Protein AF-0000000078832548 (afdb_homodimer)

Foldseek 3Di:
DDLVLLQLLLLCQVVQDQCRSCVVVVHHSVVSVVSPVVVCVVVVHHQWDDDPPTIHGDPNVVVSNVVSVVVNVVVVVVVVQVVCVQQLLAEEAEEEEEPLCVLQLVVLLVVVLCVRRVRYHYHYDHDLPDPPQVCQVVVVHQKYKYWDPDDDPQKDKFWQDKFAKKKKAFCPDPCVPPQEAELLVCQPWEEEEADCVQPVPVVVLQQVLSVQSPHGHHHPHYDNDLVVRNVCRQVVVTMYIGTPSSCSVVDDGMDIHHYDSRPDIITIMMMHGDPDGRNSVNSSSVSSNVSNVVVVVVVVD/DDLVLLQLLLLCQVVQDQCRSCVVVVHDSVVSVVSPVVVCVVVVHDQWDDDPPTIHGDPVVVVSNVVSVVVNVVVVVVVCQVVCVQQLLAEEAEEEEEPLCVLQLVVLLVVVLCVVRVRYHYHYDHDLPDPPQVCQVVVVHQKYKYWDPDDHPQKDKFWLDKFAKKKKAFCPDPCVPPQEAELLVCQPWEEEEADCVQPVPVVVLQQVLSVQSPHGHHHPHYDNDLVVRNVCRQVVVTMYIGTPSSCSVVDDGMDIHHYDSRPDIITIMMMHGHPDGRNSVNSSSVSSNVSNVVVVVVVVD

pLDDT: mean 88.72, std 10.44, range [30.16, 97.94]

Organism: Myxococcus xanthus (strain DK1622) (NCBI:txid246197)

Secondary structure (DSSP, 8-state):
--HHHHHHHHHHHHH--HHHHHHHHT--HHHHHHHHHHHHHHHTS--EEE-SS-EEE-HHHHHHHHHHHHHHHHHHHHHHHHHHHHHTSSEEEEEEE-GGGGTTHHHHHHHHHHHH-TTEEEEEE--TT--HHHHHHHTS-SEEEEESS---TTEEEEEEEEEEEEEEEETTSGGGG-SSEEGGGGTTSEEEE--TTT-HHHHHHHHHHHHHTT---EEEEE-SSHHHHHHHHHTTS-BEEEEGGGGGG--TTEEEEEEES---EEEEEEEEESSS--HHHHHHHHHHHHHHHHHHHHHH-/--HHHHHHHHHHHHH--HHHHHHHHT--HHHHHHHHHHHHHHHTS--EEE-SS-EEE-HHHHHHHHHHHHHHHHHHHHHHHHHHHHHTSSEEEEEEE-GGGGTTHHHHHHHHHHHH-TTEEEEEE--TT--HHHHHHHTS-SEEEEESS---TTEEEEEEEEEEEEEEEETTSGGGG-SSEEGGGGTTSEEEE--TTT-HHHHHHHHHHHHHTT---EEEEE-SSHHHHHHHHHTTS-BEEEEGGGGGG--TTEEEEEEES---EEEEEEEEESSS--HHHHHHHHHHHHHHHHHHHHHH-

Nearest PDB structures (foldseek):
  1ixc-assembly1_B-2  TM=8.772E-01  e=5.449E-27  Cupriavidus necator
  1ixc-assembly1_A-2  TM=6.479E-01  e=4.914E-25  Cupriavidus necator
  7d98-assembly1_P  TM=6.503E-01  e=1.991E-24  Cupriavidus necator
  4x6g-assembly1_D  TM=5.936E-01  e=5.222E-25  Pseudomonas aeruginosa PAO1
  7d98-assembly1_A  TM=6.599E-01  e=6.784E-23  Cupriavidus necator

Solvent-accessible surface area (backbone atoms only — not comparable to full-atom values): 31315 Å² total; per-residue (Å²): 138,50,72,68,51,44,52,53,47,49,37,28,69,71,57,41,32,64,60,61,20,16,54,72,75,72,43,59,44,68,65,46,55,49,50,51,51,49,50,24,59,75,68,70,45,66,38,59,46,77,53,104,86,47,49,45,70,30,75,62,23,51,53,45,45,59,50,38,51,53,51,51,51,49,48,50,48,48,52,45,47,52,46,28,39,64,57,25,47,29,53,77,45,32,36,34,38,36,64,80,40,22,46,57,56,45,22,50,26,49,35,52,44,43,70,75,30,67,60,36,44,72,42,64,42,48,58,83,86,57,56,62,62,60,30,29,71,73,57,73,22,52,29,31,43,37,60,48,79,72,86,49,88,68,47,37,71,42,85,53,43,78,36,49,49,23,34,39,32,23,53,81,40,83,68,55,77,45,74,62,43,53,50,56,77,46,54,84,43,43,22,37,41,51,42,50,92,80,34,45,52,58,34,51,51,53,46,50,41,34,44,75,42,72,29,68,75,41,71,70,40,48,25,80,39,67,59,37,37,51,18,40,16,43,30,63,63,21,30,33,79,37,51,52,55,61,60,48,45,54,47,83,48,48,40,76,29,48,49,40,78,54,86,58,67,44,39,34,26,38,36,29,39,47,93,63,53,57,44,39,42,41,56,49,52,55,43,40,46,53,43,40,59,56,50,58,54,54,72,75,98,138,50,71,68,50,44,53,52,47,48,37,27,69,71,56,41,32,64,62,61,22,16,55,73,75,72,44,60,43,69,66,46,55,49,49,50,49,49,49,25,57,75,69,71,45,65,37,59,45,78,55,104,85,47,49,46,71,30,75,61,21,51,52,45,46,57,50,39,51,53,51,51,51,50,50,51,48,48,50,45,47,50,47,28,39,62,58,25,46,29,53,76,47,31,36,34,39,36,66,81,40,22,47,57,56,45,22,49,26,48,34,53,44,44,71,76,31,68,60,35,43,71,43,61,44,49,59,83,85,56,55,62,63,60,30,29,72,73,57,72,22,50,29,30,43,36,59,48,80,73,87,50,90,70,46,38,73,42,86,53,43,78,38,49,49,24,34,38,32,22,52,81,41,84,66,56,76,45,74,62,44,54,50,56,76,47,54,84,44,44,22,35,40,51,43,50,91,80,35,46,53,59,34,50,51,53,45,49,40,33,44,75,45,72,30,68,73,41,70,69,40,48,27,81,40,67,59,37,36,51,18,40,16,41,30,62,64,20,30,33,81,38,49,53,57,60,61,48,44,54,47,84,48,48,40,77,28,48,49,39,79,54,88,58,68,42,40,35,26,38,37,28,37,47,94,64,52,58,44,39,44,40,54,49,52,54,43,40,45,54,43,40,59,55,50,57,54,54,70,75,98

Radius of gyration: 37.88 Å; Cα contacts (8 Å, |Δi|>4): 1095; chains: 2; bounding box: 54×146×74 Å

Structure (mmCIF, N/CA/C/O backbone):
data_AF-0000000078832548-model_v1
#
loop_
_entity.id
_entity.type
_entity.pdbx_description
1 polymer 'Transcriptional regulator, LysR family'
#
loop_
_atom_site.group_PDB
_atom_site.id
_atom_site.type_symbol
_atom_site.label_atom_id
_atom_site.label_alt_id
_atom_site.label_comp_id
_atom_site.label_asym_id
_atom_site.label_entity_id
_atom_site.label_seq_id
_atom_site.pdbx_PDB_ins_code
_atom_site.Cartn_x
_atom_site.Cartn_y
_atom_site.Cartn_z
_atom_site.occupancy
_atom_site.B_iso_or_equiv
_atom_site.auth_seq_id
_atom_site.auth_comp_id
_atom_site.auth_asym_id
_atom_site.auth_atom_id
_atom_site.pdbx_PDB_model_num
ATOM 1 N N . MET A 1 1 ? -3.73 -59.25 -7.57 1 74.31 1 MET A N 1
ATOM 2 C CA . MET A 1 1 ? -3.951 -58.5 -8.805 1 74.31 1 MET A CA 1
ATOM 3 C C . MET A 1 1 ? -3.057 -57.25 -8.852 1 74.31 1 MET A C 1
ATOM 5 O O . MET A 1 1 ? -3.057 -56.438 -7.922 1 74.31 1 MET A O 1
ATOM 9 N N . GLU A 1 2 ? -2.232 -57.312 -9.766 1 78.62 2 GLU A N 1
ATOM 10 C CA . GLU A 1 2 ? -1.265 -56.25 -9.938 1 78.62 2 GLU A CA 1
ATOM 11 C C . GLU A 1 2 ? -1.539 -55.438 -11.211 1 78.62 2 GLU A C 1
ATOM 13 O O . GLU A 1 2 ? -2.244 -55.938 -12.109 1 78.62 2 GLU A O 1
ATOM 18 N N . PHE A 1 3 ? -1.017 -54.219 -11.273 1 82.88 3 PHE A N 1
ATOM 19 C CA . PHE A 1 3 ? -1.253 -53.375 -12.422 1 82.88 3 PHE A CA 1
ATOM 20 C C . PHE A 1 3 ? -0.745 -54.031 -13.703 1 82.88 3 PHE A C 1
ATOM 22 O O . PHE A 1 3 ? -1.366 -53.906 -14.758 1 82.88 3 PHE A O 1
ATOM 29 N N . ARG A 1 4 ? 0.337 -54.719 -13.594 1 84.88 4 ARG A N 1
ATOM 30 C CA . ARG A 1 4 ? 0.883 -55.438 -14.758 1 84.88 4 ARG A CA 1
ATOM 31 C C . ARG A 1 4 ? -0.108 -56.438 -15.297 1 84.88 4 ARG A C 1
ATOM 33 O O . ARG A 1 4 ? -0.293 -56.562 -16.516 1 84.88 4 ARG A O 1
ATOM 40 N N . GLN A 1 5 ? -0.754 -57.125 -14.406 1 88.44 5 GLN A N 1
ATOM 41 C CA . GLN A 1 5 ? -1.748 -58.125 -14.812 1 88.44 5 GLN A CA 1
ATOM 42 C C . GLN A 1 5 ? -2.939 -57.469 -15.492 1 88.44 5 GLN A C 1
ATOM 44 O O . GLN A 1 5 ? -3.469 -58 -16.484 1 88.44 5 GLN A O 1
ATOM 49 N N . LEU A 1 6 ? -3.311 -56.375 -14.875 1 88.31 6 LEU A N 1
ATOM 50 C CA . LEU A 1 6 ? -4.418 -55.625 -15.477 1 88.31 6 LEU A CA 1
ATOM 51 C C . LEU A 1 6 ? -4.066 -55.156 -16.875 1 88.31 6 LEU A C 1
ATOM 53 O O . LEU A 1 6 ? -4.906 -55.188 -17.781 1 88.31 6 LEU A O 1
ATOM 57 N N . GLN A 1 7 ? -2.812 -54.719 -17.078 1 90.81 7 GLN A N 1
ATOM 58 C CA . GLN A 1 7 ? -2.34 -54.312 -18.391 1 90.81 7 GLN A CA 1
ATOM 59 C C . GLN A 1 7 ? -2.395 -55.469 -19.391 1 90.81 7 GLN A C 1
ATOM 61 O O . GLN A 1 7 ? -2.824 -55.281 -20.531 1 90.81 7 GLN A O 1
ATOM 66 N N . LEU A 1 8 ? -1.97 -56.625 -18.938 1 92.06 8 LEU A N 1
ATOM 67 C CA . LEU A 1 8 ? -1.976 -57.812 -19.781 1 92.06 8 LEU A CA 1
ATOM 68 C C . LEU A 1 8 ? -3.4 -58.188 -20.156 1 92.06 8 LEU A C 1
ATOM 70 O O . LEU A 1 8 ? -3.678 -58.5 -21.328 1 92.06 8 LEU A O 1
ATOM 74 N N . PHE A 1 9 ? -4.285 -58.125 -19.234 1 93.5 9 PHE A N 1
ATOM 75 C CA . PHE A 1 9 ? -5.68 -58.5 -19.438 1 93.5 9 PHE A CA 1
ATOM 76 C C . PHE A 1 9 ? -6.328 -57.562 -20.453 1 93.5 9 PHE A C 1
ATOM 78 O O . PHE A 1 9 ? -7.027 -58 -21.375 1 93.5 9 PHE A O 1
ATOM 85 N N . VAL A 1 10 ? -6.078 -56.25 -20.234 1 93 10 VAL A N 1
ATOM 86 C CA . VAL A 1 10 ? -6.656 -55.281 -21.156 1 93 10 VAL A CA 1
ATOM 87 C C . VAL A 1 10 ? -6.168 -55.562 -22.578 1 93 10 VAL A C 1
ATOM 89 O O . VAL A 1 10 ? -6.949 -55.5 -23.531 1 93 10 VAL A O 1
ATOM 92 N N . ALA A 1 11 ? -4.898 -55.906 -22.766 1 92.5 11 ALA A N 1
ATOM 93 C CA . ALA A 1 11 ? -4.324 -56.188 -24.078 1 92.5 11 ALA A CA 1
ATOM 94 C C . ALA A 1 11 ? -5.035 -57.375 -24.734 1 92.5 11 ALA A C 1
ATOM 96 O O . ALA A 1 11 ? -5.43 -57.312 -25.906 1 92.5 11 ALA A O 1
ATOM 97 N N . VAL A 1 12 ? -5.324 -58.406 -24 1 94.19 12 VAL A N 1
ATOM 98 C CA . VAL A 1 12 ? -5.918 -59.594 -24.594 1 94.19 12 VAL A CA 1
ATOM 99 C C . VAL A 1 12 ? -7.422 -59.406 -24.766 1 94.19 12 VAL A C 1
ATOM 101 O O . VAL A 1 12 ? -8.023 -59.906 -25.703 1 94.19 12 VAL A O 1
ATOM 104 N N . ALA A 1 13 ? -7.984 -58.688 -23.922 1 93.25 13 ALA A N 1
ATOM 105 C CA . ALA A 1 13 ? -9.406 -58.375 -24.047 1 93.25 13 ALA A CA 1
ATOM 106 C C . ALA A 1 13 ? -9.695 -57.562 -25.297 1 93.25 13 ALA A C 1
ATOM 108 O O . ALA A 1 13 ? -10.758 -57.719 -25.906 1 93.25 13 ALA A O 1
ATOM 109 N N . GLU A 1 14 ? -8.758 -56.781 -25.656 1 92.44 14 GLU A N 1
ATOM 110 C CA . GLU A 1 14 ? -8.93 -55.906 -26.812 1 92.44 14 GLU A CA 1
ATOM 111 C C . GLU A 1 14 ? -8.547 -56.625 -28.109 1 92.44 14 GLU A C 1
ATOM 113 O O . GLU A 1 14 ? -9.211 -56.469 -29.125 1 92.44 14 GLU A O 1
ATOM 118 N N . GLU A 1 15 ? -7.516 -57.406 -28.031 1 92.12 15 GLU A N 1
ATOM 119 C CA . GLU A 1 15 ? -7.016 -58.094 -29.203 1 92.12 15 GLU A CA 1
ATOM 120 C C . GLU A 1 15 ? -7.801 -59.375 -29.469 1 92.12 15 GLU A C 1
ATOM 122 O O . GLU A 1 15 ? -7.887 -59.844 -30.594 1 92.12 15 GLU A O 1
ATOM 127 N N . LEU A 1 16 ? -8.281 -60 -28.422 1 93.75 16 LEU A N 1
ATOM 128 C CA . LEU A 1 16 ? -8.969 -61.281 -28.438 1 93.75 16 LEU A CA 1
ATOM 129 C C . LEU A 1 16 ? -8.102 -62.344 -29.078 1 93.75 16 LEU A C 1
ATOM 131 O O . LEU A 1 16 ? -8.617 -63.219 -29.781 1 93.75 16 LEU A O 1
ATOM 135 N N . HIS A 1 17 ? -6.895 -62.094 -29.031 1 93 17 HIS A N 1
ATOM 136 C CA . HIS A 1 17 ? -5.859 -63 -29.516 1 93 17 HIS A CA 1
ATOM 137 C C . HIS A 1 17 ? -4.625 -62.969 -28.625 1 93 17 HIS A C 1
ATOM 139 O O . HIS A 1 17 ? -3.992 -61.906 -28.484 1 93 17 HIS A O 1
ATOM 145 N N . PHE A 1 18 ? -4.262 -64.125 -27.984 1 93.62 18 PHE A N 1
ATOM 146 C CA . PHE A 1 18 ? -3.201 -64.188 -26.984 1 93.62 18 PHE A CA 1
ATOM 147 C C . PHE A 1 18 ? -1.853 -63.812 -27.609 1 93.62 18 PHE A C 1
ATOM 149 O O . PHE A 1 18 ? -1.06 -63.094 -27.031 1 93.62 18 PHE A O 1
ATOM 156 N N . GLY A 1 19 ? -1.609 -64.312 -28.797 1 93.06 19 GLY A N 1
ATOM 157 C CA . GLY A 1 19 ? -0.356 -64.062 -29.484 1 93.06 19 GLY A CA 1
ATOM 158 C C . GLY A 1 19 ? -0.178 -62.594 -29.828 1 93.06 19 GLY A C 1
ATOM 159 O O . GLY A 1 19 ? 0.877 -62 -29.562 1 93.06 19 GLY A O 1
ATOM 160 N N . ARG A 1 20 ? -1.17 -62 -30.375 1 93.31 20 ARG A N 1
ATOM 161 C CA . ARG A 1 20 ? -1.134 -60.594 -30.75 1 93.31 20 ARG A CA 1
ATOM 162 C C . ARG A 1 20 ? -1.033 -59.719 -29.516 1 93.31 20 ARG A C 1
ATOM 164 O O . ARG A 1 20 ? -0.328 -58.688 -29.531 1 93.31 20 ARG A O 1
ATOM 171 N N . ALA A 1 21 ? -1.768 -60.062 -28.5 1 93.81 21 ALA A N 1
ATOM 172 C CA . ALA A 1 21 ? -1.733 -59.312 -27.25 1 93.81 21 ALA A CA 1
ATOM 173 C C . ALA A 1 21 ? -0.343 -59.344 -26.625 1 93.81 21 ALA A C 1
ATOM 175 O O . ALA A 1 21 ? 0.172 -58.312 -26.188 1 93.81 21 ALA A O 1
ATOM 176 N N . ALA A 1 22 ? 0.251 -60.469 -26.609 1 92.94 22 ALA A N 1
ATOM 177 C CA . ALA A 1 22 ? 1.604 -60.625 -26.078 1 92.94 22 ALA A CA 1
ATOM 178 C C . ALA A 1 22 ? 2.604 -59.781 -26.859 1 92.94 22 ALA A C 1
ATOM 180 O O . ALA A 1 22 ? 3.451 -59.094 -26.281 1 92.94 22 ALA A O 1
ATOM 181 N N . ALA A 1 23 ? 2.453 -59.812 -28.141 1 91.19 23 ALA A N 1
ATOM 182 C CA . ALA A 1 23 ? 3.33 -59.031 -29.016 1 91.19 23 ALA A CA 1
ATOM 183 C C . ALA A 1 23 ? 3.186 -57.531 -28.75 1 91.19 23 ALA A C 1
ATOM 185 O O . ALA A 1 23 ? 4.18 -56.812 -28.719 1 91.19 23 ALA A O 1
ATOM 186 N N . ARG A 1 24 ? 2.006 -57.094 -28.453 1 88.19 24 ARG A N 1
ATOM 187 C CA . ARG A 1 24 ? 1.705 -55.688 -28.203 1 88.19 24 ARG A CA 1
ATOM 188 C C . ARG A 1 24 ? 2.416 -55.188 -26.953 1 88.19 24 ARG A C 1
ATOM 190 O O . ARG A 1 24 ? 2.854 -54.031 -26.891 1 88.19 24 ARG A O 1
ATOM 197 N N . ILE A 1 25 ? 2.512 -56.062 -26 1 86.19 25 ILE A N 1
ATOM 198 C CA . ILE A 1 25 ? 3.078 -55.656 -24.719 1 86.19 25 ILE A CA 1
ATOM 199 C C . ILE A 1 25 ? 4.559 -56.031 -24.672 1 86.19 25 ILE A C 1
ATOM 201 O O . ILE A 1 25 ? 5.258 -55.719 -23.703 1 86.19 25 ILE A O 1
ATOM 205 N N . GLY A 1 26 ? 5.109 -56.812 -25.719 1 89.06 26 GLY A N 1
ATOM 206 C CA . GLY A 1 26 ? 6.52 -57.156 -25.797 1 89.06 26 GLY A CA 1
ATOM 207 C C . GLY A 1 26 ? 6.887 -58.375 -24.953 1 89.06 26 GLY A C 1
ATOM 208 O O . GLY A 1 26 ? 7.949 -58.406 -24.328 1 89.06 26 GLY A O 1
ATOM 209 N N . MET A 1 27 ? 5.984 -59.219 -24.891 1 88.94 27 MET A N 1
ATOM 210 C CA . MET A 1 27 ? 6.207 -60.469 -24.125 1 88.94 27 MET A CA 1
ATOM 211 C C . MET A 1 27 ? 6 -61.688 -25.016 1 88.94 27 MET A C 1
ATOM 213 O O . MET A 1 27 ? 5.344 -61.625 -26.047 1 88.94 27 MET A O 1
ATOM 217 N N . ALA A 1 28 ? 6.688 -62.844 -24.609 1 92.88 28 ALA A N 1
ATOM 218 C CA . ALA A 1 28 ? 6.375 -64.125 -25.219 1 92.88 28 ALA A CA 1
ATOM 219 C C . ALA A 1 28 ? 5.004 -64.625 -24.781 1 92.88 28 ALA A C 1
ATOM 221 O O . ALA A 1 28 ? 4.555 -64.312 -23.672 1 92.88 28 ALA A O 1
ATOM 222 N N . GLN A 1 29 ? 4.371 -65.312 -25.656 1 92.25 29 GLN A N 1
ATOM 223 C CA . GLN A 1 29 ? 2.984 -65.75 -25.438 1 92.25 29 GLN A CA 1
ATOM 224 C C . GLN A 1 29 ? 2.869 -66.688 -24.234 1 92.25 29 GLN A C 1
ATOM 226 O O . GLN A 1 29 ? 1.935 -66.562 -23.438 1 92.25 29 GLN A O 1
ATOM 231 N N . PRO A 1 30 ? 3.814 -67.625 -23.969 1 93.25 30 PRO A N 1
ATOM 232 C CA . PRO A 1 30 ? 3.602 -68.562 -22.844 1 93.25 30 PRO A CA 1
ATOM 233 C C . PRO A 1 30 ? 3.576 -67.812 -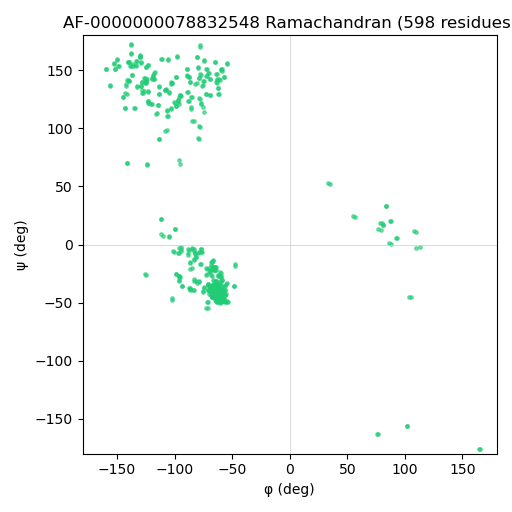21.5 1 93.25 30 PRO A C 1
ATOM 235 O O . PRO A 1 30 ? 2.643 -68 -20.719 1 93.25 30 PRO A O 1
ATOM 238 N N . PRO A 1 31 ? 4.543 -67 -21.328 1 92.5 31 PRO A N 1
ATOM 239 C CA . PRO A 1 31 ? 4.469 -66.25 -20.047 1 92.5 31 PRO A CA 1
ATOM 240 C C . PRO A 1 31 ? 3.262 -65.312 -19.984 1 92.5 31 PRO A C 1
ATOM 242 O O . PRO A 1 31 ? 2.695 -65.125 -18.906 1 92.5 31 PRO A O 1
ATOM 245 N N . PHE A 1 32 ? 2.826 -64.75 -21.016 1 93.44 32 PHE A N 1
ATOM 246 C CA . PHE A 1 32 ? 1.638 -63.906 -21.094 1 93.44 32 PHE A CA 1
ATOM 247 C C . PHE A 1 32 ? 0.394 -64.688 -20.688 1 93.44 32 PHE A C 1
ATOM 249 O O . PHE A 1 32 ? -0.365 -64.25 -19.828 1 93.44 32 PHE A O 1
ATOM 256 N N . SER A 1 33 ? 0.215 -65.875 -21.281 1 93.81 33 SER A N 1
ATOM 257 C CA . SER A 1 33 ? -0.938 -66.75 -21 1 93.81 33 SER A CA 1
ATOM 258 C C . SER A 1 33 ? -0.967 -67.188 -19.547 1 93.81 33 SER A C 1
ATOM 260 O O . SER A 1 33 ? -2.033 -67.25 -18.938 1 93.81 33 SER A O 1
ATOM 262 N N . GLN A 1 34 ? 0.237 -67.375 -19.031 1 93.12 34 GLN A N 1
ATOM 263 C CA . GLN A 1 34 ? 0.348 -67.75 -17.641 1 93.12 34 GLN A CA 1
ATOM 264 C C . GLN A 1 34 ? -0.117 -66.688 -16.703 1 93.12 34 GLN A C 1
ATOM 266 O O . GLN A 1 34 ? -0.783 -66.938 -15.695 1 93.12 34 GLN A O 1
ATOM 271 N N . GLN A 1 35 ? 0.27 -65.5 -16.984 1 92.94 35 GLN A N 1
ATOM 272 C CA . GLN A 1 35 ? -0.111 -64.375 -16.156 1 92.94 35 GLN A CA 1
ATOM 273 C C . GLN A 1 35 ? -1.624 -64.125 -16.156 1 92.94 35 GLN A C 1
ATOM 275 O O . GLN A 1 35 ? -2.211 -63.812 -15.125 1 92.94 35 GLN A O 1
ATOM 280 N N . ILE A 1 36 ? -2.24 -64.375 -17.281 1 93.69 36 ILE A N 1
ATOM 281 C CA . ILE A 1 36 ? -3.689 -64.25 -17.406 1 93.69 36 ILE A CA 1
ATOM 282 C C . ILE A 1 36 ? -4.367 -65.312 -16.578 1 93.69 36 ILE A C 1
ATOM 284 O O . ILE A 1 36 ? -5.336 -65.062 -15.867 1 93.69 36 ILE A O 1
ATOM 288 N N . ARG A 1 37 ? -3.875 -66.5 -16.672 1 93.38 37 ARG A N 1
ATOM 289 C CA . ARG A 1 37 ? -4.414 -67.625 -15.898 1 93.38 37 ARG A CA 1
ATOM 290 C C . ARG A 1 37 ? -4.27 -67.375 -14.398 1 93.38 37 ARG A C 1
ATOM 292 O O . ARG A 1 37 ? -5.176 -67.688 -13.625 1 93.38 37 ARG A O 1
ATOM 299 N N . ARG A 1 38 ? -3.127 -66.812 -14.086 1 90.12 38 ARG A N 1
ATOM 300 C CA . ARG A 1 38 ? -2.889 -66.5 -12.688 1 90.12 38 ARG A CA 1
ATOM 301 C C . ARG A 1 38 ? -3.889 -65.438 -12.203 1 90.12 38 ARG A C 1
ATOM 303 O O . ARG A 1 38 ? -4.395 -65.562 -11.078 1 90.12 38 ARG A O 1
ATOM 310 N N . LEU A 1 39 ? -4.145 -64.438 -12.969 1 91.94 39 LEU A N 1
ATOM 311 C CA . LEU A 1 39 ? -5.125 -63.438 -12.648 1 91.94 39 LEU A CA 1
ATOM 312 C C . LEU A 1 39 ? -6.512 -64.062 -12.445 1 91.94 39 LEU A C 1
ATOM 314 O O . LEU A 1 39 ? -7.203 -63.719 -11.484 1 91.94 39 LEU A O 1
ATOM 318 N N . GLU A 1 40 ? -6.898 -64.938 -13.375 1 92.75 40 GLU A N 1
ATOM 319 C CA . GLU A 1 40 ? -8.18 -65.625 -13.273 1 92.75 40 GLU A CA 1
ATOM 320 C C . GLU A 1 40 ? -8.25 -66.5 -12.016 1 92.75 40 GLU A C 1
ATOM 322 O O . GLU A 1 40 ? -9.273 -66.5 -11.328 1 92.75 40 GLU A O 1
ATOM 327 N N . SER A 1 41 ? -7.133 -67.125 -11.734 1 91.19 41 SER A N 1
ATOM 328 C CA . SER A 1 41 ? -7.059 -68 -10.539 1 91.19 41 SER A CA 1
ATOM 329 C C . SER A 1 41 ? -7.188 -67.125 -9.273 1 91.19 41 SER A C 1
ATOM 331 O O . SER A 1 41 ? -7.891 -67.5 -8.336 1 91.19 41 SER A O 1
ATOM 333 N N . GLU A 1 42 ? -6.531 -66.062 -9.242 1 87 42 GLU A N 1
ATOM 334 C CA . GLU A 1 42 ? -6.578 -65.188 -8.086 1 87 42 GLU A CA 1
ATOM 335 C C . GLU A 1 42 ? -7.984 -64.625 -7.871 1 87 42 GLU A C 1
ATOM 337 O O . GLU A 1 42 ? -8.438 -64.5 -6.73 1 87 42 GLU A O 1
ATOM 342 N N . LEU A 1 43 ? -8.648 -64.375 -8.961 1 89.44 43 LEU A N 1
ATOM 343 C CA . LEU A 1 43 ? -9.992 -63.812 -8.906 1 89.44 43 LEU A CA 1
ATOM 344 C C . LEU A 1 43 ? -11.039 -64.938 -8.734 1 89.44 43 LEU A C 1
ATOM 346 O O . LEU A 1 43 ? -12.172 -64.625 -8.336 1 89.44 43 LEU A O 1
ATOM 350 N N . GLY A 1 44 ? -10.664 -66.125 -9.062 1 89.31 44 GLY A N 1
ATOM 351 C CA . GLY A 1 44 ? -11.555 -67.25 -8.93 1 89.31 44 GLY A CA 1
ATOM 352 C C . GLY A 1 44 ? -12.602 -67.312 -10.016 1 89.31 44 GLY A C 1
ATOM 353 O O . GLY A 1 44 ? -13.648 -67.938 -9.836 1 89.31 44 GLY A O 1
ATOM 354 N N . VAL A 1 45 ? -12.43 -66.562 -11.031 1 90.88 45 VAL A N 1
ATOM 355 C CA . VAL A 1 45 ? -13.367 -66.562 -12.148 1 90.88 45 VAL A CA 1
ATOM 356 C C . VAL A 1 45 ? -12.602 -66.562 -13.469 1 90.88 45 VAL A C 1
ATOM 358 O O . VAL A 1 45 ? -11.43 -66.188 -13.531 1 90.88 45 VAL A O 1
ATOM 361 N N . GLU A 1 46 ? -13.266 -67.062 -14.484 1 92.38 46 GLU A N 1
ATOM 362 C CA . GLU A 1 46 ? -12.727 -67 -15.844 1 92.38 46 GLU A CA 1
ATOM 363 C C . GLU A 1 46 ? -13.078 -65.688 -16.5 1 92.38 46 GLU A C 1
ATOM 365 O O . GLU A 1 46 ? -14.242 -65.25 -16.5 1 92.38 46 GLU A O 1
ATOM 370 N N . LEU A 1 47 ? -12.102 -65.125 -16.938 1 94.12 47 LEU A N 1
ATOM 371 C CA . LEU A 1 47 ? -12.289 -63.781 -17.562 1 94.12 47 LEU A CA 1
ATOM 372 C C . LEU A 1 47 ? -12.438 -63.938 -19.078 1 94.12 47 LEU A C 1
ATOM 374 O O . LEU A 1 47 ? -13.047 -63.094 -19.734 1 94.12 47 LEU A O 1
ATOM 378 N N . LEU A 1 48 ? -11.875 -64.938 -19.672 1 94 48 LEU A N 1
ATOM 379 C CA . LEU A 1 48 ? -11.883 -65.25 -21.109 1 94 48 LEU A CA 1
ATOM 380 C C . LEU A 1 48 ? -12.344 -66.625 -21.406 1 94 48 LEU A C 1
ATOM 382 O O . LEU A 1 48 ? -12.023 -67.562 -20.656 1 94 48 LEU A O 1
ATOM 386 N N . THR A 1 49 ? -13.25 -66.75 -22.359 1 90.75 49 THR A N 1
ATOM 387 C CA . THR A 1 49 ? -13.547 -68.062 -22.922 1 90.75 49 THR A CA 1
ATOM 388 C C . THR A 1 49 ? -12.57 -68.375 -24.047 1 90.75 49 THR A C 1
ATOM 390 O O . THR A 1 49 ? -12.32 -67.562 -24.922 1 90.75 49 THR A O 1
ATOM 393 N N . ARG A 1 50 ? -11.852 -69.438 -23.781 1 83.94 50 ARG A N 1
ATOM 394 C CA . ARG A 1 50 ? -10.836 -69.875 -24.734 1 83.94 50 ARG A CA 1
ATOM 395 C C . ARG A 1 50 ? -11.234 -71.125 -25.453 1 83.94 50 ARG A C 1
ATOM 397 O O . ARG A 1 50 ? -11.617 -72.125 -24.812 1 83.94 50 ARG A O 1
ATOM 404 N N . THR A 1 51 ? -11.773 -71.062 -26.672 1 78.75 51 THR A N 1
ATOM 405 C CA . THR A 1 51 ? -11.93 -72.25 -27.484 1 78.75 51 THR A CA 1
ATOM 406 C C . THR A 1 51 ? -10.789 -72.375 -28.5 1 78.75 51 THR A C 1
ATOM 408 O O . THR A 1 51 ? -9.961 -71.438 -28.609 1 78.75 51 THR A O 1
ATOM 411 N N . SER A 1 52 ? -10.477 -73.5 -29.109 1 72.94 52 SER A N 1
ATOM 412 C CA . SER A 1 52 ? -9.414 -73.75 -30.094 1 72.94 52 SER A CA 1
ATOM 413 C C . SER A 1 52 ? -9.438 -72.688 -31.172 1 72.94 52 SER A C 1
ATOM 415 O O . SER A 1 52 ? -8.406 -72.375 -31.797 1 72.94 52 SER A O 1
ATOM 417 N N . ARG A 1 53 ? -10.531 -71.875 -31.359 1 75.19 53 ARG A N 1
ATOM 418 C CA . ARG A 1 53 ? -10.672 -71 -32.531 1 75.19 53 ARG A CA 1
ATOM 419 C C . ARG A 1 53 ? -10.93 -69.562 -32.094 1 75.19 53 ARG A C 1
ATOM 421 O O . ARG A 1 53 ? -10.656 -68.625 -32.875 1 75.19 53 ARG A O 1
ATOM 428 N N . ARG A 1 54 ? -11.484 -69.438 -30.891 1 83.5 54 ARG A N 1
ATOM 429 C CA . ARG A 1 54 ? -11.938 -68.062 -30.641 1 83.5 54 ARG A CA 1
ATOM 430 C C . ARG A 1 54 ? -11.711 -67.688 -29.188 1 83.5 54 ARG A C 1
ATOM 432 O O . ARG A 1 54 ? -11.922 -68.438 -28.266 1 83.5 54 ARG A O 1
ATOM 439 N N . VAL A 1 55 ? -11.102 -66.562 -28.891 1 91.44 55 VAL A N 1
ATOM 440 C CA . VAL A 1 55 ? -10.992 -65.938 -27.562 1 91.44 55 VAL A CA 1
ATOM 441 C C . VAL A 1 55 ? -12.078 -64.875 -27.406 1 91.44 55 VAL A C 1
ATOM 443 O O . VAL A 1 55 ? -12.281 -64.062 -28.281 1 91.44 55 VAL A O 1
ATOM 446 N N . ALA A 1 56 ? -12.977 -64.938 -26.375 1 93.31 56 ALA A N 1
ATOM 447 C CA . ALA A 1 56 ? -14.023 -63.969 -26.109 1 93.31 56 ALA A CA 1
ATOM 448 C C . ALA A 1 56 ? -14.086 -63.656 -24.625 1 93.31 56 ALA A C 1
ATOM 450 O O . ALA A 1 56 ? -13.68 -64.438 -23.781 1 93.31 56 ALA A O 1
ATOM 451 N N . LEU A 1 57 ? -14.547 -62.531 -24.297 1 93.5 57 LEU A N 1
ATOM 452 C CA . LEU A 1 57 ? -14.703 -62.094 -22.922 1 93.5 57 LEU A CA 1
ATOM 453 C C . LEU A 1 57 ? -15.914 -62.75 -22.266 1 93.5 57 LEU A C 1
ATOM 455 O O . LEU A 1 57 ? -16.953 -62.938 -22.922 1 93.5 57 LEU A O 1
ATOM 459 N N . THR A 1 58 ? -15.758 -63.219 -20.984 1 90.88 58 THR A N 1
ATOM 460 C CA . THR A 1 58 ? -16.906 -63.594 -20.172 1 90.88 58 THR A CA 1
ATOM 461 C C . THR A 1 58 ? -17.609 -62.375 -19.609 1 90.88 58 THR A C 1
ATOM 463 O O . THR A 1 58 ? -17.141 -61.25 -19.812 1 90.88 58 THR A O 1
ATOM 466 N N . ALA A 1 59 ? -18.734 -62.531 -19 1 90 59 ALA A N 1
ATOM 467 C CA . ALA A 1 59 ? -19.406 -61.438 -18.312 1 90 59 ALA A CA 1
ATOM 468 C C . ALA A 1 59 ? -18.5 -60.812 -17.266 1 90 59 ALA A C 1
ATOM 470 O O . ALA A 1 59 ? -18.422 -59.562 -17.141 1 90 59 ALA A O 1
ATOM 471 N N . ALA A 1 60 ? -17.828 -61.656 -16.547 1 91.31 60 ALA A N 1
ATOM 472 C CA . ALA A 1 60 ? -16.859 -61.188 -15.555 1 91.31 60 ALA A CA 1
ATOM 473 C C . ALA A 1 60 ? -15.695 -60.469 -16.234 1 91.31 60 ALA A C 1
ATOM 475 O O . ALA A 1 60 ? -15.203 -59.438 -15.719 1 91.31 60 ALA A O 1
ATOM 476 N N . GLY A 1 61 ? -15.305 -60.969 -17.359 1 92.62 61 GLY A N 1
ATOM 477 C CA . GLY A 1 61 ? -14.25 -60.344 -18.141 1 92.62 61 GLY A CA 1
ATOM 478 C C . GLY A 1 61 ? -14.617 -58.969 -18.625 1 92.62 61 GLY A C 1
ATOM 479 O O . GLY A 1 61 ? -13.812 -58.031 -18.562 1 92.62 61 GLY A O 1
ATOM 480 N N . SER A 1 62 ? -15.797 -58.844 -19.078 1 91.62 62 SER A N 1
ATOM 481 C CA . SER A 1 62 ? -16.281 -57.562 -19.547 1 91.62 62 SER A CA 1
ATOM 482 C C . SER A 1 62 ? -16.344 -56.531 -18.422 1 91.62 62 SER A C 1
ATOM 484 O O . SER A 1 62 ? -15.984 -55.375 -18.625 1 91.62 62 SER A O 1
ATOM 486 N N . ARG A 1 63 ? -16.766 -56.906 -17.297 1 87.38 63 ARG A N 1
ATOM 487 C CA . ARG A 1 63 ? -16.812 -56.031 -16.141 1 87.38 63 ARG A CA 1
ATOM 488 C C . ARG A 1 63 ? -15.414 -55.625 -15.695 1 87.38 63 ARG A C 1
ATOM 490 O O . ARG A 1 63 ? -15.156 -54.438 -15.445 1 87.38 63 ARG A O 1
ATOM 497 N N . LEU A 1 64 ? -14.523 -56.625 -15.672 1 89.25 64 LEU A N 1
ATOM 498 C CA . LEU A 1 64 ? -13.156 -56.312 -15.258 1 89.25 64 LEU A CA 1
ATOM 499 C C . LEU A 1 64 ? -12.477 -55.406 -16.266 1 89.25 64 LEU A C 1
ATOM 501 O O . LEU A 1 64 ? -11.695 -54.531 -15.891 1 89.25 64 LEU A O 1
ATOM 505 N N . LEU A 1 65 ? -12.82 -55.625 -17.516 1 90.25 65 LEU A N 1
ATOM 506 C CA . LEU A 1 65 ? -12.227 -54.812 -18.547 1 90.25 65 LEU A CA 1
ATOM 507 C C . LEU A 1 65 ? -12.547 -53.312 -18.312 1 90.25 65 LEU A C 1
ATOM 509 O O . LEU A 1 65 ? -11.664 -52.469 -18.375 1 90.25 65 LEU A O 1
ATOM 513 N N . GLU A 1 66 ? -13.766 -53 -18.016 1 86.88 66 GLU A N 1
ATOM 514 C CA . GLU A 1 66 ? -14.18 -51.625 -17.719 1 86.88 66 GLU A CA 1
ATOM 515 C C . GLU A 1 66 ? -13.453 -51.094 -16.484 1 86.88 66 GLU A C 1
ATOM 517 O O . GLU A 1 66 ? -12.922 -49.969 -16.516 1 86.88 66 GLU A O 1
ATOM 522 N N . ASP A 1 67 ? -13.422 -51.938 -15.484 1 84.5 67 ASP A N 1
ATOM 523 C CA . ASP A 1 67 ? -12.773 -51.531 -14.242 1 84.5 67 ASP A CA 1
ATOM 524 C C . ASP A 1 67 ? -11.266 -51.406 -14.43 1 84.5 67 ASP A C 1
ATOM 526 O O . ASP A 1 67 ? -10.648 -50.469 -13.891 1 84.5 67 ASP A O 1
ATOM 530 N N . ALA A 1 68 ? -10.727 -52.344 -15.18 1 86.38 68 ALA A N 1
ATOM 531 C CA . ALA A 1 68 ? -9.281 -52.344 -15.422 1 86.38 68 ALA A CA 1
ATOM 532 C C . ALA A 1 68 ? -8.859 -51.094 -16.203 1 86.38 68 ALA A C 1
ATOM 534 O O . ALA A 1 68 ? -7.859 -50.469 -15.852 1 86.38 68 ALA A O 1
ATOM 535 N N . ARG A 1 69 ? -9.602 -50.75 -17.141 1 84.69 69 ARG A N 1
ATOM 536 C CA . ARG A 1 69 ? -9.328 -49.531 -17.906 1 84.69 69 ARG A CA 1
ATOM 537 C C . ARG A 1 69 ? -9.367 -48.312 -17 1 84.69 69 ARG A C 1
ATOM 539 O O . ARG A 1 69 ? -8.484 -47.438 -17.078 1 84.69 69 ARG A O 1
ATOM 546 N N . ALA A 1 70 ? -10.352 -48.219 -16.172 1 82.5 70 ALA A N 1
ATOM 547 C CA . ALA A 1 70 ? -10.492 -47.094 -15.25 1 82.5 70 ALA A CA 1
ATOM 548 C C . ALA A 1 70 ? -9.336 -47.062 -14.266 1 82.5 70 ALA A C 1
ATOM 550 O O . ALA A 1 70 ? -8.789 -45.969 -13.992 1 82.5 70 ALA A O 1
ATOM 551 N N . LEU A 1 71 ? -8.961 -48.219 -13.781 1 78 71 LEU A N 1
ATOM 552 C CA . LEU A 1 71 ? -7.879 -48.281 -12.805 1 78 71 LEU A CA 1
ATOM 553 C C . LEU A 1 71 ? -6.539 -47.938 -13.445 1 78 71 LEU A C 1
ATOM 555 O O . LEU A 1 71 ? -5.723 -47.25 -12.844 1 78 71 LEU A O 1
ATOM 559 N N . LEU A 1 72 ? -6.297 -48.375 -14.656 1 80.88 72 LEU A N 1
ATOM 560 C CA . LEU A 1 72 ? -5.055 -48.094 -15.367 1 80.88 72 LEU A CA 1
ATOM 561 C C . LEU A 1 72 ? -4.988 -46.625 -15.758 1 80.88 72 LEU A C 1
ATOM 563 O O . LEU A 1 72 ? -3.922 -46 -15.68 1 80.88 72 LEU A O 1
ATOM 567 N N . ALA A 1 73 ? -6.086 -46.062 -16.094 1 79.44 73 ALA A N 1
ATOM 568 C CA . ALA A 1 73 ? -6.152 -44.625 -16.391 1 79.44 73 ALA A CA 1
ATOM 569 C C . ALA A 1 73 ? -5.859 -43.812 -15.133 1 79.44 73 ALA A C 1
ATOM 571 O O . ALA A 1 73 ? -5.121 -42.812 -15.195 1 79.44 73 ALA A O 1
ATOM 572 N N . ARG A 1 74 ? -6.379 -44.219 -14.07 1 73.69 74 ARG A N 1
ATOM 573 C CA . ARG A 1 74 ? -6.137 -43.531 -12.805 1 73.69 74 ARG A CA 1
ATOM 574 C C . ARG A 1 74 ? -4.672 -43.625 -12.398 1 73.69 74 ARG A C 1
ATOM 576 O O . ARG A 1 74 ? -4.086 -42.656 -11.906 1 73.69 74 ARG A O 1
ATOM 583 N N . ARG A 1 75 ? -4.125 -44.875 -12.555 1 71.81 75 ARG A N 1
ATOM 584 C CA . ARG A 1 75 ? -2.703 -45.062 -12.281 1 71.81 75 ARG A CA 1
ATOM 585 C C . ARG A 1 75 ? -1.848 -44.125 -13.133 1 71.81 75 ARG A C 1
ATOM 587 O O . ARG A 1 75 ? -0.916 -43.5 -12.633 1 71.81 75 ARG A O 1
ATOM 594 N N . ALA A 1 76 ? -2.107 -44.094 -14.367 1 70.5 76 ALA A N 1
ATOM 595 C CA . ALA A 1 76 ? -1.376 -43.188 -15.273 1 70.5 76 ALA A CA 1
ATOM 596 C C . ALA A 1 76 ? -1.506 -41.75 -14.836 1 70.5 76 ALA A C 1
ATOM 598 O O . ALA A 1 76 ? -0.527 -41 -14.859 1 70.5 76 ALA A O 1
ATOM 599 N N . ASP A 1 77 ? -2.67 -41.406 -14.445 1 68 77 ASP A N 1
ATOM 600 C CA . ASP A 1 77 ? -2.926 -40.062 -13.953 1 68 77 ASP A CA 1
ATOM 601 C C . ASP A 1 77 ? -2.098 -39.75 -12.711 1 68 77 ASP A C 1
ATOM 603 O O . ASP A 1 77 ? -1.537 -38.656 -12.578 1 68 77 ASP A O 1
ATOM 607 N N . VAL A 1 78 ? -2.1 -40.688 -11.836 1 62.09 78 VAL A N 1
ATOM 608 C CA . VAL A 1 78 ? -1.344 -40.531 -10.594 1 62.09 78 VAL A CA 1
ATOM 609 C C . VAL A 1 78 ? 0.144 -40.406 -10.914 1 62.09 78 VAL A C 1
ATOM 611 O O . VAL A 1 78 ? 0.826 -39.531 -10.375 1 62.09 78 VAL A O 1
ATOM 614 N N . ILE A 1 79 ? 0.625 -41.312 -11.727 1 61.03 79 ILE A N 1
ATOM 615 C CA . ILE A 1 79 ? 2.029 -41.281 -12.117 1 61.03 79 ILE A CA 1
ATOM 616 C C . ILE A 1 79 ? 2.336 -39.938 -12.766 1 61.03 79 ILE A C 1
ATOM 618 O O . ILE A 1 79 ? 3.324 -39.281 -12.414 1 61.03 79 ILE A O 1
ATOM 622 N N . HIS A 1 80 ? 1.461 -39.594 -13.656 1 61.53 80 HIS A N 1
ATOM 623 C CA . HIS A 1 80 ? 1.628 -38.312 -14.336 1 61.53 80 HIS A CA 1
ATOM 624 C C . HIS A 1 80 ? 1.599 -37.156 -13.344 1 61.53 80 HIS A C 1
ATOM 626 O O . HIS A 1 80 ? 2.439 -36.25 -13.406 1 61.53 80 HIS A O 1
ATOM 632 N N . SER A 1 81 ? 0.665 -37.25 -12.539 1 61.69 81 SER A N 1
ATOM 633 C CA . SER A 1 81 ? 0.543 -36.188 -11.523 1 61.69 81 SER A CA 1
ATOM 634 C C . SER A 1 81 ? 1.785 -36.125 -10.641 1 61.69 81 SER A C 1
ATOM 636 O O . SER A 1 81 ? 2.285 -35.062 -10.344 1 61.69 81 SER A O 1
ATOM 638 N N . VAL A 1 82 ? 2.184 -37.312 -10.242 1 62 82 VAL A N 1
ATOM 639 C CA . VAL A 1 82 ? 3.377 -37.375 -9.406 1 62 82 VAL A CA 1
ATOM 640 C C . VAL A 1 82 ? 4.59 -36.875 -10.18 1 62 82 VAL A C 1
ATOM 642 O O . VAL A 1 82 ? 5.418 -36.156 -9.641 1 62 82 VAL A O 1
ATOM 645 N N . GLN A 1 83 ? 4.602 -37.375 -11.414 1 63.72 83 GLN A N 1
ATOM 646 C CA . GLN A 1 83 ? 5.695 -36.906 -12.266 1 63.72 83 GLN A CA 1
ATOM 647 C C . GLN A 1 83 ? 5.605 -35.406 -12.531 1 63.72 83 GLN A C 1
ATOM 649 O O . GLN A 1 83 ? 6.621 -34.719 -12.516 1 63.72 83 GLN A O 1
ATOM 654 N N . GLN A 1 84 ? 4.391 -35 -12.812 1 62.78 84 GLN A N 1
ATOM 655 C CA . GLN A 1 84 ? 4.18 -33.562 -13.023 1 62.78 84 GLN A CA 1
ATOM 656 C C . GLN A 1 84 ? 4.516 -32.781 -11.773 1 62.78 84 GLN A C 1
ATOM 658 O O . GLN A 1 84 ? 5.102 -31.688 -11.852 1 62.78 84 GLN A O 1
ATOM 663 N N . ALA A 1 85 ? 4.09 -33.312 -10.797 1 63.75 85 ALA A N 1
ATOM 664 C CA . ALA A 1 85 ? 4.465 -32.688 -9.539 1 63.75 85 ALA A CA 1
ATOM 665 C C . ALA A 1 85 ? 5.98 -32.656 -9.359 1 63.75 85 ALA A C 1
ATOM 667 O O . ALA A 1 85 ? 6.547 -31.656 -8.93 1 63.75 85 ALA A O 1
ATOM 668 N N . ALA A 1 86 ? 6.457 -33.781 -9.773 1 71 86 ALA A N 1
ATOM 669 C CA . ALA A 1 86 ? 7.91 -33.875 -9.68 1 71 86 ALA A CA 1
ATOM 670 C C . ALA A 1 86 ? 8.578 -32.938 -10.664 1 71 86 ALA A C 1
ATOM 672 O O . ALA A 1 86 ? 9.664 -32.406 -10.383 1 71 86 ALA A O 1
ATOM 673 N N . SER A 1 87 ? 7.816 -32.656 -11.75 1 77.19 87 SER A N 1
ATOM 674 C CA . SER A 1 87 ? 8.359 -31.75 -12.766 1 77.19 87 SER A CA 1
ATOM 675 C C . SER A 1 87 ? 8.039 -30.297 -12.438 1 77.19 87 SER A C 1
ATOM 677 O O . SER A 1 87 ? 8.602 -29.375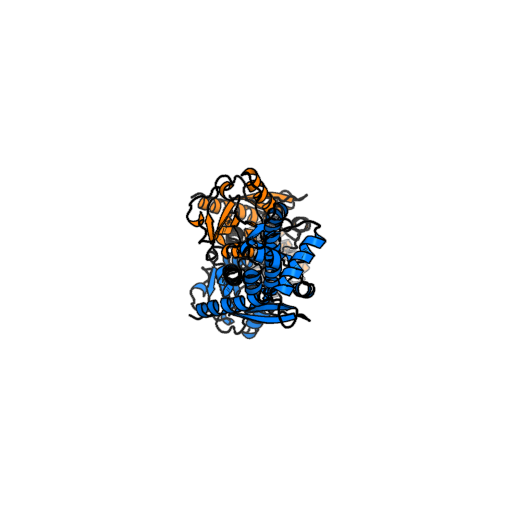 -13.039 1 77.19 87 SER A O 1
ATOM 679 N N . GLY A 1 88 ? 7.309 -30.094 -11.562 1 82.69 88 GLY A N 1
ATOM 680 C CA . GLY A 1 88 ? 6.934 -28.75 -11.18 1 82.69 88 GLY A CA 1
ATOM 681 C C . GLY A 1 88 ? 5.863 -28.141 -12.07 1 82.69 88 GLY A C 1
ATOM 682 O O . GLY A 1 88 ? 5.691 -26.922 -12.109 1 82.69 88 GLY A O 1
ATOM 683 N N . GLU A 1 89 ? 5.168 -28.984 -12.797 1 87.12 89 GLU A N 1
ATOM 684 C CA . GLU A 1 89 ? 4.168 -28.5 -13.742 1 87.12 89 GLU A CA 1
ATOM 685 C C . GLU A 1 89 ? 2.76 -28.625 -13.172 1 87.12 89 GLU A C 1
ATOM 687 O O . GLU A 1 89 ? 1.788 -28.203 -13.797 1 87.12 89 GLU A O 1
ATOM 692 N N . THR A 1 90 ? 2.68 -29.219 -12.086 1 85.94 90 THR A N 1
ATOM 693 C CA . THR A 1 90 ? 1.457 -29.281 -11.297 1 85.94 90 THR A CA 1
ATOM 694 C C . THR A 1 90 ? 1.763 -29.078 -9.812 1 85.94 90 THR A C 1
ATOM 696 O O . THR A 1 90 ? 2.928 -29.016 -9.422 1 85.94 90 THR A O 1
ATOM 699 N N . GLY A 1 91 ? 0.694 -28.953 -9 1 87.25 91 GLY A N 1
ATOM 700 C CA . GLY A 1 91 ? 0.889 -28.75 -7.57 1 87.25 91 GLY A CA 1
ATOM 701 C C . GLY A 1 91 ? 0.692 -27.312 -7.141 1 87.25 91 GLY A C 1
ATOM 702 O O . GLY A 1 91 ? -0.099 -26.578 -7.742 1 87.25 91 GLY A O 1
ATOM 703 N N . THR A 1 92 ? 1.358 -27.016 -5.965 1 89.38 92 THR A N 1
ATOM 704 C CA . THR A 1 92 ? 1.201 -25.672 -5.395 1 89.38 92 THR A CA 1
ATOM 705 C C . THR A 1 92 ? 2.557 -25 -5.223 1 89.38 92 THR A C 1
ATOM 707 O O . THR A 1 92 ? 3.529 -25.641 -4.816 1 89.38 92 THR A O 1
ATOM 710 N N . LEU A 1 93 ? 2.627 -23.812 -5.656 1 94.31 93 LEU A N 1
ATOM 711 C CA . LEU A 1 93 ? 3.805 -22.969 -5.457 1 94.31 93 LEU A CA 1
ATOM 712 C C . LEU A 1 93 ? 3.479 -21.781 -4.562 1 94.31 93 LEU A C 1
ATOM 714 O O . LEU A 1 93 ? 2.617 -20.969 -4.898 1 94.31 93 LEU A O 1
ATOM 718 N N . ARG A 1 94 ? 4.16 -21.672 -3.418 1 94.06 94 ARG A N 1
ATOM 719 C CA . ARG A 1 94 ? 3.975 -20.594 -2.465 1 94.06 94 ARG A CA 1
ATOM 720 C C . ARG A 1 94 ? 5.043 -19.516 -2.643 1 94.06 94 ARG A C 1
ATOM 722 O O . ARG A 1 94 ? 6.23 -19.766 -2.424 1 94.06 94 ARG A O 1
ATOM 729 N N . VAL A 1 95 ? 4.52 -18.297 -2.971 1 96.5 95 VAL A N 1
ATOM 730 C CA . VAL A 1 95 ? 5.434 -17.203 -3.312 1 96.5 95 VAL A CA 1
ATOM 731 C C . VAL A 1 95 ? 5.242 -16.047 -2.338 1 96.5 95 VAL A C 1
ATOM 733 O O . VAL A 1 95 ? 4.137 -15.516 -2.203 1 96.5 95 VAL A O 1
ATOM 736 N N . GLY A 1 96 ? 6.316 -15.688 -1.644 1 95.38 96 GLY A N 1
ATOM 737 C CA . GLY A 1 96 ? 6.336 -14.438 -0.909 1 95.38 96 GLY A CA 1
ATOM 738 C C . GLY A 1 96 ? 6.836 -13.266 -1.737 1 95.38 96 GLY A C 1
ATOM 739 O O . GLY A 1 96 ? 7.707 -13.438 -2.598 1 95.38 96 GLY A O 1
ATOM 740 N N . PHE A 1 97 ? 6.227 -12.102 -1.43 1 93.12 97 PHE A N 1
ATOM 741 C CA . PHE A 1 97 ? 6.715 -10.977 -2.223 1 93.12 97 PHE A CA 1
ATOM 742 C C . PHE A 1 97 ? 6.566 -9.664 -1.454 1 93.12 97 PHE A C 1
ATOM 744 O O . PHE A 1 97 ? 5.68 -9.531 -0.61 1 93.12 97 PHE A O 1
ATOM 751 N N . ALA A 1 98 ? 7.473 -8.805 -1.799 1 88.56 98 ALA A N 1
ATOM 752 C CA . ALA A 1 98 ? 7.379 -7.438 -1.289 1 88.56 98 ALA A CA 1
ATOM 753 C C . ALA A 1 98 ? 6.32 -6.641 -2.043 1 88.56 98 ALA A C 1
ATOM 755 O O . ALA A 1 98 ? 6.195 -6.762 -3.266 1 88.56 98 ALA A O 1
ATOM 756 N N . ALA A 1 99 ? 5.688 -5.766 -1.3 1 79.12 99 ALA A N 1
ATOM 757 C CA . ALA A 1 99 ? 4.605 -4.98 -1.883 1 79.12 99 ALA A CA 1
ATOM 758 C C . ALA A 1 99 ? 5.105 -4.141 -3.055 1 79.12 99 ALA A C 1
ATOM 760 O O . ALA A 1 99 ? 4.375 -3.916 -4.023 1 79.12 99 ALA A O 1
ATOM 761 N N . SER A 1 100 ? 6.328 -3.738 -2.986 1 80.88 100 SER A N 1
ATOM 762 C CA . SER A 1 100 ? 6.902 -2.898 -4.031 1 80.88 100 SER A CA 1
ATOM 763 C C . SER A 1 100 ? 6.996 -3.652 -5.355 1 80.88 100 SER A C 1
ATOM 765 O O . SER A 1 100 ? 7.105 -3.037 -6.418 1 80.88 100 SER A O 1
ATOM 767 N N . SER A 1 101 ? 7.004 -4.93 -5.285 1 86.19 101 SER A N 1
ATOM 768 C CA . SER A 1 101 ? 7.105 -5.715 -6.512 1 86.19 101 SER A CA 1
ATOM 769 C C . SER A 1 101 ? 5.742 -5.867 -7.184 1 86.19 101 SER A C 1
ATOM 771 O O . SER A 1 101 ? 5.656 -6.332 -8.32 1 86.19 101 SER A O 1
ATOM 773 N N . ALA A 1 102 ? 4.785 -5.418 -6.5 1 83.75 102 ALA A N 1
ATOM 774 C CA . ALA A 1 102 ? 3.426 -5.582 -7.004 1 83.75 102 ALA A CA 1
ATOM 775 C C . ALA A 1 102 ? 3.129 -4.578 -8.117 1 83.75 102 ALA A C 1
ATOM 777 O O . ALA A 1 102 ? 2.115 -4.695 -8.812 1 83.75 102 ALA A O 1
ATOM 778 N N . PHE A 1 103 ? 4.07 -3.674 -8.336 1 79 103 PHE A N 1
ATOM 779 C CA . PHE A 1 103 ? 3.881 -2.646 -9.352 1 79 103 PHE A CA 1
ATOM 780 C C . PHE A 1 103 ? 4.516 -3.064 -10.672 1 79 103 PHE A C 1
ATOM 782 O O . PHE A 1 103 ? 5.516 -2.486 -11.094 1 79 103 PHE A O 1
ATOM 789 N N . GLY A 1 104 ? 3.971 -3.988 -11.273 1 77.44 104 GLY A N 1
ATOM 790 C CA . GLY A 1 104 ? 4.426 -4.309 -12.625 1 77.44 104 GLY A CA 1
ATOM 791 C C . GLY A 1 104 ? 5.27 -5.566 -12.68 1 77.44 104 GLY A C 1
ATOM 792 O O . GLY A 1 104 ? 4.961 -6.492 -13.438 1 77.44 104 GLY A O 1
ATOM 793 N N . VAL A 1 105 ? 6.215 -5.676 -11.734 1 86.44 105 VAL A N 1
ATOM 794 C CA . VAL A 1 105 ? 7.172 -6.773 -11.828 1 86.44 105 VAL A CA 1
ATOM 795 C C . VAL A 1 105 ? 6.477 -8.094 -11.508 1 86.44 105 VAL A C 1
ATOM 797 O O . VAL A 1 105 ? 6.496 -9.023 -12.32 1 86.44 105 VAL A O 1
ATOM 800 N N . LEU A 1 106 ? 5.867 -8.172 -10.406 1 90.5 106 LEU A N 1
ATOM 801 C CA . LEU A 1 106 ? 5.234 -9.414 -9.977 1 90.5 106 LEU A CA 1
ATOM 802 C C . LEU A 1 106 ? 4.109 -9.805 -10.93 1 90.5 106 LEU A C 1
ATOM 804 O O . LEU A 1 106 ? 4.027 -10.961 -11.359 1 90.5 106 LEU A O 1
ATOM 808 N N . PRO A 1 107 ? 3.301 -8.852 -11.352 1 89.88 107 PRO A N 1
ATOM 809 C CA . PRO A 1 107 ? 2.217 -9.211 -12.273 1 89.88 107 PRO A CA 1
ATOM 810 C C . PRO A 1 107 ? 2.727 -9.82 -13.578 1 89.88 107 PRO A C 1
ATOM 812 O O . PRO A 1 107 ? 2.162 -10.805 -14.062 1 89.88 107 PRO A O 1
ATOM 815 N N . ASP A 1 108 ? 3.777 -9.289 -14.039 1 91 108 ASP A N 1
ATOM 816 C CA . ASP A 1 108 ? 4.352 -9.805 -15.273 1 91 108 ASP A CA 1
ATOM 817 C C . ASP A 1 108 ? 4.871 -11.227 -15.094 1 91 108 ASP A C 1
ATOM 819 O O . ASP A 1 108 ? 4.652 -12.086 -15.945 1 91 108 ASP A O 1
ATOM 823 N N . ILE A 1 109 ? 5.508 -11.469 -14.031 1 94.62 109 ILE A N 1
ATOM 824 C CA . ILE A 1 109 ? 6.047 -12.789 -13.719 1 94.62 109 ILE A CA 1
ATOM 825 C C . ILE A 1 109 ? 4.902 -13.789 -13.57 1 94.62 109 ILE A C 1
ATOM 827 O O . ILE A 1 109 ? 4.941 -14.883 -14.148 1 94.62 109 ILE A O 1
ATOM 831 N N . VAL A 1 110 ? 3.916 -13.43 -12.844 1 94.75 110 VAL A N 1
ATOM 832 C CA . VAL A 1 110 ? 2.787 -14.305 -12.531 1 94.75 110 VAL A CA 1
ATOM 833 C C . VAL A 1 110 ? 2.02 -14.625 -13.812 1 94.75 110 VAL A C 1
ATOM 835 O O . VAL A 1 110 ? 1.638 -15.781 -14.039 1 94.75 110 VAL A O 1
ATOM 838 N N . LEU A 1 111 ? 1.824 -13.648 -14.633 1 91.56 111 LEU A N 1
ATOM 839 C CA . LEU A 1 111 ? 1.125 -13.859 -15.898 1 91.56 111 LEU A CA 1
ATOM 840 C C . LEU A 1 111 ? 1.864 -14.867 -16.766 1 91.56 111 LEU A C 1
ATOM 842 O O . LEU A 1 111 ? 1.254 -15.789 -17.312 1 91.56 111 LEU A O 1
ATOM 846 N N . ARG A 1 112 ? 3.131 -14.734 -16.859 1 93.69 112 ARG A N 1
ATOM 847 C CA . ARG A 1 112 ? 3.949 -15.648 -17.656 1 93.69 112 ARG A CA 1
ATOM 848 C C . ARG A 1 112 ? 3.906 -17.062 -17.078 1 93.69 112 ARG A C 1
ATOM 850 O O . ARG A 1 112 ? 3.785 -18.031 -17.828 1 93.69 112 ARG A O 1
ATOM 857 N N . PHE A 1 113 ? 4.004 -17.156 -15.805 1 96.06 113 PHE A N 1
ATOM 858 C CA . PHE A 1 113 ? 4.02 -18.453 -15.133 1 96.06 113 PHE A CA 1
ATOM 859 C C . PHE A 1 113 ? 2.697 -19.172 -15.328 1 96.06 113 PHE A C 1
ATOM 861 O O . PHE A 1 113 ? 2.682 -20.359 -15.664 1 96.06 113 PHE A O 1
ATOM 868 N N . ARG A 1 114 ? 1.663 -18.453 -15.211 1 93.5 114 ARG A N 1
ATOM 869 C CA . ARG A 1 114 ? 0.341 -19.062 -15.32 1 93.5 114 ARG A CA 1
ATOM 870 C C . ARG A 1 114 ? 0.048 -19.484 -16.75 1 93.5 114 ARG A C 1
ATOM 872 O O . ARG A 1 114 ? -0.683 -20.453 -16.984 1 93.5 114 ARG A O 1
ATOM 879 N N . THR A 1 115 ? 0.518 -18.75 -17.656 1 91.94 115 THR A N 1
ATOM 880 C CA . THR A 1 115 ? 0.343 -19.078 -19.062 1 91.94 115 THR A CA 1
ATOM 881 C C . THR A 1 115 ? 1.102 -20.359 -19.422 1 91.94 115 THR A C 1
ATOM 883 O O . THR A 1 115 ? 0.572 -21.234 -20.109 1 91.94 115 THR A O 1
ATOM 886 N N . ARG A 1 116 ? 2.281 -20.516 -18.859 1 93.88 116 ARG A N 1
ATOM 887 C CA . ARG A 1 116 ? 3.145 -21.656 -19.188 1 93.88 116 ARG A CA 1
ATOM 888 C C . ARG A 1 116 ? 2.812 -22.875 -18.328 1 93.88 116 ARG A C 1
ATOM 890 O O . ARG A 1 116 ? 2.916 -24 -18.797 1 93.88 116 ARG A O 1
ATOM 897 N N . PHE A 1 117 ? 2.48 -22.625 -17.078 1 93.81 117 PHE A N 1
ATOM 898 C CA . PHE A 1 117 ? 2.186 -23.703 -16.141 1 93.81 117 PHE A CA 1
ATOM 899 C C . PHE A 1 117 ? 0.807 -23.531 -15.523 1 93.81 117 PHE A C 1
ATOM 901 O O . PHE A 1 117 ? 0.688 -23.344 -14.312 1 93.81 117 PHE A O 1
ATOM 908 N N . PRO A 1 118 ? -0.224 -23.672 -16.281 1 91.81 118 PRO A N 1
ATOM 909 C CA . PRO A 1 118 ? -1.586 -23.375 -15.836 1 91.81 118 PRO A CA 1
ATOM 910 C C . PRO A 1 118 ? -2.088 -24.328 -14.766 1 91.81 118 PRO A C 1
ATOM 912 O O . PRO A 1 118 ? -3.059 -24.031 -14.062 1 91.81 118 PRO A O 1
ATOM 915 N N . LYS A 1 119 ? -1.435 -25.438 -14.586 1 90.88 119 LYS A N 1
ATOM 916 C CA . LYS A 1 119 ? -1.929 -26.453 -13.648 1 90.88 119 LYS A CA 1
ATOM 917 C C . LYS A 1 119 ? -1.281 -26.281 -12.281 1 90.88 119 LYS A C 1
ATOM 919 O O . LYS A 1 119 ? -1.646 -26.984 -11.328 1 90.88 119 LYS A O 1
ATOM 924 N N . VAL A 1 120 ? -0.339 -25.375 -12.164 1 91.69 120 VAL A N 1
ATOM 925 C CA . VAL A 1 120 ? 0.267 -25.094 -10.867 1 91.69 120 VAL A CA 1
ATOM 926 C C . VAL A 1 120 ? -0.558 -24.031 -10.133 1 91.69 120 VAL A C 1
ATOM 928 O O . VAL A 1 120 ? -0.816 -22.953 -10.672 1 91.69 120 VAL A O 1
ATOM 931 N N . LYS A 1 121 ? -1.002 -24.344 -8.969 1 90.56 121 LYS A N 1
ATOM 932 C CA . LYS A 1 121 ? -1.699 -23.375 -8.125 1 90.56 121 LYS A CA 1
ATOM 933 C C . LYS A 1 121 ? -0.718 -22.406 -7.469 1 90.56 121 LYS A C 1
ATOM 935 O O . LYS A 1 121 ? 0.161 -22.828 -6.715 1 90.56 121 LYS A O 1
ATOM 940 N N . LEU A 1 122 ? -0.892 -21.125 -7.738 1 94.12 122 LEU A N 1
ATOM 941 C CA . LEU A 1 122 ? -0.037 -20.094 -7.148 1 94.12 122 LEU A CA 1
ATOM 942 C C . LEU A 1 122 ? -0.671 -19.531 -5.887 1 94.12 122 LEU A C 1
ATOM 944 O O . LEU A 1 122 ? -1.84 -19.125 -5.898 1 94.12 122 LEU A O 1
ATOM 948 N N . GLU A 1 123 ? 0.076 -19.531 -4.836 1 91.56 123 GLU A N 1
ATOM 949 C CA . GLU A 1 123 ? -0.305 -18.859 -3.596 1 91.56 123 GLU A CA 1
ATOM 950 C C . GLU A 1 123 ? 0.654 -17.719 -3.266 1 91.56 123 GLU A C 1
ATOM 952 O O . GLU A 1 123 ? 1.805 -17.969 -2.893 1 91.56 123 GLU A O 1
ATOM 957 N N . LEU A 1 124 ? 0.128 -16.547 -3.342 1 94.5 124 LEU A N 1
ATOM 958 C CA . LEU A 1 124 ? 0.946 -15.367 -3.127 1 94.5 124 LEU A CA 1
ATOM 959 C C . LEU A 1 124 ? 0.715 -14.789 -1.734 1 94.5 124 LEU A C 1
ATOM 961 O O . LEU A 1 124 ? -0.418 -14.766 -1.248 1 94.5 124 LEU A O 1
ATOM 965 N N . ASP A 1 125 ? 1.837 -14.367 -1.107 1 91.06 125 ASP A N 1
ATOM 966 C CA . ASP A 1 125 ? 1.764 -13.844 0.254 1 91.06 125 ASP A CA 1
ATOM 967 C C . ASP A 1 125 ? 2.586 -12.562 0.396 1 91.06 125 ASP A C 1
ATOM 969 O O . ASP A 1 125 ? 3.809 -12.586 0.236 1 91.06 125 ASP A O 1
ATOM 973 N N . ASP A 1 126 ? 1.881 -11.438 0.715 1 89.44 126 ASP A N 1
ATOM 974 C CA . ASP A 1 126 ? 2.566 -10.156 0.887 1 89.44 126 ASP A CA 1
ATOM 975 C C . ASP A 1 126 ? 2.525 -9.703 2.344 1 89.44 126 ASP A C 1
ATOM 977 O O . ASP A 1 126 ? 2.699 -8.523 2.637 1 89.44 126 ASP A O 1
ATOM 981 N N . SER A 1 127 ? 2.338 -10.586 3.232 1 82.38 127 SER A N 1
ATOM 982 C CA . SER A 1 127 ? 2.18 -10.219 4.637 1 82.38 127 SER A CA 1
ATOM 983 C C . SER A 1 127 ? 3.428 -9.531 5.176 1 82.38 127 SER A C 1
ATOM 985 O O . SER A 1 127 ? 4.539 -10.055 5.035 1 82.38 127 SER A O 1
ATOM 987 N N . GLU A 1 128 ? 3.195 -8.406 5.785 1 74.38 128 GLU A N 1
ATOM 988 C CA . GLU A 1 128 ? 4.305 -7.652 6.355 1 74.38 128 GLU A CA 1
ATOM 989 C C . GLU A 1 128 ? 4.855 -8.336 7.605 1 74.38 128 GLU A C 1
ATOM 991 O O . GLU A 1 128 ? 6.004 -8.102 7.988 1 74.38 128 GLU A O 1
ATOM 996 N N . THR A 1 129 ? 4.039 -9.094 8.25 1 68.81 129 THR A N 1
ATOM 997 C CA . THR A 1 129 ? 4.449 -9.719 9.5 1 68.81 129 THR A CA 1
ATOM 998 C C . THR A 1 129 ? 5.188 -11.031 9.227 1 68.81 129 THR A C 1
ATOM 1000 O O . THR A 1 129 ? 5.738 -11.641 10.148 1 68.81 129 THR A O 1
ATOM 1003 N N . LEU A 1 130 ? 5.234 -11.305 8.023 1 78.56 130 LEU A N 1
ATOM 1004 C CA . LEU A 1 130 ? 5.875 -12.57 7.68 1 78.56 130 LEU A CA 1
ATOM 1005 C C . LEU A 1 130 ? 7.395 -12.43 7.711 1 78.56 130 LEU A C 1
ATOM 1007 O O . LEU A 1 130 ? 7.949 -11.508 7.117 1 78.56 130 LEU A O 1
ATOM 1011 N N . ASP A 1 131 ? 8.008 -13.336 8.5 1 88.81 131 ASP A N 1
ATOM 1012 C CA . ASP A 1 131 ? 9.453 -13.5 8.383 1 88.81 131 ASP A CA 1
ATOM 1013 C C . ASP A 1 131 ? 9.805 -14.344 7.16 1 88.81 131 ASP A C 1
ATOM 1015 O O . ASP A 1 131 ? 9.789 -15.578 7.223 1 88.81 131 ASP A O 1
ATOM 1019 N N . VAL A 1 132 ? 10.203 -13.711 6.16 1 92 132 VAL A N 1
ATOM 1020 C CA . VAL A 1 132 ? 10.391 -14.359 4.863 1 92 132 VAL A CA 1
ATOM 1021 C C . VAL A 1 132 ? 11.492 -15.406 4.961 1 92 132 VAL A C 1
ATOM 1023 O O . VAL A 1 132 ? 11.352 -16.516 4.438 1 92 132 VAL A O 1
ATOM 1026 N N . GLY A 1 133 ? 12.562 -15.102 5.641 1 93.44 133 GLY A N 1
ATOM 1027 C CA . GLY A 1 133 ? 13.648 -16.062 5.801 1 93.44 133 GLY A CA 1
ATOM 1028 C C . GLY A 1 133 ? 13.211 -17.344 6.488 1 93.44 133 GLY A C 1
ATOM 1029 O O . GLY A 1 133 ? 13.453 -18.438 5.98 1 93.44 133 GLY A O 1
ATOM 1030 N N . ALA A 1 134 ? 12.547 -17.203 7.586 1 89.88 134 ALA A N 1
ATOM 1031 C CA . ALA A 1 134 ? 12.078 -18.359 8.352 1 89.88 134 ALA A CA 1
ATOM 1032 C C . ALA A 1 134 ? 11.047 -19.156 7.562 1 89.88 134 ALA A C 1
ATOM 1034 O O . ALA A 1 134 ? 11.047 -20.391 7.602 1 89.88 134 ALA A O 1
ATOM 1035 N N . ALA A 1 135 ? 10.219 -18.406 6.852 1 90.5 135 ALA A N 1
ATOM 1036 C CA . ALA A 1 135 ? 9.164 -19.062 6.078 1 90.5 135 ALA A CA 1
ATOM 1037 C C . ALA A 1 135 ? 9.742 -19.891 4.938 1 90.5 135 ALA A C 1
ATOM 1039 O O . ALA A 1 135 ? 9.219 -20.953 4.605 1 90.5 135 ALA A O 1
ATOM 1040 N N . LEU A 1 136 ? 10.781 -19.422 4.371 1 92.88 136 LEU A N 1
ATOM 1041 C CA . LEU A 1 136 ? 11.453 -20.156 3.303 1 92.88 136 LEU A CA 1
ATOM 1042 C C . LEU A 1 136 ? 12.156 -21.406 3.852 1 92.88 136 LEU A C 1
ATOM 1044 O O . LEU A 1 136 ? 12.031 -22.484 3.287 1 92.88 136 LEU A O 1
ATOM 1048 N N . VAL A 1 137 ? 12.766 -21.266 4.996 1 88.56 137 VAL A N 1
ATOM 1049 C CA . VAL A 1 137 ? 13.516 -22.359 5.594 1 88.56 137 VAL A CA 1
ATOM 1050 C C . VAL A 1 137 ? 12.555 -23.453 6.086 1 88.56 137 VAL A C 1
ATOM 1052 O O . VAL A 1 137 ? 12.82 -24.641 5.938 1 88.56 137 VAL A O 1
ATOM 1055 N N . SER A 1 138 ? 11.422 -22.984 6.652 1 85.94 138 SER A N 1
ATOM 1056 C CA . SER A 1 138 ? 10.445 -23.922 7.199 1 85.94 138 SER A CA 1
ATOM 1057 C C . SER A 1 138 ? 9.625 -24.578 6.094 1 85.94 138 SER A C 1
ATOM 1059 O O . SER A 1 138 ? 8.922 -25.562 6.332 1 85.94 138 SER A O 1
ATOM 1061 N N . GLY A 1 139 ? 9.656 -23.969 4.891 1 88.12 139 GLY A N 1
ATOM 1062 C CA . GLY A 1 139 ? 8.898 -24.516 3.779 1 88.12 139 GLY A CA 1
ATOM 1063 C C . GLY A 1 139 ? 7.512 -23.906 3.648 1 88.12 139 GLY A C 1
ATOM 1064 O O . GLY A 1 139 ? 6.715 -24.344 2.814 1 88.12 139 GLY A O 1
ATOM 1065 N N . GLU A 1 140 ? 7.227 -22.938 4.438 1 88.06 140 GLU A N 1
ATOM 1066 C CA . GLU A 1 140 ? 5.969 -22.219 4.312 1 88.06 140 GLU A CA 1
ATOM 1067 C C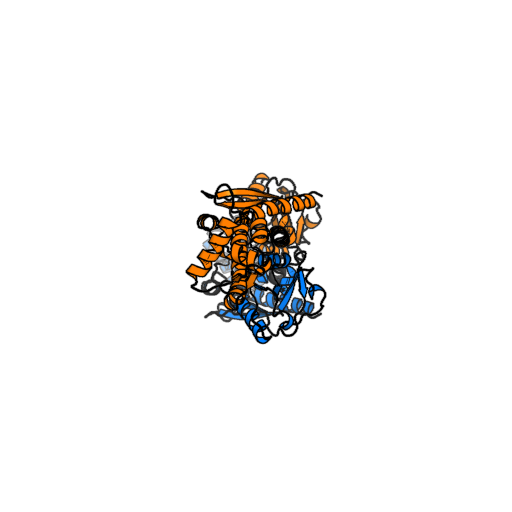 . GLU A 1 140 ? 5.91 -21.438 3.004 1 88.06 140 GLU A C 1
ATOM 1069 O O . GLU A 1 140 ? 4.828 -21.203 2.457 1 88.06 140 GLU A O 1
ATOM 1074 N N . LEU A 1 141 ? 7.066 -21.016 2.572 1 93.5 141 LEU A N 1
ATOM 1075 C CA . LEU A 1 141 ? 7.262 -20.422 1.257 1 93.5 141 LEU A CA 1
ATOM 1076 C C . LEU A 1 141 ? 8.234 -21.25 0.422 1 93.5 141 LEU A C 1
ATOM 1078 O O . LEU A 1 141 ? 9.164 -21.859 0.962 1 93.5 141 LEU A O 1
ATOM 1082 N N . ASP A 1 142 ? 7.941 -21.25 -0.865 1 94 142 ASP A N 1
ATOM 1083 C CA . ASP A 1 142 ? 8.836 -21.969 -1.768 1 94 142 ASP A CA 1
ATOM 1084 C C . ASP A 1 142 ? 9.852 -21.016 -2.406 1 94 142 ASP A C 1
ATOM 1086 O O . ASP A 1 142 ? 10.961 -21.438 -2.756 1 94 142 ASP A O 1
ATOM 1090 N N . ILE A 1 143 ? 9.484 -19.828 -2.607 1 96.75 143 ILE A N 1
ATOM 1091 C CA . ILE A 1 143 ? 10.305 -18.812 -3.252 1 96.75 143 ILE A CA 1
ATOM 1092 C C . ILE A 1 143 ? 9.781 -17.422 -2.885 1 96.75 143 ILE A C 1
ATOM 1094 O O . ILE A 1 143 ? 8.617 -17.266 -2.521 1 96.75 143 ILE A O 1
ATOM 1098 N N . ALA A 1 144 ? 10.688 -16.438 -2.861 1 97 144 ALA A N 1
ATOM 1099 C CA . ALA A 1 144 ? 10.258 -15.086 -2.494 1 97 144 ALA A CA 1
ATOM 1100 C C . ALA A 1 144 ? 10.93 -14.031 -3.377 1 97 144 ALA A C 1
ATOM 1102 O O . ALA A 1 144 ? 12.078 -14.211 -3.791 1 97 144 ALA A O 1
ATOM 1103 N N . ILE A 1 145 ? 10.164 -13.023 -3.732 1 95.75 145 ILE A N 1
ATOM 1104 C CA . ILE A 1 145 ? 10.68 -11.812 -4.359 1 95.75 145 ILE A CA 1
ATOM 1105 C C . ILE A 1 145 ? 10.664 -10.664 -3.357 1 95.75 145 ILE A C 1
ATOM 1107 O O . ILE A 1 145 ? 9.602 -10.164 -2.996 1 95.75 145 ILE A O 1
ATOM 1111 N N . ILE A 1 146 ? 11.867 -10.266 -2.965 1 93.38 146 ILE A N 1
ATOM 1112 C CA . ILE A 1 146 ? 11.93 -9.273 -1.893 1 93.38 146 ILE A CA 1
ATOM 1113 C C . ILE A 1 146 ? 12.992 -8.227 -2.217 1 93.38 146 ILE A C 1
ATOM 1115 O O . ILE A 1 146 ? 13.773 -8.398 -3.156 1 93.38 146 ILE A O 1
ATOM 1119 N N . ARG A 1 147 ? 12.906 -7.172 -1.509 1 90.5 147 ARG A N 1
ATOM 1120 C CA . ARG A 1 147 ? 13.852 -6.082 -1.722 1 90.5 147 ARG A CA 1
ATOM 1121 C C . ARG A 1 147 ? 15.188 -6.375 -1.05 1 90.5 147 ARG A C 1
ATOM 1123 O O . ARG A 1 147 ? 15.219 -6.883 0.074 1 90.5 147 ARG A O 1
ATOM 1130 N N . ALA A 1 148 ? 16.234 -5.965 -1.726 1 91.25 148 ALA A N 1
ATOM 1131 C CA . ALA A 1 148 ? 17.578 -6.008 -1.143 1 91.25 148 ALA A CA 1
ATOM 1132 C C . ALA A 1 148 ? 17.797 -4.82 -0.212 1 91.25 148 ALA A C 1
ATOM 1134 O O . ALA A 1 148 ? 17.141 -3.787 -0.338 1 91.25 148 ALA A O 1
ATOM 1135 N N . PRO A 1 149 ? 18.625 -5 0.742 1 90.19 149 PRO A N 1
ATOM 1136 C CA . PRO A 1 149 ? 19.453 -6.164 1.062 1 90.19 149 PRO A CA 1
ATOM 1137 C C . PRO A 1 149 ? 18.703 -7.238 1.832 1 90.19 149 PRO A C 1
ATOM 1139 O O . PRO A 1 149 ? 17.828 -6.918 2.656 1 90.19 149 PRO A O 1
ATOM 1142 N N . PHE A 1 150 ? 18.969 -8.422 1.438 1 91.94 150 PHE A N 1
ATOM 1143 C CA . PHE A 1 150 ? 18.406 -9.57 2.131 1 91.94 150 PHE A CA 1
ATOM 1144 C C . PHE A 1 150 ? 19.391 -10.727 2.156 1 91.94 150 PHE A C 1
ATOM 1146 O O . PHE A 1 150 ? 19.969 -11.086 1.125 1 91.94 150 PHE A O 1
ATOM 1153 N N . ARG A 1 151 ? 19.594 -11.188 3.439 1 91.38 151 ARG A N 1
ATOM 1154 C CA . ARG A 1 151 ? 20.438 -12.359 3.619 1 91.38 151 ARG A CA 1
ATOM 1155 C C . ARG A 1 151 ? 19.875 -13.281 4.703 1 91.38 151 ARG A C 1
ATOM 1157 O O . ARG A 1 151 ? 19.312 -12.812 5.691 1 91.38 151 ARG A O 1
ATOM 1164 N N . HIS A 1 152 ? 20.016 -14.508 4.414 1 92.62 152 HIS A N 1
ATOM 1165 C CA . HIS A 1 152 ? 19.562 -15.508 5.371 1 92.62 152 HIS A CA 1
ATOM 1166 C C . HIS A 1 152 ? 20.297 -16.828 5.172 1 92.62 152 HIS A C 1
ATOM 1168 O O . HIS A 1 152 ? 20.453 -17.297 4.039 1 92.62 152 HIS A O 1
ATOM 1174 N N . GLU A 1 153 ? 20.672 -17.375 6.316 1 91.94 153 GLU A N 1
ATOM 1175 C CA . GLU A 1 153 ? 21.359 -18.656 6.223 1 91.94 153 GLU A CA 1
ATOM 1176 C C . GLU A 1 153 ? 20.469 -19.734 5.629 1 91.94 153 GLU A C 1
ATOM 1178 O O . GLU A 1 153 ? 19.281 -19.812 5.965 1 91.94 153 GLU A O 1
ATOM 1183 N N . GLY A 1 154 ? 21.062 -20.531 4.773 1 90.88 154 GLY A N 1
ATOM 1184 C CA . GLY A 1 154 ? 20.312 -21.641 4.199 1 90.88 154 GLY A CA 1
ATOM 1185 C C . GLY A 1 154 ? 19.547 -21.25 2.947 1 90.88 154 GLY A C 1
ATOM 1186 O O . GLY A 1 154 ? 18.906 -22.109 2.324 1 90.88 154 GLY A O 1
ATOM 1187 N N . LEU A 1 155 ? 19.688 -20.016 2.605 1 95.75 155 LEU A N 1
ATOM 1188 C CA . LEU A 1 155 ? 18.953 -19.562 1.428 1 95.75 155 LEU A CA 1
ATOM 1189 C C . LEU A 1 155 ? 19.922 -19.094 0.341 1 95.75 155 LEU A C 1
ATOM 1191 O O . LEU A 1 155 ? 21 -18.578 0.641 1 95.75 155 LEU A O 1
ATOM 1195 N N . THR A 1 156 ? 19.578 -19.375 -0.888 1 96.81 156 THR A N 1
ATOM 1196 C CA . THR A 1 156 ? 20.203 -18.719 -2.033 1 96.81 156 THR A CA 1
ATOM 1197 C C . THR A 1 156 ? 19.469 -17.438 -2.396 1 96.81 156 THR A C 1
ATOM 1199 O O . THR A 1 156 ? 18.234 -17.406 -2.467 1 96.81 156 THR A O 1
ATOM 1202 N N . VAL A 1 157 ? 20.188 -16.422 -2.559 1 96.81 157 VAL A N 1
ATOM 1203 C CA . VAL A 1 157 ? 19.656 -15.109 -2.908 1 96.81 157 VAL A CA 1
ATOM 1204 C C . VAL A 1 157 ? 20.297 -14.617 -4.199 1 96.81 157 VAL A C 1
ATOM 1206 O O . VAL A 1 157 ? 21.531 -14.516 -4.289 1 96.81 157 VAL A O 1
ATOM 1209 N N . GLU A 1 158 ? 19.438 -14.289 -5.219 1 96.12 158 GLU A N 1
ATOM 1210 C CA . GLU A 1 158 ? 19.891 -13.828 -6.523 1 96.12 158 GLU A CA 1
ATOM 1211 C C . GLU A 1 158 ? 19.266 -12.484 -6.883 1 96.12 158 GLU A C 1
ATOM 1213 O O . GLU A 1 158 ? 18.094 -12.25 -6.617 1 96.12 158 GLU A O 1
ATOM 1218 N N . ARG A 1 159 ? 20.094 -11.703 -7.5 1 95.44 159 ARG A N 1
ATOM 1219 C CA . ARG A 1 159 ? 19.547 -10.438 -7.988 1 95.44 159 ARG A CA 1
ATOM 1220 C C . ARG A 1 159 ? 18.578 -10.672 -9.148 1 95.44 159 ARG A C 1
ATOM 1222 O O . ARG A 1 159 ? 18.922 -11.367 -10.109 1 95.44 159 ARG A O 1
ATOM 1229 N N . LEU A 1 160 ? 17.438 -10.102 -9.008 1 94.62 160 LEU A N 1
ATOM 1230 C CA . LEU A 1 160 ? 16.422 -10.219 -10.047 1 94.62 160 LEU A CA 1
ATOM 1231 C C . LEU A 1 160 ? 16.344 -8.945 -10.883 1 94.62 160 LEU A C 1
ATOM 1233 O O . LEU A 1 160 ? 16.281 -9.016 -12.109 1 94.62 160 LEU A O 1
ATOM 1237 N N . LEU A 1 161 ? 16.328 -7.867 -10.25 1 92.56 161 LEU A N 1
ATOM 1238 C CA . LEU A 1 161 ? 16.188 -6.57 -10.906 1 92.56 161 LEU A CA 1
ATOM 1239 C C . LEU A 1 161 ? 17.062 -5.516 -10.227 1 92.56 161 LEU A C 1
ATOM 1241 O O . LEU A 1 161 ? 17.188 -5.512 -9 1 92.56 161 LEU A O 1
ATOM 1245 N N . GLN A 1 162 ? 17.688 -4.723 -11.016 1 93.06 162 GLN A N 1
ATOM 1246 C CA . GLN A 1 162 ? 18.375 -3.514 -10.586 1 93.06 162 GLN A CA 1
ATOM 1247 C C . GLN A 1 162 ? 17.859 -2.283 -11.32 1 93.06 162 GLN A C 1
ATOM 1249 O O . GLN A 1 162 ? 17.828 -2.256 -12.555 1 93.06 162 GLN A O 1
ATOM 1254 N N . GLU A 1 163 ? 17.391 -1.388 -10.531 1 91.19 163 GLU A N 1
ATOM 1255 C CA . GLU A 1 163 ? 16.812 -0.212 -11.172 1 91.19 163 GLU A CA 1
ATOM 1256 C C . GLU A 1 163 ? 17.312 1.075 -10.523 1 91.19 163 GLU A C 1
ATOM 1258 O O . GLU A 1 163 ? 17.766 1.062 -9.375 1 91.19 163 GLU A O 1
ATOM 1263 N N . ARG A 1 164 ? 17.219 2.148 -11.305 1 93.94 164 ARG A N 1
ATOM 1264 C CA . ARG A 1 164 ? 17.625 3.461 -10.812 1 93.94 164 ARG A CA 1
ATOM 1265 C C . ARG A 1 164 ? 16.531 4.078 -9.953 1 93.94 164 ARG A C 1
ATOM 1267 O O . ARG A 1 164 ? 15.383 3.617 -9.969 1 93.94 164 ARG A O 1
ATOM 1274 N N . PHE A 1 165 ? 17.016 5.031 -9.203 1 95.19 165 PHE A N 1
ATOM 1275 C CA . PHE A 1 165 ? 16.062 5.832 -8.453 1 95.19 165 PHE A CA 1
ATOM 1276 C C . PHE A 1 165 ? 15.594 7.031 -9.273 1 95.19 165 PHE A C 1
ATOM 1278 O O . PHE A 1 165 ? 16.328 7.543 -10.109 1 95.19 165 PHE A O 1
ATOM 1285 N N . VAL A 1 166 ? 14.406 7.43 -8.984 1 95.75 166 VAL A N 1
ATOM 1286 C CA . VAL A 1 166 ? 13.82 8.602 -9.617 1 95.75 166 VAL A CA 1
ATOM 1287 C C . VAL A 1 166 ? 13.242 9.531 -8.547 1 95.75 166 VAL A C 1
ATOM 1289 O O . VAL A 1 166 ? 13.047 9.117 -7.398 1 95.75 166 VAL A O 1
ATOM 1292 N N . LEU A 1 167 ? 13.023 10.727 -8.977 1 97.38 167 LEU A N 1
ATOM 1293 C CA . LEU A 1 167 ? 12.445 11.727 -8.094 1 97.38 167 LEU A CA 1
ATOM 1294 C C . LEU A 1 167 ? 10.938 11.836 -8.312 1 97.38 167 LEU A C 1
ATOM 1296 O O . LEU A 1 167 ? 10.484 12.008 -9.445 1 97.38 167 LEU A O 1
ATOM 1300 N N . ALA A 1 168 ? 10.188 11.656 -7.242 1 95.94 168 ALA A N 1
ATOM 1301 C CA . ALA A 1 168 ? 8.758 11.953 -7.277 1 95.94 168 ALA A CA 1
ATOM 1302 C C . ALA A 1 168 ? 8.461 13.312 -6.652 1 95.94 168 ALA A C 1
ATOM 1304 O O . ALA A 1 168 ? 8.828 13.57 -5.508 1 95.94 168 ALA A O 1
ATOM 1305 N N . LEU A 1 169 ? 7.871 14.141 -7.402 1 96.69 169 LEU A N 1
ATOM 1306 C CA . LEU A 1 169 ? 7.547 15.477 -6.918 1 96.69 169 LEU A CA 1
ATOM 1307 C C . LEU A 1 169 ? 6.16 15.906 -7.391 1 96.69 169 LEU A C 1
ATOM 1309 O O . LEU A 1 169 ? 5.645 15.375 -8.375 1 96.69 169 LEU A O 1
ATOM 1313 N N . PRO A 1 170 ? 5.52 16.859 -6.676 1 94.38 170 PRO A N 1
ATOM 1314 C CA . PRO A 1 170 ? 4.227 17.375 -7.156 1 94.38 170 PRO A CA 1
ATOM 1315 C C . PRO A 1 170 ? 4.309 17.953 -8.57 1 94.38 170 PRO A C 1
ATOM 1317 O O . PRO A 1 170 ? 5.301 18.594 -8.922 1 94.38 170 PRO A O 1
ATOM 1320 N N . ALA A 1 171 ? 3.246 17.75 -9.297 1 92.44 171 ALA A N 1
ATOM 1321 C CA . ALA A 1 171 ? 3.209 18.219 -10.688 1 92.44 171 ALA A CA 1
ATOM 1322 C C . ALA A 1 171 ? 3.383 19.719 -10.766 1 92.44 171 ALA A C 1
ATOM 1324 O O . ALA A 1 171 ? 3.902 20.25 -11.758 1 92.44 171 ALA A O 1
ATOM 1325 N N . ARG A 1 172 ? 3.059 20.406 -9.711 1 91 172 ARG A N 1
ATOM 1326 C CA . ARG A 1 172 ? 3.119 21.859 -9.711 1 91 172 ARG A CA 1
ATOM 1327 C C . ARG A 1 172 ? 4.438 22.359 -9.125 1 91 172 ARG A C 1
ATOM 1329 O O . ARG A 1 172 ? 4.695 23.562 -9.094 1 91 172 ARG A O 1
ATOM 1336 N N . HIS A 1 173 ? 5.238 21.469 -8.68 1 94.75 173 HIS A N 1
ATOM 1337 C CA . HIS A 1 173 ? 6.543 21.844 -8.141 1 94.75 173 HIS A CA 1
ATOM 1338 C C . HIS A 1 173 ? 7.391 22.531 -9.203 1 94.75 173 HIS A C 1
ATOM 1340 O O . HIS A 1 173 ? 7.375 22.141 -10.375 1 94.75 173 HIS A O 1
ATOM 1346 N N . PRO A 1 174 ? 8.141 23.516 -8.914 1 94.62 174 PRO A N 1
ATOM 1347 C CA . PRO A 1 174 ? 8.969 24.219 -9.891 1 94.62 174 PRO A CA 1
ATOM 1348 C C . PRO A 1 174 ? 9.906 23.297 -10.656 1 94.62 174 PRO A C 1
ATOM 1350 O O . PRO A 1 174 ? 10.156 23.516 -11.844 1 94.62 174 PRO A O 1
ATOM 1353 N N . ARG A 1 175 ? 10.352 22.312 -10.055 1 95.38 175 ARG A N 1
ATOM 1354 C CA . ARG A 1 175 ? 11.32 21.422 -10.672 1 95.38 175 ARG A CA 1
ATOM 1355 C C . ARG A 1 175 ? 10.625 20.391 -11.555 1 95.38 175 ARG A C 1
ATOM 1357 O O . ARG A 1 175 ? 11.281 19.594 -12.227 1 95.38 175 ARG A O 1
ATOM 1364 N N . ALA A 1 176 ? 9.344 20.375 -11.555 1 94.75 176 ALA A N 1
ATOM 1365 C CA . ALA A 1 176 ? 8.586 19.422 -12.352 1 94.75 176 ALA A CA 1
ATOM 1366 C C . ALA A 1 176 ? 8.812 19.641 -13.844 1 94.75 176 ALA A C 1
ATOM 1368 O O . ALA A 1 176 ? 8.602 18.734 -14.648 1 94.75 176 ALA A O 1
ATOM 1369 N N . ARG A 1 177 ? 9.258 20.766 -14.156 1 94.19 177 ARG A N 1
ATOM 1370 C CA . ARG A 1 177 ? 9.469 21.109 -15.562 1 94.19 177 ARG A CA 1
ATOM 1371 C C . ARG A 1 177 ? 10.844 20.656 -16.031 1 94.19 177 ARG A C 1
ATOM 1373 O O . ARG A 1 177 ? 11.102 20.625 -17.25 1 94.19 177 ARG A O 1
ATOM 1380 N N . GLN A 1 178 ? 11.68 20.344 -15.141 1 95.62 178 GLN A N 1
ATOM 1381 C CA . GLN A 1 178 ? 13.016 19.875 -15.5 1 95.62 178 GLN A CA 1
ATOM 1382 C C . GLN A 1 178 ? 12.977 18.438 -16.016 1 95.62 178 GLN A C 1
ATOM 1384 O O . GLN A 1 178 ? 12.219 17.609 -15.508 1 95.62 178 GLN A O 1
ATOM 1389 N N . GLN A 1 179 ? 13.742 18.172 -17 1 94.88 179 GLN A N 1
ATOM 1390 C CA . GLN A 1 179 ? 13.812 16.828 -17.531 1 94.88 179 GLN A CA 1
ATOM 1391 C C . GLN A 1 179 ? 14.609 15.906 -16.625 1 94.88 179 GLN A C 1
ATOM 1393 O O . GLN A 1 179 ? 14.266 14.734 -16.453 1 94.88 179 GLN A O 1
ATOM 1398 N N . VAL A 1 180 ? 15.672 16.469 -16.109 1 97.19 180 VAL A N 1
ATOM 1399 C CA . VAL A 1 180 ? 16.531 15.781 -15.156 1 97.19 180 VAL A CA 1
ATOM 1400 C C . VAL A 1 180 ? 16.828 16.703 -13.977 1 97.19 180 VAL A C 1
ATOM 1402 O O . VAL A 1 180 ? 17.078 17.891 -14.148 1 97.19 180 VAL A O 1
ATOM 1405 N N . VAL A 1 181 ? 16.766 16.156 -12.766 1 97.75 181 VAL A N 1
ATOM 1406 C CA . VAL A 1 181 ? 17 16.953 -11.562 1 97.75 181 VAL A CA 1
ATOM 1407 C C . VAL A 1 181 ? 18.281 16.5 -10.875 1 97.75 181 VAL A C 1
ATOM 1409 O O . VAL A 1 181 ? 18.484 15.305 -10.648 1 97.75 181 VAL A O 1
ATOM 1412 N N . ALA A 1 182 ? 19.125 17.422 -10.578 1 97.94 182 ALA A N 1
ATOM 1413 C CA . ALA A 1 182 ? 20.344 17.109 -9.836 1 97.94 182 ALA A CA 1
ATOM 1414 C C . ALA A 1 182 ? 20.031 16.812 -8.375 1 97.94 182 ALA A C 1
ATOM 1416 O O . ALA A 1 182 ? 19.375 17.625 -7.699 1 97.94 182 ALA A O 1
ATOM 1417 N N . LEU A 1 183 ? 20.547 15.703 -7.906 1 97.94 183 LEU A N 1
ATOM 1418 C CA . LEU A 1 183 ? 20.281 15.32 -6.523 1 97.94 183 LEU A CA 1
ATOM 1419 C C . LEU A 1 183 ? 20.75 16.391 -5.555 1 97.94 183 LEU A C 1
ATOM 1421 O O . LEU A 1 183 ? 20.062 16.719 -4.594 1 97.94 183 LEU A O 1
ATOM 1425 N N . SER A 1 184 ? 21.859 16.984 -5.832 1 97.44 184 SER A N 1
ATOM 1426 C CA . SER A 1 184 ? 22.453 17.984 -4.953 1 97.44 184 SER A CA 1
ATOM 1427 C C . SER A 1 184 ? 21.578 19.219 -4.84 1 97.44 184 SER A C 1
ATOM 1429 O O . SER A 1 184 ? 21.656 19.953 -3.855 1 97.44 184 SER A O 1
ATOM 1431 N N . SER A 1 185 ? 20.719 19.438 -5.797 1 97.06 185 SER A N 1
ATOM 1432 C CA . SER A 1 185 ? 19.875 20.609 -5.816 1 97.06 185 SER A CA 1
ATOM 1433 C C . SER A 1 185 ? 18.703 20.469 -4.836 1 97.06 185 SER A C 1
ATOM 1435 O O . SER A 1 185 ? 17.969 21.438 -4.59 1 97.06 185 SER A O 1
ATOM 1437 N N . LEU A 1 186 ? 18.609 19.281 -4.188 1 97.69 186 LEU A N 1
ATOM 1438 C CA . LEU A 1 186 ? 17.453 19 -3.346 1 97.69 186 LEU A CA 1
ATOM 1439 C C . LEU A 1 186 ? 17.781 19.219 -1.872 1 97.69 186 LEU A C 1
ATOM 1441 O O . LEU A 1 186 ? 17.016 18.828 -0.995 1 97.69 186 LEU A O 1
ATOM 1445 N N . ALA A 1 187 ? 18.859 19.844 -1.576 1 97.12 187 ALA A N 1
ATOM 1446 C CA . ALA A 1 187 ? 19.406 19.953 -0.227 1 97.12 187 ALA A CA 1
ATOM 1447 C C . ALA A 1 187 ? 18.453 20.672 0.707 1 97.12 187 ALA A C 1
ATOM 1449 O O . ALA A 1 187 ? 18.406 20.391 1.906 1 97.12 187 ALA A O 1
ATOM 1450 N N . ASN A 1 188 ? 17.625 21.516 0.18 1 96.38 188 ASN A N 1
ATOM 1451 C CA . ASN A 1 188 ? 16.766 22.328 1.032 1 96.38 188 ASN A CA 1
ATOM 1452 C C . ASN A 1 188 ? 15.297 21.938 0.887 1 96.38 188 ASN A C 1
ATOM 1454 O O . ASN A 1 188 ? 14.406 22.625 1.391 1 96.38 188 ASN A O 1
ATOM 1458 N N . GLU A 1 189 ? 15.078 20.844 0.178 1 96.94 189 GLU A N 1
ATOM 1459 C CA . GLU A 1 189 ? 13.711 20.375 -0.042 1 96.94 189 GLU A CA 1
ATOM 1460 C C . GLU A 1 189 ? 13.25 19.453 1.088 1 96.94 189 GLU A C 1
ATOM 1462 O O . GLU A 1 189 ? 14.055 18.719 1.658 1 96.94 189 GLU A O 1
ATOM 1467 N N . PRO A 1 190 ? 11.984 19.531 1.446 1 96.81 190 PRO A N 1
ATOM 1468 C CA . PRO A 1 190 ? 11.43 18.531 2.363 1 96.81 190 PRO A CA 1
ATOM 1469 C C . PRO A 1 190 ? 11.25 17.172 1.708 1 96.81 190 PRO A C 1
ATOM 1471 O O . PRO A 1 190 ? 10.891 17.078 0.529 1 96.81 190 PRO A O 1
ATOM 1474 N N . PHE A 1 191 ? 11.477 16.109 2.535 1 97.69 191 PHE A N 1
ATOM 1475 C CA . PHE A 1 191 ? 11.367 14.758 2.004 1 97.69 191 PHE A CA 1
ATOM 1476 C C . PHE A 1 191 ? 10.289 13.977 2.744 1 97.69 191 PHE A C 1
ATOM 1478 O O . PHE A 1 191 ? 10.094 14.172 3.945 1 97.69 191 PHE A O 1
ATOM 1485 N N . VAL A 1 192 ? 9.609 13.172 1.991 1 96.38 192 VAL A N 1
ATOM 1486 C CA . VAL A 1 192 ? 8.75 12.109 2.51 1 96.38 192 VAL A CA 1
ATOM 1487 C C . VAL A 1 192 ? 9.414 10.75 2.283 1 96.38 192 VAL A C 1
ATOM 1489 O O . VAL A 1 192 ? 9.602 10.328 1.14 1 96.38 192 VAL A O 1
ATOM 1492 N N . LEU A 1 193 ? 9.781 10.047 3.371 1 96.5 193 LEU A N 1
ATOM 1493 C CA . LEU A 1 193 ? 10.469 8.766 3.24 1 96.5 193 LEU A CA 1
ATOM 1494 C C . LEU A 1 193 ? 9.789 7.695 4.09 1 96.5 193 LEU A C 1
ATOM 1496 O O . LEU A 1 193 ? 8.953 8.016 4.945 1 96.5 193 LEU A O 1
ATOM 1500 N N . PHE A 1 194 ? 10.086 6.484 3.752 1 93.19 194 PHE A N 1
ATOM 1501 C CA . PHE A 1 194 ? 9.75 5.402 4.668 1 93.19 194 PHE A CA 1
ATOM 1502 C C . PHE A 1 194 ? 10.508 5.547 5.98 1 93.19 194 PHE A C 1
ATOM 1504 O O . PHE A 1 194 ? 11.688 5.898 5.984 1 93.19 194 PHE A O 1
ATOM 1511 N N . PRO A 1 195 ? 9.781 5.219 7.074 1 90 195 PRO A N 1
ATOM 1512 C CA . PRO A 1 195 ? 10.555 5.152 8.312 1 90 195 PRO A CA 1
ATOM 1513 C C . PRO A 1 195 ? 11.625 4.062 8.281 1 90 195 PRO A C 1
ATOM 1515 O O . PRO A 1 195 ? 11.406 2.992 7.715 1 90 195 PRO A O 1
ATOM 1518 N N . ARG A 1 196 ? 12.688 4.32 8.922 1 89.12 196 ARG A N 1
ATOM 1519 C CA . ARG A 1 196 ? 13.812 3.393 8.875 1 89.12 196 ARG A CA 1
ATOM 1520 C C . ARG A 1 196 ? 13.43 2.033 9.445 1 89.12 196 ARG A C 1
ATOM 1522 O O . ARG A 1 196 ? 13.883 0.997 8.953 1 89.12 196 ARG A O 1
ATOM 1529 N N . HIS A 1 197 ? 12.594 2.006 10.438 1 83.75 197 HIS A N 1
ATOM 1530 C CA . HIS A 1 197 ? 12.234 0.747 11.078 1 83.75 197 HIS A CA 1
ATOM 1531 C C . HIS A 1 197 ? 11.398 -0.126 10.148 1 83.75 197 HIS A C 1
ATOM 1533 O O . HIS A 1 197 ? 11.398 -1.353 10.281 1 83.75 197 HIS A O 1
ATOM 1539 N N . SER A 1 198 ? 10.773 0.477 9.227 1 83.5 198 SER A N 1
ATOM 1540 C CA . SER A 1 198 ? 9.906 -0.265 8.32 1 83.5 198 SER A CA 1
ATOM 1541 C C . SER A 1 198 ? 10.648 -0.677 7.059 1 83.5 198 SER A C 1
ATOM 1543 O O . SER A 1 198 ? 10.336 -1.702 6.449 1 83.5 198 SER A O 1
ATOM 1545 N N . ALA A 1 199 ? 11.516 0.161 6.629 1 88.25 199 ALA A N 1
ATOM 1546 C CA . ALA A 1 199 ? 12.281 -0.11 5.41 1 88.25 199 ALA A CA 1
ATOM 1547 C C . ALA A 1 199 ? 13.719 0.361 5.551 1 88.25 199 ALA A C 1
ATOM 1549 O O . ALA A 1 199 ? 14.156 1.265 4.832 1 88.25 199 ALA A O 1
ATOM 1550 N N . PRO A 1 200 ? 14.469 -0.34 6.379 1 88.38 200 PRO A N 1
ATOM 1551 C CA . PRO A 1 200 ? 15.828 0.13 6.672 1 88.38 200 PRO A CA 1
ATOM 1552 C C . PRO A 1 200 ? 16.719 0.177 5.43 1 88.38 200 PRO A C 1
ATOM 1554 O O . PRO A 1 200 ? 17.469 1.129 5.246 1 88.38 200 PRO A O 1
ATOM 1557 N N . GLY A 1 201 ? 16.641 -0.842 4.59 1 90 201 GLY A N 1
ATOM 1558 C CA . GLY A 1 201 ? 17.469 -0.875 3.391 1 90 201 GLY A CA 1
ATOM 1559 C C . GLY A 1 201 ? 17.219 0.305 2.469 1 90 201 GLY A C 1
ATOM 1560 O O . GLY A 1 201 ? 18.156 0.989 2.061 1 90 201 GLY A O 1
ATOM 1561 N N . LEU A 1 202 ? 16.016 0.547 2.207 1 91.25 202 LEU A N 1
ATOM 1562 C CA . LEU A 1 202 ? 15.648 1.648 1.322 1 91.25 202 LEU A CA 1
ATOM 1563 C C . LEU A 1 202 ? 15.977 2.992 1.961 1 91.25 202 LEU A C 1
ATOM 1565 O O . LEU A 1 202 ? 16.531 3.877 1.303 1 91.25 202 LEU A O 1
ATOM 1569 N N . HIS A 1 203 ? 15.625 3.113 3.213 1 93.62 203 HIS A N 1
ATOM 1570 C CA . HIS A 1 203 ? 15.875 4.348 3.949 1 93.62 203 HIS A CA 1
ATOM 1571 C C . HIS A 1 203 ? 17.359 4.699 3.945 1 93.62 203 HIS A C 1
ATOM 1573 O O . HIS A 1 203 ? 17.734 5.832 3.631 1 93.62 203 HIS A O 1
ATOM 1579 N N . ASP A 1 204 ? 18.188 3.752 4.258 1 94.12 204 ASP A N 1
ATOM 1580 C CA . ASP A 1 204 ? 19.625 3.967 4.34 1 94.12 204 ASP A CA 1
ATOM 1581 C C . ASP A 1 204 ? 20.219 4.262 2.961 1 94.12 204 ASP A C 1
ATOM 1583 O O . ASP A 1 204 ? 21.109 5.09 2.83 1 94.12 204 ASP A O 1
ATOM 1587 N N . LEU A 1 205 ? 19.719 3.609 1.972 1 94.5 205 LEU A N 1
ATOM 1588 C CA . LEU A 1 205 ? 20.203 3.836 0.615 1 94.5 205 LEU A CA 1
ATOM 1589 C C . LEU A 1 205 ? 19.906 5.266 0.165 1 94.5 205 LEU A C 1
ATOM 1591 O O . LEU A 1 205 ? 20.797 5.945 -0.361 1 94.5 205 LEU A O 1
ATOM 1595 N N . VAL A 1 206 ? 18.766 5.719 0.412 1 96.31 206 VAL A N 1
ATOM 1596 C CA . VAL A 1 206 ? 18.359 7.066 0.011 1 96.31 206 VAL A CA 1
ATOM 1597 C C . VAL A 1 206 ? 19.156 8.094 0.803 1 96.31 206 VAL A C 1
ATOM 1599 O O . VAL A 1 206 ? 19.703 9.047 0.23 1 96.31 206 VAL A O 1
ATOM 1602 N N . THR A 1 207 ? 19.281 7.848 2.055 1 96.12 207 THR A N 1
ATOM 1603 C CA . THR A 1 207 ? 20 8.766 2.918 1 96.12 207 THR A CA 1
ATOM 1604 C C . THR A 1 207 ? 21.484 8.812 2.531 1 96.12 207 THR A C 1
ATOM 1606 O O . THR A 1 207 ? 22.078 9.883 2.484 1 96.12 207 THR A O 1
ATOM 1609 N N . SER A 1 208 ? 22.016 7.68 2.244 1 96.31 208 SER A N 1
ATOM 1610 C CA . SER A 1 208 ? 23.422 7.609 1.827 1 96.31 208 SER A CA 1
ATOM 1611 C C . SER A 1 208 ? 23.641 8.359 0.517 1 96.31 208 SER A C 1
ATOM 1613 O O . SER A 1 208 ? 24.656 9.031 0.345 1 96.31 208 SER A O 1
ATOM 1615 N N . MET A 1 209 ? 22.703 8.234 -0.346 1 96.81 209 MET A N 1
ATOM 1616 C CA . MET A 1 209 ? 22.812 8.945 -1.616 1 96.81 209 MET A CA 1
ATOM 1617 C C . MET A 1 209 ? 22.781 10.453 -1.396 1 96.81 209 MET A C 1
ATOM 1619 O O . MET A 1 209 ? 23.547 11.188 -2.004 1 96.81 209 MET A O 1
ATOM 1623 N N . CYS A 1 210 ? 21.938 10.875 -0.546 1 97.56 210 CYS A N 1
ATOM 1624 C CA . CYS A 1 210 ? 21.828 12.297 -0.239 1 97.56 210 CYS A CA 1
ATOM 1625 C C . CYS A 1 210 ? 23.109 12.797 0.418 1 97.56 210 CYS A C 1
ATOM 1627 O O . CYS A 1 210 ? 23.609 13.867 0.066 1 97.56 210 CYS A O 1
ATOM 1629 N N . LEU A 1 211 ? 23.641 12.055 1.312 1 96.94 211 LEU A N 1
ATOM 1630 C CA . LEU A 1 211 ? 24.891 12.414 1.971 1 96.94 211 LEU A CA 1
ATOM 1631 C C . LEU A 1 211 ? 26.031 12.508 0.961 1 96.94 211 LEU A C 1
ATOM 1633 O O . LEU A 1 211 ? 26.844 13.43 1.02 1 96.94 211 LEU A O 1
ATOM 1637 N N . GLY A 1 212 ? 26.078 11.578 0.093 1 96.44 212 GLY A N 1
ATOM 1638 C CA . GLY A 1 212 ? 27.062 11.602 -0.976 1 96.44 212 GLY A CA 1
ATOM 1639 C C . GLY A 1 212 ? 26.953 12.828 -1.864 1 96.44 212 GLY A C 1
ATOM 1640 O O . GLY A 1 212 ? 27.953 13.273 -2.441 1 96.44 212 GLY A O 1
ATOM 1641 N N . ALA A 1 213 ? 25.766 13.352 -1.94 1 96.62 213 ALA A N 1
ATOM 1642 C CA . ALA A 1 213 ? 25.516 14.539 -2.75 1 96.62 213 ALA A CA 1
ATOM 1643 C C . ALA A 1 213 ? 25.766 15.812 -1.945 1 96.62 213 ALA A C 1
ATOM 1645 O O . ALA A 1 213 ? 25.578 16.922 -2.453 1 96.62 213 ALA A O 1
ATOM 1646 N N . GLY A 1 214 ? 26.062 15.688 -0.657 1 96.94 214 GLY A N 1
ATOM 1647 C CA . GLY A 1 214 ? 26.531 16.828 0.12 1 96.94 214 GLY A CA 1
ATOM 1648 C C . GLY A 1 214 ? 25.516 17.312 1.124 1 96.94 214 GLY A C 1
ATOM 1649 O O . GLY A 1 214 ? 25.641 18.422 1.662 1 96.94 214 GLY A O 1
ATOM 1650 N N . PHE A 1 215 ? 24.422 16.516 1.342 1 96.88 215 PHE A N 1
ATOM 1651 C CA . PHE A 1 215 ? 23.438 17 2.307 1 96.88 215 PHE A CA 1
ATOM 1652 C C . PHE A 1 215 ? 22.75 15.836 2.99 1 96.88 215 PHE A C 1
ATOM 1654 O O . PHE A 1 215 ? 22.781 14.703 2.5 1 96.88 215 PHE A O 1
ATOM 1661 N N . SER A 1 216 ? 22.172 16.156 4.168 1 97 216 SER A N 1
ATOM 1662 C CA . SER A 1 216 ? 21.234 15.242 4.832 1 97 216 SER A CA 1
ATOM 1663 C C . SER A 1 216 ? 19.797 15.586 4.5 1 97 216 SER A C 1
ATOM 1665 O O . SER A 1 216 ? 19.375 16.75 4.609 1 97 216 SER A O 1
ATOM 1667 N N . PRO A 1 217 ? 19.062 14.57 4.062 1 96.81 217 PRO A N 1
ATOM 1668 C CA . PRO A 1 217 ? 17.688 14.898 3.699 1 96.81 217 PRO A CA 1
ATOM 1669 C C . PRO A 1 217 ? 16.859 15.414 4.883 1 96.81 217 PRO A C 1
ATOM 1671 O O . PRO A 1 217 ? 16.969 14.875 5.984 1 96.81 217 PRO A O 1
ATOM 1674 N N . ASN A 1 218 ? 16.156 16.453 4.641 1 96.25 218 ASN A N 1
ATOM 1675 C CA . ASN A 1 218 ? 15.211 16.984 5.617 1 96.25 218 ASN A CA 1
ATOM 1676 C C . ASN A 1 218 ? 13.914 16.188 5.613 1 96.25 218 ASN A C 1
ATOM 1678 O O . ASN A 1 218 ? 12.977 16.531 4.891 1 96.25 218 ASN A O 1
ATOM 1682 N N . ILE A 1 219 ? 13.867 15.188 6.461 1 94.62 219 ILE A N 1
ATOM 1683 C CA . ILE A 1 219 ? 12.703 14.305 6.48 1 94.62 219 ILE A CA 1
ATOM 1684 C C . ILE A 1 219 ? 11.609 14.914 7.352 1 94.62 219 ILE A C 1
ATOM 1686 O O . ILE A 1 219 ? 11.672 14.844 8.578 1 94.62 219 ILE A O 1
ATOM 1690 N N . LEU A 1 220 ? 10.594 15.406 6.684 1 92.62 220 LEU A N 1
ATOM 1691 C CA . LEU A 1 220 ? 9.523 16.078 7.418 1 92.62 220 LEU A CA 1
ATOM 1692 C C . LEU A 1 220 ? 8.344 15.133 7.637 1 92.62 220 LEU A C 1
ATOM 1694 O O . LEU A 1 220 ? 7.535 15.336 8.547 1 92.62 220 LEU A O 1
ATOM 1698 N N . GLN A 1 221 ? 8.258 14.148 6.723 1 92.69 221 GLN A N 1
ATOM 1699 C CA . GLN A 1 221 ? 7.188 13.156 6.812 1 92.69 221 GLN A CA 1
ATOM 1700 C C . GLN A 1 221 ? 7.715 11.75 6.551 1 92.69 221 GLN A C 1
ATOM 1702 O O . GLN A 1 221 ? 8.641 11.57 5.762 1 92.69 221 GLN A O 1
ATOM 1707 N N . GLU A 1 222 ? 7.074 10.805 7.281 1 93.12 222 GLU A N 1
ATOM 1708 C CA . GLU A 1 222 ? 7.316 9.391 7.023 1 93.12 222 GLU A CA 1
ATOM 1709 C C . GLU A 1 222 ? 6.008 8.641 6.781 1 93.12 222 GLU A C 1
ATOM 1711 O O . GLU A 1 222 ? 4.969 9 7.336 1 93.12 222 GLU A O 1
ATOM 1716 N N . ALA A 1 223 ? 6.086 7.715 5.887 1 91.75 223 ALA A N 1
ATOM 1717 C CA . ALA A 1 223 ? 4.922 6.875 5.613 1 91.75 223 ALA A CA 1
ATOM 1718 C C . ALA A 1 223 ? 5.336 5.426 5.379 1 91.75 223 ALA A C 1
ATOM 1720 O O . ALA A 1 223 ? 6.438 5.156 4.895 1 91.75 223 ALA A O 1
ATOM 1721 N N . SER A 1 224 ? 4.398 4.527 5.598 1 88 224 SER A N 1
ATOM 1722 C CA . SER A 1 224 ? 4.75 3.111 5.664 1 88 224 SER A CA 1
ATOM 1723 C C . SER A 1 224 ? 4.32 2.375 4.402 1 88 224 SER A C 1
ATOM 1725 O O . SER A 1 224 ? 4.426 1.149 4.324 1 88 224 SER A O 1
ATOM 1727 N N . SER A 1 225 ? 3.855 3.09 3.434 1 86.88 225 SER A N 1
ATOM 1728 C CA . SER A 1 225 ? 3.449 2.498 2.162 1 86.88 225 SER A CA 1
ATOM 1729 C C . SER A 1 225 ? 3.68 3.463 1.005 1 86.88 225 SER A C 1
ATOM 1731 O O . SER A 1 225 ? 3.689 4.68 1.196 1 86.88 225 SER A O 1
ATOM 1733 N N . TRP A 1 226 ? 3.861 2.855 -0.105 1 86.12 226 TRP A N 1
ATOM 1734 C CA . TRP A 1 226 ? 4.129 3.693 -1.27 1 86.12 226 TRP A CA 1
ATOM 1735 C C . TRP A 1 226 ? 2.912 4.547 -1.615 1 86.12 226 TRP A C 1
ATOM 1737 O O . TRP A 1 226 ? 3.047 5.734 -1.925 1 86.12 226 TRP A O 1
ATOM 1747 N N . PRO A 1 227 ? 1.696 4.008 -1.527 1 84.06 227 PRO A N 1
ATOM 1748 C CA . PRO A 1 227 ? 0.542 4.883 -1.745 1 84.06 227 PRO A CA 1
ATOM 1749 C C . PRO A 1 227 ? 0.529 6.086 -0.806 1 84.06 227 PRO A C 1
ATOM 1751 O O . PRO A 1 227 ? 0.217 7.203 -1.229 1 84.06 227 PRO A O 1
ATOM 1754 N N . SER A 1 228 ? 0.911 5.844 0.413 1 89.19 228 SER A N 1
ATOM 1755 C CA . SER A 1 228 ? 0.942 6.938 1.38 1 89.19 228 SER A CA 1
ATOM 1756 C C . SER A 1 228 ? 2.037 7.945 1.042 1 89.19 228 SER A C 1
ATOM 1758 O O . SER A 1 228 ? 1.812 9.156 1.095 1 89.19 228 SER A O 1
ATOM 1760 N N . VAL A 1 229 ? 3.172 7.441 0.688 1 91.75 229 VAL A N 1
ATOM 1761 C CA . VAL A 1 229 ? 4.289 8.312 0.336 1 91.75 229 VAL A CA 1
ATOM 1762 C C . VAL A 1 229 ? 3.908 9.18 -0.861 1 91.75 229 VAL A C 1
ATOM 1764 O O . VAL A 1 229 ? 4.035 10.406 -0.812 1 91.75 229 VAL A O 1
ATOM 1767 N N . VAL A 1 230 ? 3.396 8.57 -1.827 1 89.94 230 VAL A N 1
ATOM 1768 C CA . VAL A 1 230 ? 3.053 9.281 -3.055 1 89.94 230 VAL A CA 1
ATOM 1769 C C . VAL A 1 230 ? 1.9 10.242 -2.789 1 89.94 230 VAL A C 1
ATOM 1771 O O . VAL A 1 230 ? 1.878 11.359 -3.322 1 89.94 230 VAL A O 1
ATOM 1774 N N . GLY A 1 231 ? 0.957 9.805 -1.985 1 89.12 231 GLY A N 1
ATOM 1775 C CA . GLY A 1 231 ? -0.131 10.695 -1.604 1 89.12 231 GLY A CA 1
ATOM 1776 C C . GLY A 1 231 ? 0.342 11.938 -0.88 1 89.12 231 GLY A C 1
ATOM 1777 O O . GLY A 1 231 ? -0.177 13.031 -1.111 1 89.12 231 GLY A O 1
ATOM 1778 N N . MET A 1 232 ? 1.285 11.758 -0.042 1 92.38 232 MET A N 1
ATOM 1779 C CA . MET A 1 232 ? 1.843 12.891 0.695 1 92.38 232 MET A CA 1
ATOM 1780 C C . MET A 1 232 ? 2.629 13.805 -0.234 1 92.38 232 MET A C 1
ATOM 1782 O O . MET A 1 232 ? 2.588 15.031 -0.085 1 92.38 232 MET A O 1
ATOM 1786 N N . VAL A 1 233 ? 3.301 13.203 -1.198 1 94.31 233 VAL A N 1
ATOM 1787 C CA . VAL A 1 233 ? 3.99 13.984 -2.215 1 94.31 233 VAL A CA 1
ATOM 1788 C C . VAL A 1 233 ? 2.975 14.781 -3.033 1 94.31 233 VAL A C 1
ATOM 1790 O O . VAL A 1 233 ? 3.158 15.977 -3.271 1 94.31 233 VAL A O 1
ATOM 1793 N N . GLU A 1 234 ? 1.964 14.148 -3.389 1 91.19 234 GLU A N 1
ATOM 1794 C CA . GLU A 1 234 ? 0.897 14.797 -4.145 1 91.19 234 GLU A CA 1
ATOM 1795 C C . GLU A 1 234 ? 0.342 16 -3.393 1 91.19 234 GLU A C 1
ATOM 1797 O O . GLU A 1 234 ? 0.046 17.031 -3.998 1 91.19 234 GLU A O 1
ATOM 1802 N N . ALA A 1 235 ? 0.293 15.859 -2.121 1 90.19 235 ALA A N 1
ATOM 1803 C CA . ALA A 1 235 ? -0.275 16.891 -1.262 1 90.19 235 ALA A CA 1
ATOM 1804 C C . ALA A 1 235 ? 0.722 18.031 -1.036 1 90.19 235 ALA A C 1
ATOM 1806 O O . ALA A 1 235 ? 0.411 19.016 -0.36 1 90.19 235 ALA A O 1
ATOM 1807 N N . GLY A 1 236 ? 1.924 17.844 -1.507 1 91.94 236 GLY A N 1
ATOM 1808 C CA . GLY A 1 236 ? 2.916 18.906 -1.425 1 91.94 236 GLY A CA 1
ATOM 1809 C C . GLY A 1 236 ? 3.691 18.906 -0.122 1 91.94 236 GLY A C 1
ATOM 1810 O O . GLY A 1 236 ? 4.312 19.906 0.244 1 91.94 236 GLY A O 1
ATOM 1811 N N . LEU A 1 237 ? 3.689 17.766 0.552 1 93.69 237 LEU A N 1
ATOM 1812 C CA . LEU A 1 237 ? 4.348 17.703 1.853 1 93.69 237 LEU A CA 1
ATOM 1813 C C . LEU A 1 237 ? 5.844 17.469 1.692 1 93.69 237 LEU A C 1
ATOM 1815 O O . LEU A 1 237 ? 6.605 17.625 2.65 1 93.69 237 LEU A O 1
ATOM 1819 N N . GLY A 1 238 ? 6.23 17.109 0.509 1 95.88 238 GLY A N 1
ATOM 1820 C CA . GLY A 1 238 ? 7.641 16.875 0.225 1 95.88 238 GLY A CA 1
ATOM 1821 C C . GLY A 1 238 ? 7.871 16.141 -1.078 1 95.88 238 GLY A C 1
ATOM 1822 O O . GLY A 1 238 ? 6.941 15.961 -1.871 1 95.88 238 GLY A O 1
ATOM 1823 N N . LEU A 1 239 ? 9.133 15.867 -1.284 1 97.38 239 LEU A N 1
ATOM 1824 C CA . LEU A 1 239 ? 9.602 15.039 -2.387 1 97.38 239 LEU A CA 1
ATOM 1825 C C . LEU A 1 239 ? 10.031 13.664 -1.885 1 97.38 239 LEU A C 1
ATOM 1827 O O . LEU A 1 239 ? 10.242 13.469 -0.685 1 97.38 239 LEU A O 1
ATOM 1831 N N . THR A 1 240 ? 10.047 12.734 -2.826 1 97.19 240 THR A N 1
ATOM 1832 C CA . THR A 1 240 ? 10.625 11.453 -2.432 1 97.19 240 THR A CA 1
ATOM 1833 C C . THR A 1 240 ? 11.508 10.898 -3.545 1 97.19 240 THR A C 1
ATOM 1835 O O . THR A 1 240 ? 11.406 11.328 -4.695 1 97.19 240 THR A O 1
ATOM 1838 N N . ILE A 1 241 ? 12.453 10.109 -3.158 1 96.69 241 ILE A N 1
ATOM 1839 C CA . ILE A 1 241 ? 13.297 9.32 -4.055 1 96.69 241 ILE A CA 1
ATOM 1840 C C . ILE A 1 241 ? 12.836 7.859 -4.039 1 96.69 241 ILE A C 1
ATOM 1842 O O . ILE A 1 241 ? 12.859 7.207 -2.992 1 96.69 241 ILE A O 1
ATOM 1846 N N . ALA A 1 242 ? 12.398 7.441 -5.195 1 93.88 242 ALA A N 1
ATOM 1847 C CA . ALA A 1 242 ? 11.766 6.125 -5.27 1 93.88 242 ALA A CA 1
ATOM 1848 C C . ALA A 1 242 ? 12.375 5.289 -6.395 1 93.88 242 ALA A C 1
ATOM 1850 O O . ALA A 1 242 ? 12.977 5.832 -7.324 1 93.88 242 ALA A O 1
ATOM 1851 N N . PRO A 1 243 ? 12.234 3.936 -6.234 1 91.94 243 PRO A N 1
ATOM 1852 C CA . PRO A 1 243 ? 12.617 3.1 -7.375 1 91.94 243 PRO A CA 1
ATOM 1853 C C . PRO A 1 243 ? 11.828 3.422 -8.641 1 91.94 243 PRO A C 1
ATOM 1855 O O . PRO A 1 243 ? 10.648 3.795 -8.555 1 91.94 243 PRO A O 1
ATOM 1858 N N . ALA A 1 244 ? 12.414 3.213 -9.773 1 90.25 244 ALA A N 1
ATOM 1859 C CA . ALA A 1 244 ? 11.805 3.561 -11.055 1 90.25 244 ALA A CA 1
ATOM 1860 C C . ALA A 1 244 ? 10.477 2.836 -11.25 1 90.25 244 ALA A C 1
ATOM 1862 O O . ALA A 1 244 ? 9.547 3.379 -11.852 1 90.25 244 ALA A O 1
ATOM 1863 N N . SER A 1 245 ? 10.359 1.695 -10.695 1 84.38 245 SER A N 1
ATOM 1864 C CA . SER A 1 245 ? 9.148 0.9 -10.867 1 84.38 245 SER A CA 1
ATOM 1865 C C . SER A 1 245 ? 7.961 1.548 -10.156 1 84.38 245 SER A C 1
ATOM 1867 O O . SER A 1 245 ? 6.809 1.234 -10.461 1 84.38 245 SER A O 1
ATOM 1869 N N . SER A 1 246 ? 8.25 2.451 -9.25 1 84.69 246 SER A N 1
ATOM 1870 C CA . SER A 1 246 ? 7.18 3.143 -8.547 1 84.69 246 SER A CA 1
ATOM 1871 C C . SER A 1 246 ? 6.387 4.047 -9.484 1 84.69 246 SER A C 1
ATOM 1873 O O . SER A 1 246 ? 5.277 4.469 -9.156 1 84.69 246 SER A O 1
ATOM 1875 N N . GLN A 1 247 ? 6.883 4.289 -10.617 1 83.25 247 GLN A N 1
ATOM 1876 C CA . GLN A 1 247 ? 6.223 5.133 -11.609 1 83.25 247 GLN A CA 1
ATOM 1877 C C . GLN A 1 247 ? 4.926 4.492 -12.094 1 83.25 247 GLN A C 1
ATOM 1879 O O . GLN A 1 247 ? 4.047 5.18 -12.617 1 83.25 247 GLN A O 1
ATOM 1884 N N . ALA A 1 248 ? 4.883 3.268 -11.859 1 77.12 248 ALA A N 1
ATOM 1885 C CA . ALA A 1 248 ? 3.691 2.545 -12.297 1 77.12 248 ALA A CA 1
ATOM 1886 C C . ALA A 1 248 ? 2.475 2.938 -11.461 1 77.12 248 ALA A C 1
ATOM 1888 O O . ALA A 1 248 ? 1.335 2.713 -11.875 1 77.12 248 ALA A O 1
ATOM 1889 N N . LEU A 1 249 ? 2.625 3.477 -10.289 1 72.94 249 LEU A N 1
ATOM 1890 C CA . LEU A 1 249 ? 1.529 3.906 -9.43 1 72.94 249 LEU A CA 1
ATOM 1891 C C . LEU A 1 249 ? 0.788 5.09 -10.039 1 72.94 249 LEU A C 1
ATOM 1893 O O . LEU A 1 249 ? -0.4 5.289 -9.773 1 72.94 249 LEU A O 1
ATOM 1897 N N . CYS A 1 250 ? 1.335 5.824 -10.914 1 66.38 250 CYS A N 1
ATOM 1898 C CA . CYS A 1 250 ? 0.848 6.906 -11.758 1 66.38 250 CYS A CA 1
ATOM 1899 C C . CYS A 1 250 ? -0.204 7.734 -11.031 1 66.38 250 CYS A C 1
ATOM 1901 O O . CYS A 1 250 ? -1.332 7.875 -11.508 1 66.38 250 CYS A O 1
ATOM 1903 N N . PRO A 1 251 ? 0.028 8.227 -9.859 1 69.88 251 PRO A N 1
ATOM 1904 C CA . PRO A 1 251 ? -1.002 9.086 -9.266 1 69.88 251 PRO A CA 1
ATOM 1905 C C . PRO A 1 251 ? -1.22 10.375 -10.055 1 69.88 251 PRO A C 1
ATOM 1907 O O . PRO A 1 251 ? -0.308 10.844 -10.742 1 69.88 251 PRO A O 1
ATOM 1910 N N . LYS A 1 252 ? -2.465 10.82 -9.773 1 73.12 252 LYS A N 1
ATOM 1911 C CA . LYS A 1 252 ? -2.74 12.125 -10.367 1 73.12 252 LYS A CA 1
ATOM 1912 C C . LYS A 1 252 ? -2.027 13.234 -9.594 1 73.12 252 LYS A C 1
ATOM 1914 O O . LYS A 1 252 ? -1.833 13.133 -8.383 1 73.12 252 LYS A O 1
ATOM 1919 N N . GLY A 1 253 ? -1.106 13.977 -10.219 1 86.06 253 GLY A N 1
ATOM 1920 C CA . GLY A 1 253 ? -0.538 15.172 -9.617 1 86.06 253 GLY A CA 1
ATOM 1921 C C . GLY A 1 253 ? 0.916 15 -9.219 1 86.06 253 GLY A C 1
ATOM 1922 O O . GLY A 1 253 ? 1.485 15.867 -8.547 1 86.06 253 GLY A O 1
ATOM 1923 N N . VAL A 1 254 ? 1.375 13.82 -9.422 1 91.62 254 VAL A N 1
ATOM 1924 C CA . VAL A 1 254 ? 2.783 13.57 -9.141 1 91.62 254 VAL A CA 1
ATOM 1925 C C . VAL A 1 254 ? 3.529 13.273 -10.438 1 91.62 254 VAL A C 1
ATOM 1927 O O . VAL A 1 254 ? 3.016 12.57 -11.312 1 91.62 254 VAL A O 1
ATOM 1930 N N . VAL A 1 255 ? 4.652 13.844 -10.594 1 94 255 VAL A N 1
ATOM 1931 C CA . VAL A 1 255 ? 5.492 13.539 -11.742 1 94 255 VAL A CA 1
ATOM 1932 C C . VAL A 1 255 ? 6.805 12.914 -11.281 1 94 255 VAL A C 1
ATOM 1934 O O . VAL A 1 255 ? 7.289 13.219 -10.188 1 94 255 VAL A O 1
ATOM 1937 N N . PHE A 1 256 ? 7.316 12.062 -12.086 1 94.06 256 PHE A N 1
ATOM 1938 C CA . PHE A 1 256 ? 8.594 11.406 -11.828 1 94.06 256 PHE A CA 1
ATOM 1939 C C . PHE A 1 256 ? 9.672 11.938 -12.766 1 94.06 256 PHE A C 1
ATOM 1941 O O . PHE A 1 256 ? 9.43 12.094 -13.969 1 94.06 256 PHE A O 1
ATOM 1948 N N . ARG A 1 257 ? 10.836 12.266 -12.18 1 96.44 257 ARG A N 1
ATOM 1949 C CA . ARG A 1 257 ? 11.953 12.773 -12.969 1 96.44 257 ARG A CA 1
ATOM 1950 C C . ARG A 1 257 ? 13.227 11.992 -12.672 1 96.44 257 ARG A C 1
ATOM 1952 O O . ARG A 1 257 ? 13.5 11.656 -11.523 1 96.44 257 ARG A O 1
ATOM 1959 N N . PRO A 1 258 ? 13.969 11.734 -13.742 1 96.5 258 PRO A N 1
ATOM 1960 C CA . PRO A 1 258 ? 15.281 11.141 -13.508 1 96.5 258 PRO A CA 1
ATOM 1961 C C . PRO A 1 258 ? 16.172 12.016 -12.641 1 96.5 258 PRO A C 1
ATOM 1963 O O . PRO A 1 258 ? 16.062 13.242 -12.656 1 96.5 258 PRO A O 1
ATOM 1966 N N . LEU A 1 259 ? 17.047 11.32 -11.898 1 96.75 259 LEU A N 1
ATOM 1967 C CA . LEU A 1 259 ? 18 12.008 -11.031 1 96.75 259 LEU A CA 1
ATOM 1968 C C . LEU A 1 259 ? 19.406 11.922 -11.594 1 96.75 259 LEU A C 1
ATOM 1970 O O . LEU A 1 259 ? 19.828 10.867 -12.078 1 96.75 259 LEU A O 1
ATOM 1974 N N . SER A 1 260 ? 20.078 13.031 -11.609 1 96.38 260 SER A N 1
ATOM 1975 C CA . SER A 1 260 ? 21.516 13 -11.852 1 96.38 260 SER A CA 1
ATOM 1976 C C . SER A 1 260 ? 22.281 13.078 -10.539 1 96.38 260 SER A C 1
ATOM 1978 O O . SER A 1 260 ? 21.828 13.688 -9.57 1 96.38 260 SER A O 1
ATOM 1980 N N . GLY A 1 261 ? 23.422 12.352 -10.508 1 94.06 261 GLY A N 1
ATOM 1981 C CA . GLY A 1 261 ? 24.234 12.344 -9.305 1 94.06 261 GLY A CA 1
ATOM 1982 C C . GLY A 1 261 ? 23.734 11.391 -8.242 1 94.06 261 GLY A C 1
ATOM 1983 O O . GLY A 1 261 ? 24 11.578 -7.051 1 94.06 261 GLY A O 1
ATOM 1984 N N . ALA A 1 262 ? 22.938 10.539 -8.633 1 91.62 262 ALA A N 1
ATOM 1985 C CA . ALA A 1 262 ? 22.391 9.523 -7.734 1 91.62 262 ALA A CA 1
ATOM 1986 C C . ALA A 1 262 ? 22.875 8.133 -8.125 1 91.62 262 ALA A C 1
ATOM 1988 O O . ALA A 1 262 ? 22.188 7.406 -8.844 1 91.62 262 ALA A O 1
ATOM 1989 N N . PRO A 1 263 ? 23.938 7.648 -7.625 1 89.31 263 PRO A N 1
ATOM 1990 C CA . PRO A 1 263 ? 24.547 6.406 -8.102 1 89.31 263 PRO A CA 1
ATOM 1991 C C . PRO A 1 263 ? 23.875 5.16 -7.516 1 89.31 263 PRO A C 1
ATOM 1993 O O . PRO A 1 263 ? 24.078 4.051 -8.023 1 89.31 263 PRO A O 1
ATOM 1996 N N . GLY A 1 264 ? 23.047 5.316 -6.562 1 91.88 264 GLY A N 1
ATOM 1997 C CA . GLY A 1 264 ? 22.453 4.156 -5.918 1 91.88 264 GLY A CA 1
ATOM 1998 C C . GLY A 1 264 ? 21.422 3.467 -6.785 1 91.88 264 GLY A C 1
ATOM 1999 O O . GLY A 1 264 ? 20.844 4.082 -7.688 1 91.88 264 GLY A O 1
ATOM 2000 N N . HIS A 1 265 ? 21.297 2.123 -6.562 1 94.38 265 HIS A N 1
ATOM 2001 C CA . HIS A 1 265 ? 20.297 1.318 -7.254 1 94.38 265 HIS A CA 1
ATOM 2002 C C . HIS A 1 265 ? 19.422 0.564 -6.262 1 94.38 265 HIS A C 1
ATOM 2004 O O . HIS A 1 265 ? 19.891 0.123 -5.215 1 94.38 265 HIS A O 1
ATOM 2010 N N . ALA A 1 266 ? 18.172 0.563 -6.652 1 92.81 266 ALA A N 1
ATOM 2011 C CA . ALA A 1 266 ? 17.266 -0.33 -5.941 1 92.81 266 ALA A CA 1
ATOM 2012 C C . ALA A 1 266 ? 17.281 -1.729 -6.551 1 92.81 266 ALA A C 1
ATOM 2014 O O . ALA A 1 266 ? 17.328 -1.882 -7.773 1 92.81 266 ALA A O 1
ATOM 2015 N N . GLU A 1 267 ? 17.25 -2.689 -5.656 1 93.44 267 GLU A N 1
ATOM 2016 C CA . GLU A 1 267 ? 17.359 -4.055 -6.156 1 93.44 267 GLU A CA 1
ATOM 2017 C C . GLU A 1 267 ? 16.25 -4.941 -5.609 1 93.44 267 GLU A C 1
ATOM 2019 O O . GLU A 1 267 ? 15.875 -4.828 -4.438 1 93.44 267 GLU A O 1
ATOM 2024 N N . LEU A 1 268 ? 15.711 -5.711 -6.492 1 94.06 268 LEU A N 1
ATOM 2025 C CA . LEU A 1 268 ? 14.867 -6.844 -6.117 1 94.06 268 LEU A CA 1
ATOM 2026 C C . LEU A 1 268 ? 15.633 -8.156 -6.246 1 94.06 268 LEU A C 1
ATOM 2028 O O . LEU A 1 268 ? 16.406 -8.344 -7.195 1 94.06 268 LEU A O 1
ATOM 2032 N N . VAL A 1 269 ? 15.383 -8.984 -5.258 1 95.81 269 VAL A N 1
ATOM 2033 C CA . VAL A 1 269 ? 16.078 -10.266 -5.285 1 95.81 269 VAL A CA 1
ATOM 2034 C C . VAL A 1 269 ? 15.055 -11.406 -5.219 1 95.81 269 VAL A C 1
ATOM 2036 O O . VAL A 1 269 ? 13.922 -11.203 -4.793 1 95.81 269 VAL A O 1
ATOM 2039 N N . VAL A 1 270 ? 15.445 -12.516 -5.77 1 96.62 270 VAL A N 1
ATOM 2040 C CA . VAL A 1 270 ? 14.711 -13.766 -5.602 1 96.62 270 VAL A CA 1
ATOM 2041 C C . VAL A 1 270 ? 15.453 -14.672 -4.625 1 96.62 270 VAL A C 1
ATOM 2043 O O . VAL A 1 270 ? 16.688 -14.766 -4.664 1 96.62 270 VAL A O 1
ATOM 2046 N N . ALA A 1 271 ? 14.734 -15.203 -3.627 1 97.38 271 ALA A N 1
ATOM 2047 C CA . ALA A 1 271 ? 15.312 -16.047 -2.588 1 97.38 271 ALA A CA 1
ATOM 2048 C C . ALA A 1 271 ? 14.594 -17.391 -2.508 1 97.38 271 ALA A C 1
ATOM 2050 O O . ALA A 1 271 ? 13.367 -17.453 -2.635 1 97.38 271 ALA A O 1
ATOM 2051 N N . PHE A 1 272 ? 15.336 -18.438 -2.332 1 96.38 272 PHE A N 1
ATOM 2052 C CA . PHE A 1 272 ? 14.773 -19.781 -2.188 1 96.38 272 PHE A CA 1
ATOM 2053 C C . PHE A 1 272 ? 15.703 -20.6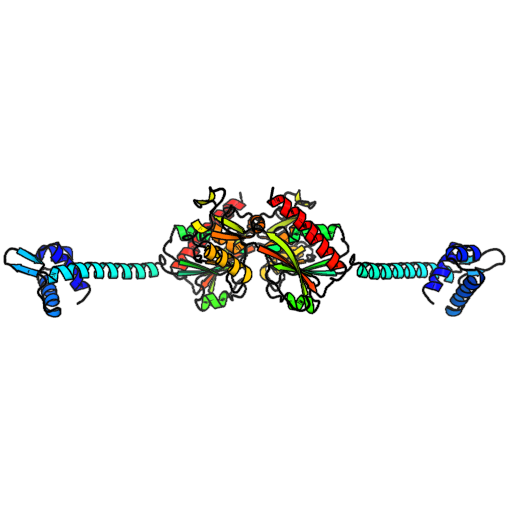72 -1.366 1 96.38 272 PHE A C 1
ATOM 2055 O O . PHE A 1 272 ? 16.891 -20.391 -1.237 1 96.38 272 PHE A O 1
ATOM 2062 N N . PRO A 1 273 ? 15.078 -21.734 -0.736 1 92.31 273 PRO A N 1
ATOM 2063 C CA . PRO A 1 273 ? 15.891 -22.609 0.108 1 92.31 273 PRO A CA 1
ATOM 2064 C C . PRO A 1 273 ? 16.875 -23.453 -0.697 1 92.31 273 PRO A C 1
ATOM 2066 O O . PRO A 1 273 ? 16.547 -23.906 -1.799 1 92.31 273 PRO A O 1
ATOM 2069 N N . GLY A 1 274 ? 18.078 -23.641 -0.119 1 89.31 274 GLY A N 1
ATOM 2070 C CA . GLY A 1 274 ? 19.062 -24.516 -0.727 1 89.31 274 GLY A CA 1
ATOM 2071 C C . GLY A 1 274 ? 19.75 -23.906 -1.928 1 89.31 274 GLY A C 1
ATOM 2072 O O . GLY A 1 274 ? 19.734 -22.688 -2.104 1 89.31 274 GLY A O 1
ATOM 2073 N N . THR A 1 275 ? 20.391 -24.766 -2.713 1 88.31 275 THR A N 1
ATOM 2074 C CA . THR A 1 275 ? 21.156 -24.297 -3.867 1 88.31 275 THR A CA 1
ATOM 2075 C C . THR A 1 275 ? 20.312 -24.391 -5.141 1 88.31 275 THR A C 1
ATOM 2077 O O . THR A 1 275 ? 20.578 -23.672 -6.113 1 88.31 275 THR A O 1
ATOM 2080 N N . ARG A 1 276 ? 19.406 -25.359 -5.051 1 87.12 276 ARG A N 1
ATOM 2081 C CA . ARG A 1 276 ? 18.484 -25.5 -6.168 1 87.12 276 ARG A CA 1
ATOM 2082 C C . ARG A 1 276 ? 17.047 -25.516 -5.684 1 87.12 276 ARG A C 1
ATOM 2084 O O . ARG A 1 276 ? 16.688 -26.297 -4.793 1 87.12 276 ARG A O 1
ATOM 2091 N N . PRO A 1 277 ? 16.281 -24.688 -6.336 1 89.81 277 PRO A N 1
ATOM 2092 C CA . PRO A 1 277 ? 14.883 -24.656 -5.902 1 89.81 277 PRO A CA 1
ATOM 2093 C C . PRO A 1 277 ? 14.109 -25.891 -6.355 1 89.81 277 PRO A C 1
ATOM 2095 O O . PRO A 1 277 ? 14.555 -26.625 -7.25 1 89.81 277 PRO A O 1
ATOM 2098 N N . ALA A 1 278 ? 13.016 -26.172 -5.645 1 87.06 278 ALA A N 1
ATOM 2099 C CA . ALA A 1 278 ? 12.086 -27.188 -6.113 1 87.06 278 ALA A CA 1
ATOM 2100 C C . ALA A 1 278 ? 11.625 -26.906 -7.543 1 87.06 278 ALA A C 1
ATOM 2102 O O . ALA A 1 278 ? 11.711 -25.766 -8.008 1 87.06 278 ALA A O 1
ATOM 2103 N N . PRO A 1 279 ? 11.234 -27.828 -8.25 1 89.56 279 PRO A N 1
ATOM 2104 C CA . PRO A 1 279 ? 10.992 -27.703 -9.688 1 89.56 279 PRO A CA 1
ATOM 2105 C C . PRO A 1 279 ? 10.055 -26.547 -10.031 1 89.56 279 PRO A C 1
ATOM 2107 O O . PRO A 1 279 ? 10.375 -25.719 -10.891 1 89.56 279 PRO A O 1
ATOM 2110 N N . ALA A 1 280 ? 8.922 -26.453 -9.367 1 92.88 280 ALA A N 1
ATOM 2111 C CA . ALA A 1 280 ? 7.988 -25.359 -9.641 1 92.88 280 ALA A CA 1
ATOM 2112 C C . ALA A 1 280 ? 8.633 -24.016 -9.359 1 92.88 280 ALA A C 1
ATOM 2114 O O . ALA A 1 280 ? 8.445 -23.062 -10.117 1 92.88 280 ALA A O 1
ATOM 2115 N N . ALA A 1 281 ? 9.406 -23.953 -8.281 1 95 281 ALA A N 1
ATOM 2116 C CA . ALA A 1 281 ? 10.125 -22.734 -7.934 1 95 281 ALA A CA 1
ATOM 2117 C C . ALA A 1 281 ? 11.195 -22.406 -8.969 1 95 281 ALA A C 1
ATOM 2119 O O . ALA A 1 281 ? 11.453 -21.234 -9.258 1 95 281 ALA A O 1
ATOM 2120 N N . GLN A 1 282 ? 11.75 -23.438 -9.477 1 95.12 282 GLN A N 1
ATOM 2121 C CA . GLN A 1 282 ? 12.734 -23.25 -10.539 1 95.12 282 GLN A CA 1
ATOM 2122 C C . GLN A 1 282 ? 12.094 -22.625 -11.781 1 95.12 282 GLN A C 1
ATOM 2124 O O . GLN A 1 282 ? 12.656 -21.734 -12.398 1 95.12 282 GLN A O 1
ATOM 2129 N N . HIS A 1 283 ? 10.961 -23.188 -12.156 1 95.31 283 HIS A N 1
ATOM 2130 C CA . HIS A 1 283 ? 10.234 -22.609 -13.281 1 95.31 283 HIS A CA 1
ATOM 2131 C C . HIS A 1 283 ? 9.914 -21.125 -13.031 1 95.31 283 HIS A C 1
ATOM 2133 O O . HIS A 1 283 ? 10.086 -20.297 -13.922 1 95.31 283 HIS A O 1
ATOM 2139 N N . PHE A 1 284 ? 9.469 -20.828 -11.812 1 97.19 284 PHE A N 1
ATOM 2140 C CA . PHE A 1 284 ? 9.125 -19.469 -11.445 1 97.19 284 PHE A CA 1
ATOM 2141 C C . PHE A 1 284 ? 10.352 -18.562 -11.508 1 97.19 284 PHE A C 1
ATOM 2143 O O . PHE A 1 284 ? 10.281 -17.45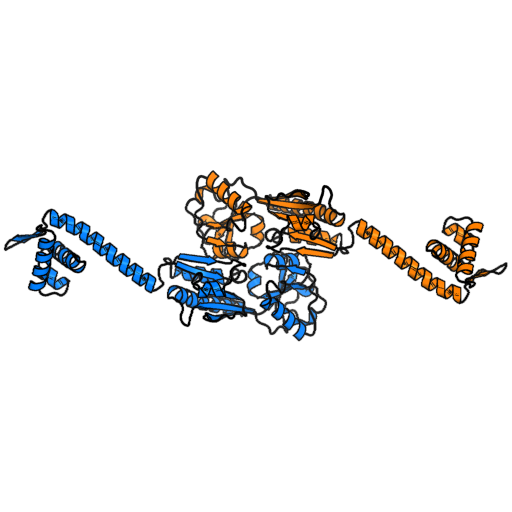3 -12.055 1 97.19 284 PHE A O 1
ATOM 2150 N N . ARG A 1 285 ? 11.422 -19.016 -10.992 1 96.44 285 ARG A N 1
ATOM 2151 C CA . ARG A 1 285 ? 12.688 -18.281 -11 1 96.44 285 ARG A CA 1
ATOM 2152 C C . ARG A 1 285 ? 13.109 -17.938 -12.422 1 96.44 285 ARG A C 1
ATOM 2154 O O . ARG A 1 285 ? 13.461 -16.781 -12.703 1 96.44 285 ARG A O 1
ATOM 2161 N N . VAL A 1 286 ? 13.055 -18.875 -13.305 1 95.94 286 VAL A N 1
ATOM 2162 C CA . VAL A 1 286 ? 13.469 -18.688 -14.688 1 95.94 286 VAL A CA 1
ATOM 2163 C C . VAL A 1 286 ? 12.578 -17.641 -15.352 1 95.94 286 VAL A C 1
ATOM 2165 O O . VAL A 1 286 ? 13.078 -16.719 -16 1 95.94 286 VAL A O 1
ATOM 2168 N N . LEU A 1 287 ? 11.328 -17.703 -15.133 1 95.62 287 LEU A N 1
ATOM 2169 C CA . LEU A 1 287 ? 10.383 -16.766 -15.734 1 95.62 287 LEU A CA 1
ATOM 2170 C C . LEU A 1 287 ? 10.523 -15.383 -15.133 1 95.62 287 LEU A C 1
ATOM 2172 O O . LEU A 1 287 ? 10.328 -14.375 -15.82 1 95.62 287 LEU A O 1
ATOM 2176 N N . ALA A 1 288 ? 10.852 -15.336 -13.859 1 96.06 288 ALA A N 1
ATOM 2177 C CA . ALA A 1 288 ? 11.094 -14.047 -13.219 1 96.06 288 ALA A CA 1
ATOM 2178 C C . ALA A 1 288 ? 12.258 -13.312 -13.883 1 96.06 288 ALA A C 1
ATOM 2180 O O . ALA A 1 288 ? 12.156 -12.125 -14.188 1 96.06 288 ALA A O 1
ATOM 2181 N N . HIS A 1 289 ? 13.258 -14.086 -14.133 1 95 289 HIS A N 1
ATOM 2182 C CA . HIS A 1 289 ? 14.414 -13.5 -14.789 1 95 289 HIS A CA 1
ATOM 2183 C C . HIS A 1 289 ? 14.086 -13.078 -16.219 1 95 289 HIS A C 1
ATOM 2185 O O . HIS A 1 289 ? 14.539 -12.031 -16.688 1 95 289 HIS A O 1
ATOM 2191 N N . GLU A 1 290 ? 13.281 -13.789 -16.875 1 93.5 290 GLU A N 1
ATOM 2192 C CA . GLU A 1 290 ? 12.859 -13.461 -18.234 1 93.5 290 GLU A CA 1
ATOM 2193 C C . GLU A 1 290 ? 12.016 -12.188 -18.266 1 93.5 290 GLU A C 1
ATOM 2195 O O . GLU A 1 290 ? 12.172 -11.344 -19.156 1 93.5 290 GLU A O 1
ATOM 2200 N N . ALA A 1 291 ? 11.164 -12.094 -17.281 1 91.25 291 ALA A N 1
ATOM 2201 C CA . ALA A 1 291 ? 10.242 -10.969 -17.219 1 91.25 291 ALA A CA 1
ATOM 2202 C C . ALA A 1 291 ? 10.992 -9.656 -17.031 1 91.25 291 ALA A C 1
ATOM 2204 O O . ALA A 1 291 ? 10.656 -8.641 -17.641 1 91.25 291 ALA A O 1
ATOM 2205 N N . VAL A 1 292 ? 11.961 -9.656 -16.188 1 89.12 292 VAL A N 1
ATOM 2206 C CA . VAL A 1 292 ? 12.656 -8.414 -15.852 1 89.12 292 VAL A CA 1
ATOM 2207 C C . VAL A 1 292 ? 13.648 -8.062 -16.953 1 89.12 292 VAL A C 1
ATOM 2209 O O . VAL A 1 292 ? 13.984 -6.891 -17.141 1 89.12 292 VAL A O 1
ATOM 2212 N N . SER A 1 293 ? 14.188 -9.031 -17.578 1 83.94 293 SER A N 1
ATOM 2213 C CA . SER A 1 293 ? 15.086 -8.773 -18.703 1 83.94 293 SER A CA 1
ATOM 2214 C C . SER A 1 293 ? 14.359 -8.07 -19.844 1 83.94 293 SER A C 1
ATOM 2216 O O . SER A 1 293 ? 14.945 -7.242 -20.531 1 83.94 293 SER A O 1
ATOM 2218 N N . ARG A 1 294 ? 13.117 -8.281 -19.906 1 69.5 294 ARG A N 1
ATOM 2219 C CA . ARG A 1 294 ? 12.312 -7.641 -20.953 1 69.5 294 ARG A CA 1
ATOM 2220 C C . ARG A 1 294 ? 11.914 -6.227 -20.531 1 69.5 294 ARG A C 1
ATOM 2222 O O . ARG A 1 294 ? 11.797 -5.336 -21.375 1 69.5 294 ARG A O 1
ATOM 2229 N N . SER A 1 295 ? 11.578 -6.047 -19.234 1 60.97 295 SER A N 1
ATOM 2230 C CA . SER A 1 295 ? 11.156 -4.742 -18.734 1 60.97 295 SER A CA 1
ATOM 2231 C C . SER A 1 295 ? 12.32 -3.766 -18.672 1 60.97 295 SER A C 1
ATOM 2233 O O . SER A 1 295 ? 12.141 -2.559 -18.844 1 60.97 295 SER A O 1
ATOM 2235 N N . GLY A 1 296 ? 13.508 -4.113 -18.078 1 54.75 296 GLY A N 1
ATOM 2236 C CA . GLY A 1 296 ? 14.688 -3.268 -18.109 1 54.75 296 GLY A CA 1
ATOM 2237 C C . GLY A 1 296 ? 15.023 -2.754 -19.5 1 54.75 296 GLY A C 1
ATOM 2238 O O . GLY A 1 296 ? 15.57 -1.656 -19.641 1 54.75 296 GLY A O 1
ATOM 2239 N N . ARG A 1 297 ? 14.797 -3.568 -20.547 1 45.69 297 ARG A N 1
ATOM 2240 C CA . ARG A 1 297 ? 15.008 -3.062 -21.891 1 45.69 297 ARG A CA 1
ATOM 2241 C C . ARG A 1 297 ? 14.039 -1.934 -22.219 1 45.69 297 ARG A C 1
ATOM 2243 O O . ARG A 1 297 ? 14.367 -1.024 -22.984 1 45.69 297 ARG A O 1
ATOM 2250 N N . ARG A 1 298 ? 12.945 -1.965 -21.75 1 40.38 298 ARG A N 1
ATOM 2251 C CA . ARG A 1 298 ? 12.016 -0.892 -22.094 1 40.38 298 ARG A CA 1
ATOM 2252 C C . ARG A 1 298 ? 12.367 0.394 -21.359 1 40.38 298 ARG A C 1
ATOM 2254 O O . ARG A 1 298 ? 12.094 1.492 -21.844 1 40.38 298 ARG A O 1
ATOM 2261 N N . ALA A 1 299 ? 12.805 0.395 -20.172 1 42.91 299 ALA A N 1
ATOM 2262 C CA . ALA A 1 299 ? 13.195 1.603 -19.453 1 42.91 299 ALA A CA 1
ATOM 2263 C C . ALA A 1 299 ? 14.422 2.248 -20.094 1 42.91 299 ALA A C 1
ATOM 2265 O O . ALA A 1 299 ? 14.742 3.402 -19.797 1 42.91 299 ALA A O 1
ATOM 2266 N N . SER A 1 300 ? 15.336 1.665 -20.578 1 34.84 300 SER A N 1
ATOM 2267 C CA . SER A 1 300 ? 16.5 2.219 -21.266 1 34.84 300 SER A CA 1
ATOM 2268 C C . SER A 1 300 ? 16.125 2.773 -22.641 1 34.84 300 SER A C 1
ATOM 2270 O O . SER A 1 300 ? 16.906 3.5 -23.25 1 34.84 300 SER A O 1
ATOM 2272 N N . ASP A 1 301 ? 15.055 2.336 -23.156 1 30.16 301 ASP A N 1
ATOM 2273 C CA . ASP A 1 301 ? 14.773 3.033 -24.406 1 30.16 301 ASP A CA 1
ATOM 2274 C C . ASP A 1 301 ? 13.938 4.285 -24.172 1 30.16 301 ASP A C 1
ATOM 2276 O O . ASP A 1 301 ? 12.984 4.262 -23.391 1 30.16 301 ASP A O 1
ATOM 2280 N N . MET B 1 1 ? 9.695 44.75 37.656 1 74.12 1 MET B N 1
ATOM 2281 C CA . MET B 1 1 ? 9.453 45.219 36.281 1 74.12 1 MET B CA 1
ATOM 2282 C C . MET B 1 1 ? 8.43 44.312 35.594 1 74.12 1 MET B C 1
ATOM 2284 O O . MET B 1 1 ? 8.578 43.094 35.562 1 74.12 1 MET B O 1
ATOM 2288 N N . GLU B 1 2 ? 7.387 44.938 35.312 1 78.31 2 GLU B N 1
ATOM 2289 C CA . GLU B 1 2 ? 6.273 44.219 34.688 1 78.31 2 GLU B CA 1
ATOM 2290 C C . GLU B 1 2 ? 6.078 44.688 33.25 1 78.31 2 GLU B C 1
ATOM 2292 O O . GLU B 1 2 ? 6.57 45.75 32.844 1 78.31 2 GLU B O 1
ATOM 2297 N N . PHE B 1 3 ? 5.395 43.844 32.438 1 82.56 3 PHE B N 1
ATOM 2298 C CA . PHE B 1 3 ? 5.184 44.156 31.031 1 82.56 3 PHE B CA 1
ATOM 2299 C C . PHE B 1 3 ? 4.434 45.469 30.875 1 82.56 3 PHE B C 1
ATOM 2301 O O . PHE B 1 3 ? 4.719 46.25 29.969 1 82.56 3 PHE B O 1
ATOM 2308 N N . ARG B 1 4 ? 3.527 45.719 31.766 1 84.56 4 ARG B N 1
ATOM 2309 C CA . ARG B 1 4 ? 2.777 46.969 31.719 1 84.56 4 ARG B CA 1
ATOM 2310 C C . ARG B 1 4 ? 3.707 48.188 31.859 1 84.56 4 ARG B C 1
ATOM 2312 O O . ARG B 1 4 ? 3.561 49.188 31.141 1 84.56 4 ARG B O 1
ATOM 2319 N N . GLN B 1 5 ? 4.66 48.062 32.75 1 88.12 5 GLN B N 1
ATOM 2320 C CA . GLN B 1 5 ? 5.629 49.125 32.938 1 88.12 5 GLN B CA 1
ATOM 2321 C C . GLN B 1 5 ? 6.48 49.344 31.688 1 88.12 5 GLN B C 1
ATOM 2323 O O . GLN B 1 5 ? 6.781 50.5 31.328 1 88.12 5 GLN B O 1
ATOM 2328 N N . LEU B 1 6 ? 6.863 48.219 31.156 1 87.75 6 LEU B N 1
ATOM 2329 C CA . LEU B 1 6 ? 7.656 48.312 29.938 1 87.75 6 LEU B CA 1
ATOM 2330 C C . LEU B 1 6 ? 6.863 48.969 28.828 1 87.75 6 LEU B C 1
ATOM 2332 O O . LEU B 1 6 ? 7.418 49.781 28.062 1 87.75 6 LEU B O 1
ATOM 2336 N N . GLN B 1 7 ? 5.559 48.688 28.734 1 90.62 7 GLN B N 1
ATOM 2337 C CA . GLN B 1 7 ? 4.688 49.344 27.75 1 90.62 7 GLN B CA 1
ATOM 2338 C C . GLN B 1 7 ? 4.625 50.844 27.984 1 90.62 7 GLN B C 1
ATOM 2340 O O . GLN B 1 7 ? 4.691 51.625 27.031 1 90.62 7 GLN B O 1
ATOM 2345 N N . LEU B 1 8 ? 4.492 51.219 29.203 1 91.94 8 LEU B N 1
ATOM 2346 C CA . LEU B 1 8 ? 4.422 52.625 29.562 1 91.94 8 LEU B CA 1
ATOM 2347 C C . LEU B 1 8 ? 5.73 53.344 29.219 1 91.94 8 LEU B C 1
ATOM 2349 O O . LEU B 1 8 ? 5.715 54.438 28.672 1 91.94 8 LEU B O 1
ATOM 2353 N N . PHE B 1 9 ? 6.832 52.719 29.531 1 93.44 9 PHE B N 1
ATOM 2354 C CA . PHE B 1 9 ? 8.148 53.312 29.266 1 93.44 9 PHE B CA 1
ATOM 2355 C C . PHE B 1 9 ? 8.359 53.5 27.766 1 93.44 9 PHE B C 1
ATOM 2357 O O . PHE B 1 9 ? 8.836 54.562 27.344 1 93.44 9 PHE B O 1
ATOM 2364 N N . VAL B 1 10 ? 8 52.438 27 1 93 10 VAL B N 1
ATOM 2365 C CA . VAL B 1 10 ? 8.164 52.562 25.562 1 93 10 VAL B CA 1
ATOM 2366 C C . VAL B 1 10 ? 7.348 53.719 25.031 1 93 10 VAL B C 1
ATOM 2368 O O . VAL B 1 10 ? 7.816 54.5 24.172 1 93 10 VAL B O 1
ATOM 2371 N N . ALA B 1 11 ? 6.129 53.938 25.516 1 92.25 11 ALA B N 1
ATOM 2372 C CA . ALA B 1 11 ? 5.266 55.031 25.078 1 92.25 11 ALA B CA 1
ATOM 2373 C C . ALA B 1 11 ? 5.918 56.375 25.359 1 92.25 11 ALA B C 1
ATOM 2375 O O . ALA B 1 11 ? 5.961 57.25 24.469 1 92.25 11 ALA B O 1
ATOM 2376 N N . VAL B 1 12 ? 6.527 56.562 26.484 1 94.06 12 VAL B N 1
ATOM 2377 C CA . VAL B 1 12 ? 7.09 57.844 26.844 1 94.06 12 VAL B CA 1
ATOM 2378 C C . VAL B 1 12 ? 8.445 58.031 26.156 1 94.06 12 VAL B C 1
ATOM 2380 O O . VAL B 1 12 ? 8.82 59.156 25.781 1 94.06 12 VAL B O 1
ATOM 2383 N N . ALA B 1 13 ? 9.125 57 25.984 1 93.12 13 ALA B N 1
ATOM 2384 C CA . ALA B 1 13 ? 10.406 57.062 25.281 1 93.12 13 ALA B CA 1
ATOM 2385 C C . ALA B 1 13 ? 10.211 57.5 23.828 1 93.12 13 ALA B C 1
ATOM 2387 O O . ALA B 1 13 ? 11.078 58.156 23.25 1 93.12 13 ALA B O 1
ATOM 2388 N N . GLU B 1 14 ? 9.102 57.125 23.297 1 92.31 14 GLU B N 1
ATOM 2389 C CA . GLU B 1 14 ? 8.828 57.438 21.891 1 92.31 14 GLU B CA 1
ATOM 2390 C C . GLU B 1 14 ? 8.203 58.812 21.75 1 92.31 14 GLU B C 1
ATOM 2392 O O . GLU B 1 14 ? 8.523 59.531 20.812 1 92.31 14 GLU B O 1
ATOM 2397 N N . GLU B 1 15 ? 7.355 59.125 22.656 1 92.06 15 GLU B N 1
ATOM 2398 C CA . GLU B 1 15 ? 6.648 60.406 22.578 1 92.06 15 GLU B CA 1
ATOM 2399 C C . GLU B 1 15 ? 7.5 61.531 23.156 1 92.06 15 GLU B C 1
ATOM 2401 O O . GLU B 1 15 ? 7.328 62.688 22.781 1 92.06 15 GLU B O 1
ATOM 2406 N N . LEU B 1 16 ? 8.328 61.25 24.094 1 93.69 16 LEU B N 1
ATOM 2407 C CA . LEU B 1 16 ? 9.156 62.188 24.844 1 93.69 16 LEU B CA 1
ATOM 2408 C C . LEU B 1 16 ? 8.297 63.281 25.484 1 93.69 16 LEU B C 1
ATOM 2410 O O . LEU B 1 16 ? 8.711 64.438 25.547 1 93.69 16 LEU B O 1
ATOM 2414 N N . HIS B 1 17 ? 7.129 62.938 25.672 1 92.88 17 HIS B N 1
ATOM 2415 C CA . HIS B 1 17 ? 6.137 63.75 26.344 1 92.88 17 HIS B CA 1
ATOM 2416 C C . HIS B 1 17 ? 5.199 62.938 27.203 1 92.88 17 HIS B C 1
ATOM 2418 O O . HIS B 1 17 ? 4.492 62.062 26.688 1 92.88 17 HIS B O 1
ATOM 2424 N N . PHE B 1 18 ? 5.199 63.188 28.562 1 93.5 18 PHE B N 1
ATOM 2425 C CA . PHE B 1 18 ? 4.473 62.312 29.5 1 93.5 18 PHE B CA 1
ATOM 2426 C C . PHE B 1 18 ? 2.971 62.406 29.25 1 93.5 18 PHE B C 1
ATOM 2428 O O . PHE B 1 18 ? 2.275 61.406 29.281 1 93.5 18 PHE B O 1
ATOM 2435 N N . GLY B 1 19 ? 2.48 63.594 28.953 1 92.94 19 GLY B N 1
ATOM 2436 C CA . GLY B 1 19 ? 1.061 63.781 28.688 1 92.94 19 GLY B CA 1
ATOM 2437 C C . GLY B 1 19 ? 0.597 63.031 27.453 1 92.94 19 GLY B C 1
ATOM 2438 O O . GLY B 1 19 ? -0.413 62.312 27.484 1 92.94 19 GLY B O 1
ATOM 2439 N N . ARG B 1 20 ? 1.312 63.156 26.406 1 93.19 20 ARG B N 1
ATOM 2440 C CA . ARG B 1 20 ? 0.979 62.5 25.141 1 93.19 20 ARG B CA 1
ATOM 2441 C C . ARG B 1 20 ? 1.104 60.969 25.266 1 93.19 20 ARG B C 1
ATOM 2443 O O . ARG B 1 20 ? 0.29 60.25 24.719 1 93.19 20 ARG B O 1
ATOM 2450 N N . ALA B 1 21 ? 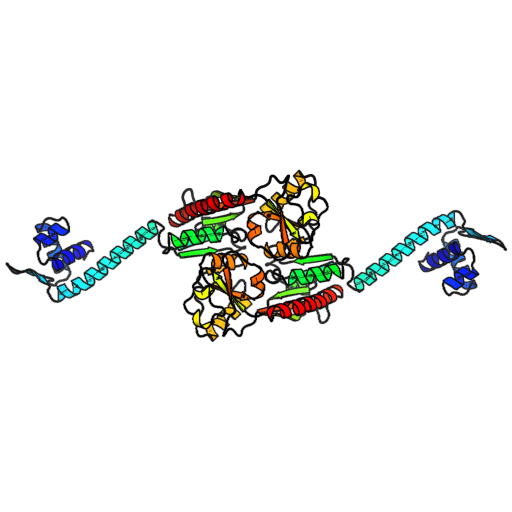2.137 60.562 25.953 1 93.75 21 ALA B N 1
ATOM 2451 C CA . ALA B 1 21 ? 2.344 59.125 26.156 1 93.75 21 ALA B CA 1
ATOM 2452 C C . ALA B 1 21 ? 1.199 58.5 26.969 1 93.75 21 ALA B C 1
ATOM 2454 O O . ALA B 1 21 ? 0.691 57.438 26.625 1 93.75 21 ALA B O 1
ATOM 2455 N N . ALA B 1 22 ? 0.791 59.188 27.984 1 92.81 22 ALA B N 1
ATOM 2456 C CA . ALA B 1 22 ? -0.327 58.719 28.797 1 92.81 22 ALA B CA 1
ATOM 2457 C C . ALA B 1 22 ? -1.61 58.625 27.984 1 92.81 22 ALA B C 1
ATOM 2459 O O . ALA B 1 22 ? -2.346 57.656 28.078 1 92.81 22 ALA B O 1
ATOM 2460 N N . ALA B 1 23 ? -1.816 59.594 27.172 1 91.12 23 ALA B N 1
ATOM 2461 C CA . ALA B 1 23 ? -2.998 59.625 26.312 1 91.12 23 ALA B CA 1
ATOM 2462 C C . ALA B 1 23 ? -2.992 58.469 25.328 1 91.12 23 ALA B C 1
ATOM 2464 O O . ALA B 1 23 ? -4.027 57.844 25.078 1 91.12 23 ALA B O 1
ATOM 2465 N N . ARG B 1 24 ? -1.851 58.094 24.859 1 87.88 24 ARG B N 1
ATOM 2466 C CA . ARG B 1 24 ? -1.686 57.031 23.891 1 87.88 24 ARG B CA 1
ATOM 2467 C C . ARG B 1 24 ? -2.08 55.688 24.484 1 87.88 24 ARG B C 1
ATOM 2469 O O . ARG B 1 24 ? -2.633 54.812 23.797 1 87.88 24 ARG B O 1
ATOM 2476 N N . ILE B 1 25 ? -1.784 55.531 25.75 1 85.88 25 ILE B N 1
ATOM 2477 C CA . ILE B 1 25 ? -2.025 54.25 26.406 1 85.88 25 ILE B CA 1
ATOM 2478 C C . ILE B 1 25 ? -3.373 54.281 27.125 1 85.88 25 ILE B C 1
ATOM 2480 O O . ILE B 1 25 ? -3.812 53.281 27.672 1 85.88 25 ILE B O 1
ATOM 2484 N N . GLY B 1 26 ? -4.078 55.5 27.203 1 88.88 26 GLY B N 1
ATOM 2485 C CA . GLY B 1 26 ? -5.398 55.625 27.797 1 88.88 26 GLY B CA 1
ATOM 2486 C C . GLY B 1 26 ? -5.352 55.781 29.312 1 88.88 26 GLY B C 1
ATOM 2487 O O . GLY B 1 26 ? -6.188 55.219 30.016 1 88.88 26 GLY B O 1
ATOM 2488 N N . MET B 1 27 ? -4.355 56.406 29.734 1 88.69 27 MET B N 1
ATOM 2489 C C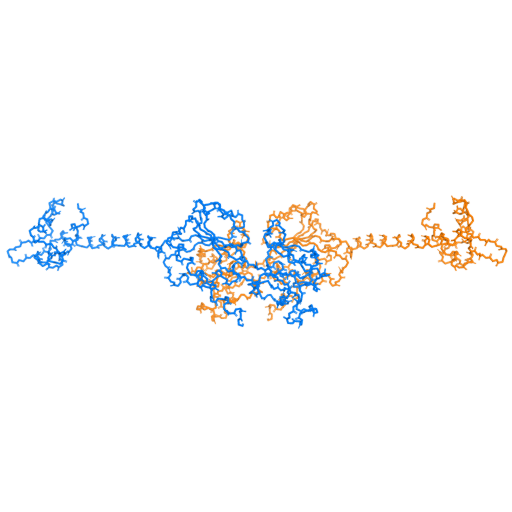A . MET B 1 27 ? -4.188 56.625 31.172 1 88.69 27 MET B CA 1
ATOM 2490 C C . MET B 1 27 ? -4.07 58.125 31.484 1 88.69 27 MET B C 1
ATOM 2492 O O . MET B 1 27 ? -3.742 58.906 30.594 1 88.69 27 MET B O 1
ATOM 2496 N N . ALA B 1 28 ? -4.461 58.469 32.75 1 92.62 28 ALA B N 1
ATOM 2497 C CA . ALA B 1 28 ? -4.156 59.812 33.25 1 92.62 28 ALA B CA 1
ATOM 2498 C C . ALA B 1 28 ? -2.662 60 33.5 1 92.62 28 ALA B C 1
ATOM 2500 O O . ALA B 1 28 ? -1.972 59.031 33.844 1 92.62 28 ALA B O 1
ATOM 2501 N N . GLN B 1 29 ? -2.203 61.156 33.312 1 92.12 29 GLN B N 1
ATOM 2502 C CA . GLN B 1 29 ? -0.771 61.438 33.344 1 92.12 29 GLN B CA 1
ATOM 2503 C C . GLN B 1 29 ? -0.203 61.188 34.719 1 92.12 29 GLN B C 1
ATOM 2505 O O . GLN B 1 29 ? 0.889 60.656 34.875 1 92.12 29 GLN B O 1
ATOM 2510 N N . PRO B 1 30 ? -0.905 61.531 35.844 1 93.06 30 PRO B N 1
ATOM 2511 C CA . PRO B 1 30 ? -0.271 61.344 37.156 1 93.06 30 PRO B CA 1
ATOM 2512 C C . PRO B 1 30 ? 0.03 59.875 37.469 1 93.06 30 PRO B C 1
ATOM 2514 O O . PRO B 1 30 ? 1.162 59.531 37.812 1 93.06 30 PRO B O 1
ATOM 2517 N N . PRO B 1 31 ? -0.958 59.062 37.25 1 92.44 31 PRO B N 1
ATOM 2518 C CA . PRO B 1 31 ? -0.634 57.625 37.469 1 92.44 31 PRO B CA 1
ATOM 2519 C C . PRO B 1 31 ? 0.408 57.125 36.469 1 92.44 31 PRO B C 1
ATOM 2521 O O . PRO B 1 31 ? 1.215 56.25 36.844 1 92.44 31 PRO B O 1
ATOM 2524 N N . PHE B 1 32 ? 0.456 57.562 35.281 1 93.44 32 PHE B N 1
ATOM 2525 C CA . PHE B 1 32 ? 1.451 57.188 34.281 1 93.44 32 PHE B CA 1
ATOM 2526 C C . PHE B 1 32 ? 2.854 57.562 34.75 1 93.44 32 PHE B C 1
ATOM 2528 O O . PHE B 1 32 ? 3.754 56.719 34.75 1 93.44 32 PHE B O 1
ATOM 2535 N N . SER B 1 33 ? 3.025 58.812 35.219 1 93.75 33 SER B N 1
ATOM 2536 C CA . SER B 1 33 ? 4.312 59.312 35.688 1 93.75 33 SER B CA 1
ATOM 2537 C C . SER B 1 33 ? 4.805 58.562 36.906 1 93.75 33 SER B C 1
ATOM 2539 O O . SER B 1 33 ? 5.996 58.25 37.031 1 93.75 33 SER B O 1
ATOM 2541 N N . GLN B 1 34 ? 3.814 58.125 37.688 1 93 34 GLN B N 1
ATOM 2542 C CA . GLN B 1 34 ? 4.152 57.375 38.906 1 93 34 GLN B CA 1
ATOM 2543 C C . GLN B 1 34 ? 4.707 56 38.531 1 93 34 GLN B C 1
ATOM 2545 O O . GLN B 1 34 ? 5.652 55.5 39.156 1 93 34 GLN B O 1
ATOM 2550 N N . GLN B 1 35 ? 4.113 55.375 37.594 1 92.88 35 GLN B N 1
ATOM 2551 C CA . GLN B 1 35 ? 4.555 54.062 37.156 1 92.88 35 GLN B CA 1
ATOM 2552 C C . GLN B 1 35 ? 5.965 54.094 36.594 1 92.88 35 GLN B C 1
ATOM 2554 O O . GLN B 1 35 ? 6.762 53.188 36.781 1 92.88 35 GLN B O 1
ATOM 2559 N N . ILE B 1 36 ? 6.262 55.156 35.844 1 93.56 36 ILE B N 1
ATOM 2560 C CA . ILE B 1 36 ? 7.59 55.312 35.281 1 93.56 36 ILE B CA 1
ATOM 2561 C C . ILE B 1 36 ? 8.609 55.531 36.406 1 93.56 36 ILE B C 1
ATOM 2563 O O . ILE B 1 36 ? 9.695 54.938 36.375 1 93.56 36 ILE B O 1
ATOM 2567 N N . ARG B 1 37 ? 8.273 56.312 37.344 1 93.31 37 ARG B N 1
ATOM 2568 C CA . ARG B 1 37 ? 9.148 56.531 38.5 1 93.31 37 ARG B CA 1
ATOM 2569 C C . ARG B 1 37 ? 9.391 55.25 39.281 1 93.31 37 ARG B C 1
ATOM 2571 O O . ARG B 1 37 ? 10.516 55 39.719 1 93.31 37 ARG B O 1
ATOM 2578 N N . ARG B 1 38 ? 8.312 54.531 39.406 1 89.88 38 ARG B N 1
ATOM 2579 C CA . ARG B 1 38 ? 8.43 53.25 40.062 1 89.88 38 ARG B CA 1
ATOM 2580 C C . ARG B 1 38 ? 9.375 52.312 39.312 1 89.88 38 ARG B C 1
ATOM 2582 O O . ARG B 1 38 ? 10.18 51.625 39.938 1 89.88 38 ARG B O 1
ATOM 2589 N N . LEU B 1 39 ? 9.281 52.25 38.062 1 91.75 39 LEU B N 1
ATOM 2590 C CA . LEU B 1 39 ? 10.164 51.469 37.219 1 91.75 39 LEU B CA 1
ATOM 2591 C C . LEU B 1 39 ? 11.617 51.875 37.406 1 91.75 39 LEU B C 1
ATOM 2593 O O . LEU B 1 39 ? 12.5 51.031 37.562 1 91.75 39 LEU B O 1
ATOM 2597 N N . GLU B 1 40 ? 11.859 53.219 37.375 1 92.69 40 GLU B N 1
ATOM 2598 C CA . GLU B 1 40 ? 13.203 53.75 37.594 1 92.69 40 GLU B CA 1
ATOM 2599 C C . GLU B 1 40 ? 13.727 53.406 38.969 1 92.69 40 GLU B C 1
ATOM 2601 O O . GLU B 1 40 ? 14.898 53.031 39.125 1 92.69 40 GLU B O 1
ATOM 2606 N N . SER B 1 41 ? 12.828 53.469 39.938 1 91.06 41 SER B N 1
ATOM 2607 C CA . SER B 1 41 ? 13.195 53.125 41.281 1 91.06 41 SER B CA 1
ATOM 2608 C C . SER B 1 41 ? 13.555 51.656 41.438 1 91.06 41 SER B C 1
ATOM 2610 O O . SER B 1 41 ? 14.531 51.312 42.094 1 91.06 41 SER B O 1
ATOM 2612 N N . GLU B 1 42 ? 12.789 50.844 40.844 1 86.81 42 GLU B N 1
ATOM 2613 C CA . GLU B 1 42 ? 13.031 49.406 40.875 1 86.81 42 GLU B CA 1
ATOM 2614 C C . GLU B 1 42 ? 14.352 49.062 40.219 1 86.81 42 GLU B C 1
ATOM 2616 O O . GLU B 1 42 ? 15.078 48.188 40.688 1 86.81 42 GLU B O 1
ATOM 2621 N N . LEU B 1 43 ? 14.664 49.781 39.188 1 89.31 43 LEU B N 1
ATOM 2622 C CA . LEU B 1 43 ? 15.883 49.5 38.406 1 89.31 43 LEU B CA 1
ATOM 2623 C C . LEU B 1 43 ? 17.078 50.219 39.031 1 89.31 43 LEU B C 1
ATOM 2625 O O . LEU B 1 43 ? 18.234 49.906 38.75 1 89.31 43 LEU B O 1
ATOM 2629 N N . GLY B 1 44 ? 16.797 51.25 39.812 1 89.06 44 GLY B N 1
ATOM 2630 C CA . GLY B 1 44 ? 17.828 52 40.5 1 89.06 44 GLY B CA 1
ATOM 2631 C C . GLY B 1 44 ? 18.547 53 39.594 1 89.06 44 GLY B C 1
ATOM 2632 O O . GLY B 1 44 ? 19.672 53.406 39.875 1 89.06 44 GLY B O 1
ATOM 2633 N N . VAL B 1 45 ? 17.984 53.219 38.438 1 90.81 45 VAL B N 1
ATOM 2634 C CA . VAL B 1 45 ? 18.562 54.125 37.469 1 90.81 45 VAL B CA 1
ATOM 2635 C C . VAL B 1 45 ? 17.469 55.062 36.906 1 90.81 45 VAL B C 1
ATOM 2637 O O . VAL B 1 45 ? 16.297 54.688 36.938 1 90.81 45 VAL B O 1
ATOM 2640 N N . GLU B 1 46 ? 17.891 56.219 36.469 1 92.25 46 GLU B N 1
ATOM 2641 C CA . GLU B 1 46 ? 17 57.125 35.75 1 92.25 46 GLU B CA 1
ATOM 2642 C C . GLU B 1 46 ? 16.969 56.75 34.25 1 92.25 46 GLU B C 1
ATOM 2644 O O . GLU B 1 46 ? 18.031 56.625 33.625 1 92.25 46 GLU B O 1
ATOM 2649 N N . LEU B 1 47 ? 15.844 56.594 33.844 1 94 47 LEU B N 1
ATOM 2650 C CA . LEU B 1 47 ? 15.68 56.219 32.438 1 94 47 LEU B CA 1
ATOM 2651 C C . LEU B 1 47 ? 15.414 57.438 31.578 1 94 47 LEU B C 1
ATOM 2653 O O . LEU B 1 47 ? 15.695 57.438 30.375 1 94 47 LEU B O 1
ATOM 2657 N N . LEU B 1 48 ? 14.852 58.469 32.125 1 94 48 LEU B N 1
ATOM 2658 C CA . LEU B 1 48 ? 14.5 59.719 31.438 1 94 48 LEU B CA 1
ATOM 2659 C C . LEU B 1 48 ? 15.047 60.938 32.188 1 94 48 LEU B C 1
ATOM 2661 O O . LEU B 1 48 ? 15.086 60.938 33.406 1 94 48 LEU B O 1
ATOM 2665 N N . THR B 1 49 ? 15.664 61.812 31.391 1 90.62 49 THR B N 1
ATOM 2666 C CA . THR B 1 49 ? 15.969 63.125 31.922 1 90.62 49 THR B CA 1
ATOM 2667 C C . THR B 1 49 ? 14.773 64.062 31.766 1 90.62 49 THR B C 1
ATOM 2669 O O . THR B 1 49 ? 14.172 64.125 30.688 1 90.62 49 THR B O 1
ATOM 2672 N N . ARG B 1 50 ? 14.312 64.438 32.938 1 83.88 50 ARG B N 1
ATOM 2673 C CA . ARG B 1 50 ? 13.133 65.312 32.938 1 83.88 50 ARG B CA 1
ATOM 2674 C C . ARG B 1 50 ? 13.492 66.75 33.312 1 83.88 50 ARG B C 1
ATOM 2676 O O . ARG B 1 50 ? 14.18 67 34.344 1 83.88 50 ARG B O 1
ATOM 2683 N N . THR B 1 51 ? 13.648 67.625 32.344 1 78.19 51 THR B N 1
ATOM 2684 C CA . THR B 1 51 ? 13.719 69.062 32.688 1 78.19 51 THR B CA 1
ATOM 2685 C C . THR B 1 51 ? 12.367 69.75 32.5 1 78.19 51 THR B C 1
ATOM 2687 O O . THR B 1 51 ? 11.422 69.125 32 1 78.19 51 THR B O 1
ATOM 2690 N N . SER B 1 52 ? 12.062 70.938 33.062 1 72.75 52 SER B N 1
ATOM 2691 C CA . SER B 1 52 ? 10.805 71.688 32.938 1 72.75 52 SER B CA 1
ATOM 2692 C C . SER B 1 52 ? 10.383 71.75 31.469 1 72.75 52 SER B C 1
ATOM 2694 O O . SER B 1 52 ? 9.195 71.938 31.172 1 72.75 52 SER B O 1
ATOM 2696 N N . ARG B 1 53 ? 11.281 71.5 30.453 1 74.62 53 ARG B N 1
ATOM 2697 C CA . ARG B 1 53 ? 10.977 71.812 29.062 1 74.62 53 ARG B CA 1
ATOM 2698 C C . ARG B 1 53 ? 11.141 70.562 28.172 1 74.62 53 ARG B C 1
ATOM 2700 O O . ARG B 1 53 ? 10.547 70.5 27.094 1 74.62 53 ARG B O 1
ATOM 2707 N N . ARG B 1 54 ? 11.984 69.688 28.641 1 83 54 ARG B N 1
ATOM 2708 C CA . ARG B 1 54 ? 12.297 68.625 27.656 1 83 54 ARG B CA 1
ATOM 2709 C C . ARG B 1 54 ? 12.43 67.25 28.312 1 83 54 ARG B C 1
ATOM 2711 O O . ARG B 1 54 ? 12.992 67.125 29.406 1 83 54 ARG B O 1
ATOM 2718 N N . VAL B 1 55 ? 11.781 66.25 27.844 1 91.25 55 VAL B N 1
ATOM 2719 C CA . VAL B 1 55 ? 11.961 64.812 28.234 1 91.25 55 VAL B CA 1
ATOM 2720 C C . VAL B 1 55 ? 12.898 64.125 27.234 1 91.25 55 VAL B C 1
ATOM 2722 O O . VAL B 1 55 ? 12.742 64.312 26.031 1 91.25 55 VAL B O 1
ATOM 2725 N N . ALA B 1 56 ? 14.047 63.562 27.688 1 93.25 56 ALA B N 1
ATOM 2726 C CA . ALA B 1 56 ? 14.984 62.844 26.828 1 93.25 56 ALA B CA 1
ATOM 2727 C C . ALA B 1 56 ? 15.406 61.531 27.484 1 93.25 56 ALA B C 1
ATOM 2729 O O . ALA B 1 56 ? 15.367 61.406 28.703 1 93.25 56 ALA B O 1
ATOM 2730 N N . LEU B 1 57 ? 15.781 60.594 26.719 1 93.44 57 LEU B N 1
ATOM 2731 C CA . LEU B 1 57 ? 16.25 59.312 27.203 1 93.44 57 LEU B CA 1
ATOM 2732 C C . LEU B 1 57 ? 17.672 59.438 27.75 1 93.44 57 LEU B C 1
ATOM 2734 O O . LEU B 1 57 ? 18.5 60.156 27.188 1 93.44 57 LEU B O 1
ATOM 2738 N N . THR B 1 58 ? 17.953 58.781 28.922 1 90.5 58 THR B N 1
ATOM 2739 C CA . THR B 1 58 ? 19.312 58.562 29.391 1 90.5 58 THR B CA 1
ATOM 2740 C C . THR B 1 58 ? 19.969 57.406 28.625 1 90.5 58 THR B C 1
ATOM 2742 O O . THR B 1 58 ? 19.328 56.75 27.797 1 90.5 58 THR B O 1
ATOM 2745 N N . ALA B 1 59 ? 21.25 57.219 28.797 1 89.75 59 ALA B N 1
ATOM 2746 C CA . ALA B 1 59 ? 21.922 56.062 28.219 1 89.75 59 ALA B CA 1
ATOM 2747 C C . ALA B 1 59 ? 21.266 54.75 28.656 1 89.75 59 ALA B C 1
ATOM 2749 O O . ALA B 1 59 ? 21.062 53.844 27.828 1 89.75 59 ALA B O 1
ATOM 2750 N N . ALA B 1 60 ? 20.938 54.688 29.906 1 91.25 60 ALA B N 1
ATOM 2751 C CA . ALA B 1 60 ? 20.234 53.531 30.438 1 91.25 60 ALA B CA 1
ATOM 2752 C C . ALA B 1 60 ? 18.844 53.406 29.812 1 91.25 60 ALA B C 1
ATOM 2754 O O . ALA B 1 60 ? 18.375 52.312 29.531 1 91.25 60 ALA B O 1
ATOM 2755 N N . GLY B 1 61 ? 18.234 54.562 29.625 1 92.62 61 GLY B N 1
ATOM 2756 C CA . GLY B 1 61 ? 16.922 54.594 28.984 1 92.62 61 GLY B CA 1
ATOM 2757 C C . GLY B 1 61 ? 16.953 54.094 27.562 1 92.62 61 GLY B C 1
ATOM 2758 O O . GLY B 1 61 ? 16.078 53.312 27.141 1 92.62 61 GLY B O 1
ATOM 2759 N N . SER B 1 62 ? 17.938 54.469 26.859 1 91.5 62 SER B N 1
ATOM 2760 C CA . SER B 1 62 ? 18.094 54.031 25.469 1 91.5 62 SER B CA 1
ATOM 2761 C C . SER B 1 62 ? 18.312 52.531 25.391 1 91.5 62 SER B C 1
ATOM 2763 O O . SER B 1 62 ? 17.766 51.875 24.516 1 91.5 62 SER B O 1
ATOM 2765 N N . ARG B 1 63 ? 19.078 52 26.25 1 87.25 63 ARG B N 1
ATOM 2766 C CA . ARG B 1 63 ? 19.328 50.562 26.297 1 87.25 63 ARG B CA 1
ATOM 2767 C C . ARG B 1 63 ? 18.062 49.812 26.656 1 87.25 63 ARG B C 1
ATOM 2769 O O . ARG B 1 63 ? 17.719 48.812 26.016 1 87.25 63 ARG B O 1
ATOM 2776 N N . LEU B 1 64 ? 17.344 50.312 27.656 1 89.12 64 LEU B N 1
ATOM 2777 C CA . LEU B 1 64 ? 16.125 49.656 28.078 1 89.12 64 LEU B CA 1
ATOM 2778 C C . LEU B 1 64 ? 15.07 49.719 26.969 1 89.12 64 LEU B C 1
ATOM 2780 O O . LEU B 1 64 ? 14.312 48.75 26.781 1 89.12 64 LEU B O 1
ATOM 2784 N N . LEU B 1 65 ? 15.094 50.844 26.281 1 90.12 65 LEU B N 1
ATOM 2785 C CA . LEU B 1 65 ? 14.125 50.969 25.203 1 90.12 65 LEU B CA 1
ATOM 2786 C C . LEU B 1 65 ? 14.297 49.875 24.172 1 90.12 65 LEU B C 1
ATOM 2788 O O . LEU B 1 65 ? 13.32 49.25 23.75 1 90.12 65 LEU B O 1
ATOM 2792 N N . GLU B 1 66 ? 15.508 49.594 23.781 1 86.62 66 GLU B N 1
ATOM 2793 C CA . GLU B 1 66 ? 15.789 48.5 22.828 1 86.62 66 GLU B CA 1
ATOM 2794 C C . GLU B 1 66 ? 15.367 47.156 23.391 1 86.62 66 GLU B C 1
ATOM 2796 O O . GLU B 1 66 ? 14.703 46.375 22.703 1 86.62 66 GLU B O 1
ATOM 2801 N N . ASP B 1 67 ? 15.727 46.969 24.625 1 84.25 67 ASP B N 1
ATOM 2802 C CA . ASP B 1 67 ? 15.398 45.688 25.281 1 84.25 67 ASP B CA 1
ATOM 2803 C C . ASP B 1 67 ? 13.891 45.562 25.5 1 84.25 67 ASP B C 1
ATOM 2805 O O . ASP B 1 67 ? 13.328 44.469 25.328 1 84.25 67 ASP B O 1
ATOM 2809 N N . ALA B 1 68 ? 13.297 46.688 25.891 1 85.88 68 ALA B N 1
ATOM 2810 C CA . ALA B 1 68 ? 11.859 46.688 26.141 1 85.88 68 ALA B CA 1
ATOM 2811 C C . ALA B 1 68 ? 11.078 46.375 24.875 1 85.88 68 ALA B C 1
ATOM 2813 O O . ALA B 1 68 ? 10.133 45.594 24.891 1 85.88 68 ALA B O 1
ATOM 2814 N N . ARG B 1 69 ? 11.469 46.969 23.828 1 84.5 69 ARG B N 1
ATOM 2815 C CA . ARG B 1 69 ? 10.828 46.688 22.547 1 84.5 69 ARG B CA 1
ATOM 2816 C C . ARG B 1 69 ? 10.945 45.219 22.172 1 84.5 69 ARG B C 1
ATOM 2818 O O . ARG B 1 69 ? 9.977 44.594 21.734 1 84.5 69 ARG B O 1
ATOM 2825 N N . ALA B 1 70 ? 12.102 44.656 22.344 1 82.19 70 ALA B N 1
ATOM 2826 C CA . ALA B 1 70 ? 12.344 43.25 22.031 1 82.19 70 ALA B CA 1
ATOM 2827 C C . ALA B 1 70 ? 11.508 42.344 22.938 1 82.19 70 ALA B C 1
ATOM 2829 O O . ALA B 1 70 ? 10.914 41.375 22.469 1 82.19 70 ALA B O 1
ATOM 2830 N N . LEU B 1 71 ? 11.445 42.719 24.188 1 77.75 71 LEU B N 1
ATOM 2831 C CA . LEU B 1 71 ? 10.695 41.906 25.156 1 77.75 71 LEU B CA 1
ATOM 2832 C C . LEU B 1 71 ? 9.195 42 24.891 1 77.75 71 LEU B C 1
ATOM 2834 O O . LEU B 1 71 ? 8.492 41 24.969 1 77.75 71 LEU B O 1
ATOM 2838 N N . LEU B 1 72 ? 8.688 43.156 24.547 1 80.56 72 LEU B N 1
ATOM 2839 C CA . LEU B 1 72 ? 7.273 43.312 24.234 1 80.56 72 LEU B CA 1
ATOM 2840 C C . LEU B 1 72 ? 6.898 42.625 22.938 1 80.56 72 LEU B C 1
ATOM 2842 O O . LEU B 1 72 ? 5.82 42.031 22.828 1 80.56 72 LEU B O 1
ATOM 2846 N N . ALA B 1 73 ? 7.781 42.656 22 1 78.75 73 ALA B N 1
ATOM 2847 C CA . ALA B 1 73 ? 7.566 41.938 20.75 1 78.75 73 ALA B CA 1
ATOM 2848 C C . ALA B 1 73 ? 7.52 40.438 20.984 1 78.75 73 ALA B C 1
ATOM 2850 O O . ALA B 1 73 ? 6.668 39.75 20.438 1 78.75 73 ALA B O 1
ATOM 2851 N N . ARG B 1 74 ? 8.352 39.969 21.797 1 73.5 74 ARG B N 1
ATOM 2852 C CA . ARG B 1 74 ? 8.375 38.562 22.125 1 73.5 74 ARG B CA 1
ATOM 2853 C C . ARG B 1 74 ? 7.113 38.156 22.875 1 73.5 74 ARG B C 1
ATOM 2855 O O . ARG B 1 74 ? 6.562 37.062 22.625 1 73.5 74 ARG B O 1
ATOM 2862 N N . ARG B 1 75 ? 6.719 39 23.844 1 71.12 75 ARG B N 1
ATOM 2863 C CA . ARG B 1 75 ? 5.473 38.781 24.562 1 71.12 75 ARG B CA 1
ATOM 2864 C C . ARG B 1 75 ? 4.293 38.688 23.594 1 71.12 75 ARG B C 1
ATOM 2866 O O . ARG B 1 75 ? 3.461 37.781 23.703 1 71.12 75 ARG B O 1
ATOM 2873 N N . ALA B 1 76 ? 4.195 39.594 22.734 1 69.69 76 ALA B N 1
ATOM 2874 C CA . ALA B 1 76 ? 3.127 39.594 21.734 1 69.69 76 ALA B CA 1
ATOM 2875 C C . ALA B 1 76 ? 3.17 38.344 20.875 1 69.69 76 ALA B C 1
ATOM 2877 O O . ALA B 1 76 ? 2.131 37.75 20.594 1 69.69 76 ALA B O 1
ATOM 2878 N N . ASP B 1 77 ? 4.34 37.969 20.531 1 67.25 77 ASP B N 1
ATOM 2879 C CA . ASP B 1 77 ? 4.531 36.719 19.766 1 67.25 77 ASP B CA 1
ATOM 2880 C C . ASP B 1 77 ? 4.051 35.5 20.547 1 67.25 77 ASP B C 1
ATOM 2882 O O . ASP B 1 77 ? 3.406 34.625 19.984 1 67.25 77 ASP B O 1
ATOM 2886 N N . VAL B 1 78 ? 4.426 35.5 21.781 1 61.09 78 VAL B N 1
ATOM 2887 C CA . VAL B 1 78 ? 4.031 34.375 22.641 1 61.09 78 VAL B CA 1
ATOM 2888 C C . VAL B 1 78 ? 2.51 34.344 22.766 1 61.09 78 VAL B C 1
ATOM 2890 O O . VAL B 1 78 ? 1.892 33.281 22.656 1 61.09 78 VAL B O 1
ATOM 2893 N N . ILE B 1 79 ? 1.962 35.5 23.078 1 60.16 79 ILE B N 1
ATOM 2894 C CA . ILE B 1 79 ? 0.51 35.594 23.203 1 60.16 79 ILE B CA 1
ATOM 2895 C C . ILE B 1 79 ? -0.146 35.125 21.906 1 60.16 79 ILE B C 1
ATOM 2897 O O . ILE B 1 79 ? -1.077 34.312 21.922 1 60.16 79 ILE B O 1
ATOM 2901 N N . HIS B 1 80 ? 0.38 35.688 20.859 1 60.84 80 HIS B N 1
ATOM 2902 C CA . HIS B 1 80 ? -0.142 35.312 19.547 1 60.84 80 HIS B CA 1
ATOM 2903 C C . HIS B 1 80 ? 0.006 33.844 19.297 1 60.84 80 HIS B C 1
ATOM 2905 O O . HIS B 1 80 ? -0.932 33.188 18.828 1 60.84 80 HIS B O 1
ATOM 2911 N N . SER B 1 81 ? 1.137 33.406 19.578 1 61.41 81 SER B N 1
ATOM 2912 C CA . SER B 1 81 ? 1.392 31.984 19.406 1 61.41 81 SER B CA 1
ATOM 2913 C C . SER B 1 81 ? 0.447 31.141 20.25 1 61.41 81 SER B C 1
ATOM 2915 O O . SER B 1 81 ? -0.088 30.141 19.781 1 61.41 81 SER B O 1
ATOM 2917 N N . VAL B 1 82 ? 0.344 31.594 21.484 1 61.78 82 VAL B N 1
ATOM 2918 C CA . VAL B 1 82 ? -0.546 30.891 22.391 1 61.78 82 VAL B CA 1
ATOM 2919 C C . VAL B 1 82 ? -1.984 30.969 21.875 1 61.78 82 VAL B C 1
ATOM 2921 O O . VAL B 1 82 ? -2.721 29.984 21.906 1 61.78 82 VAL B O 1
ATOM 2924 N N . GLN B 1 83 ? -2.271 32.219 21.5 1 63.31 83 GLN B N 1
ATOM 2925 C CA . GLN B 1 83 ? -3.609 32.406 20.953 1 63.31 83 GLN B CA 1
ATOM 2926 C C . GLN B 1 83 ? -3.803 31.625 19.656 1 63.31 83 GLN B C 1
ATOM 2928 O O . GLN B 1 83 ? -4.859 31.016 19.438 1 63.31 83 GLN B O 1
ATOM 2933 N N . GLN B 1 84 ? -2.781 31.719 18.812 1 62.25 84 GLN B N 1
ATOM 2934 C CA . GLN B 1 84 ? -2.83 30.953 17.578 1 62.25 84 GLN B CA 1
ATOM 2935 C C . GLN B 1 84 ? -2.902 29.453 17.859 1 62.25 84 GLN B C 1
ATOM 2937 O O . GLN B 1 84 ? -3.623 28.719 17.172 1 62.25 84 GLN B O 1
ATOM 2942 N N . ALA B 1 85 ? -2.146 29.156 18.734 1 63.5 85 ALA B N 1
ATOM 2943 C CA . ALA B 1 85 ? -2.232 27.766 19.156 1 63.5 85 ALA B CA 1
ATOM 2944 C C . ALA B 1 85 ? -3.625 27.438 19.688 1 63.5 85 ALA B C 1
ATOM 2946 O O . ALA B 1 85 ? -4.176 26.375 19.375 1 63.5 85 ALA B O 1
ATOM 2947 N N . ALA B 1 86 ? -4.055 28.422 20.391 1 70.81 86 ALA B N 1
ATOM 2948 C CA . ALA B 1 86 ? -5.402 28.234 20.922 1 70.81 86 ALA B CA 1
ATOM 2949 C C . ALA B 1 86 ? -6.445 28.234 19.812 1 70.81 86 ALA B C 1
ATOM 2951 O O . ALA B 1 86 ? -7.465 27.547 19.906 1 70.81 86 ALA B O 1
ATOM 2952 N N . SER B 1 87 ? -6.062 28.953 18.719 1 77.19 87 SER B N 1
ATOM 2953 C CA . SER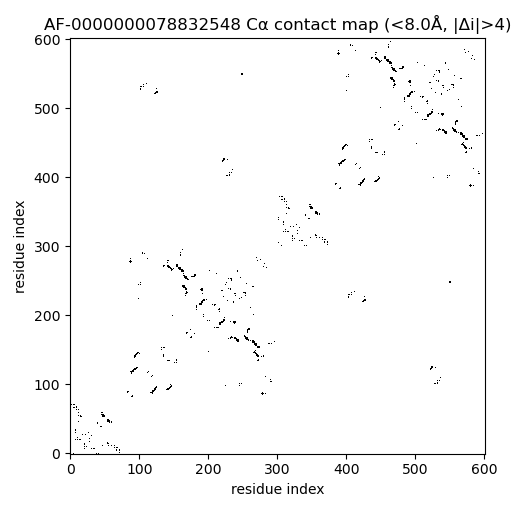 B 1 87 ? -6.984 29.031 17.594 1 77.19 87 SER B CA 1
ATOM 2954 C C . SER B 1 87 ? -6.777 27.875 16.625 1 77.19 87 SER B C 1
ATOM 2956 O O . SER B 1 87 ? -7.609 27.625 15.75 1 77.19 87 SER B O 1
ATOM 2958 N N . GLY B 1 88 ? -5.867 27.172 16.812 1 82.62 88 GLY B N 1
ATOM 2959 C CA . GLY B 1 88 ? -5.582 26.047 15.953 1 82.62 88 GLY B CA 1
ATOM 2960 C C . GLY B 1 88 ? -4.91 26.438 14.648 1 82.62 88 GLY B C 1
ATOM 2961 O O . GLY B 1 88 ? -4.926 25.672 13.68 1 82.62 88 GLY B O 1
ATOM 2962 N N . GLU B 1 89 ? -4.352 27.625 14.617 1 87 89 GLU B N 1
ATOM 2963 C CA . GLU B 1 89 ? -3.744 28.125 13.383 1 87 89 GLU B CA 1
ATOM 2964 C C . GLU B 1 89 ? -2.227 27.984 13.422 1 87 89 GLU B C 1
ATOM 2966 O O . GLU B 1 89 ? -1.545 28.281 12.438 1 87 89 GLU B O 1
ATOM 2971 N N . THR B 1 90 ? -1.767 27.594 14.484 1 85.81 90 THR B N 1
ATOM 2972 C CA . THR B 1 90 ? -0.367 27.219 14.664 1 85.81 90 THR B CA 1
ATOM 2973 C C . THR B 1 90 ? -0.249 25.953 15.516 1 85.81 90 THR B C 1
ATOM 2975 O O . THR B 1 90 ? -1.248 25.453 16.047 1 85.81 90 THR B O 1
ATOM 2978 N N . GLY B 1 91 ? 0.985 25.406 15.609 1 87.25 91 GLY B N 1
ATOM 2979 C CA . GLY B 1 91 ? 1.193 24.203 16.391 1 87.25 91 GLY B CA 1
ATOM 2980 C C . GLY B 1 91 ? 1.312 22.953 15.547 1 87.25 91 GLY B C 1
ATOM 2981 O O . GLY B 1 91 ? 1.785 23.016 14.406 1 87.25 91 GLY B O 1
ATOM 2982 N N . THR B 1 92 ? 0.99 21.812 16.25 1 89.06 92 THR B N 1
ATOM 2983 C CA . THR B 1 92 ? 1.128 20.516 15.57 1 89.06 92 THR B CA 1
ATOM 2984 C C . THR B 1 92 ? -0.198 19.766 15.578 1 89.06 92 THR B C 1
ATOM 2986 O O . THR B 1 92 ? -0.914 19.766 16.578 1 89.06 92 THR B O 1
ATOM 2989 N N . LEU B 1 93 ? -0.553 19.297 14.469 1 94.25 93 LEU B N 1
ATOM 2990 C CA . LEU B 1 93 ? -1.722 18.438 14.328 1 94.25 93 LEU B CA 1
ATOM 2991 C C . LEU B 1 93 ? -1.311 17.016 13.906 1 94.25 93 LEU B C 1
ATOM 2993 O O . LEU B 1 93 ? -0.706 16.844 12.852 1 94.25 93 LEU B O 1
ATOM 2997 N N . ARG B 1 94 ? -1.646 16.031 14.734 1 93.94 94 ARG B N 1
ATOM 2998 C CA . ARG B 1 94 ? -1.334 14.625 14.469 1 93.94 94 ARG B CA 1
ATOM 2999 C C . ARG B 1 94 ? -2.541 13.898 13.883 1 93.94 94 ARG B C 1
ATOM 3001 O O . ARG B 1 94 ? -3.566 13.75 14.547 1 93.94 94 ARG B O 1
ATOM 3008 N N . VAL B 1 95 ? -2.295 13.391 12.641 1 96.56 95 VAL B N 1
ATOM 3009 C CA . VAL B 1 95 ? -3.406 12.797 11.906 1 96.56 95 VAL B CA 1
ATOM 3010 C C . VAL B 1 95 ? -3.096 11.336 11.594 1 96.56 95 VAL B C 1
ATOM 3012 O O . VAL B 1 95 ? -2.08 11.023 10.969 1 96.56 95 VAL B O 1
ATOM 3015 N N . GLY B 1 96 ? -3.973 10.438 12.078 1 95.44 96 GLY B N 1
ATOM 3016 C CA . GLY B 1 96 ? -3.943 9.055 11.617 1 95.44 96 GLY B CA 1
ATOM 3017 C C . GLY B 1 96 ? -4.812 8.82 10.391 1 95.44 96 GLY B C 1
ATOM 3018 O O . GLY B 1 96 ? -5.859 9.453 10.242 1 95.44 96 GLY B O 1
ATOM 3019 N N . PHE B 1 97 ? -4.285 7.898 9.547 1 93.12 97 PHE B N 1
ATOM 3020 C CA . PHE B 1 97 ? -5.125 7.664 8.383 1 93.12 97 PHE B CA 1
ATOM 3021 C C . PHE B 1 97 ? -4.938 6.25 7.855 1 93.12 97 PHE B C 1
ATOM 3023 O O . PHE B 1 97 ? -3.867 5.656 8.016 1 93.12 97 PHE B O 1
ATOM 3030 N N . ALA B 1 98 ? -6.016 5.812 7.273 1 88.56 98 ALA B N 1
ATOM 3031 C CA . ALA B 1 98 ? -5.965 4.535 6.562 1 88.56 98 ALA B CA 1
ATOM 3032 C C . ALA B 1 98 ? -5.289 4.691 5.203 1 88.56 98 ALA B C 1
ATOM 3034 O O . ALA B 1 98 ? -5.508 5.684 4.504 1 88.56 98 ALA B O 1
ATOM 3035 N N . ALA B 1 99 ? -4.598 3.637 4.836 1 79.25 99 ALA B N 1
ATOM 3036 C CA . ALA B 1 99 ? -3.85 3.672 3.582 1 79.25 99 ALA B CA 1
ATOM 3037 C C . ALA B 1 99 ? -4.777 3.912 2.396 1 79.25 99 ALA B C 1
ATOM 3039 O O . ALA B 1 99 ? -4.398 4.57 1.424 1 79.25 99 ALA B O 1
ATOM 3040 N N . SER B 1 100 ? -5.969 3.436 2.492 1 80.94 100 SER B N 1
ATOM 3041 C CA . SER B 1 100 ? -6.93 3.572 1.401 1 80.94 100 SER B CA 1
ATOM 3042 C C . SER B 1 100 ? -7.297 5.035 1.172 1 80.94 100 SER B C 1
ATOM 3044 O O . SER B 1 100 ? -7.785 5.395 0.099 1 80.94 100 SER B O 1
ATOM 3046 N N . SER B 1 101 ? -7.113 5.836 2.16 1 86.31 101 SER B N 1
ATOM 3047 C CA . SER B 1 101 ? -7.457 7.246 2.02 1 86.31 101 SER B CA 1
ATOM 3048 C C . SER B 1 101 ? -6.344 8.016 1.321 1 86.31 101 SER B C 1
ATOM 3050 O O . SER B 1 101 ? -6.531 9.172 0.933 1 86.31 101 SER B O 1
ATOM 3052 N N . ALA B 1 102 ? -5.285 7.34 1.138 1 83.81 102 ALA B N 1
ATOM 3053 C CA . ALA B 1 102 ? -4.121 7.996 0.552 1 83.81 102 ALA B CA 1
ATOM 3054 C C . ALA B 1 102 ? -4.293 8.18 -0.953 1 83.81 102 ALA B C 1
ATOM 3056 O O . ALA B 1 102 ? -3.529 8.914 -1.586 1 83.81 102 ALA B O 1
ATOM 3057 N N . PHE B 1 103 ? -5.367 7.617 -1.474 1 79 103 PHE B N 1
ATOM 3058 C CA . PHE B 1 103 ? -5.617 7.707 -2.908 1 79 103 PHE B CA 1
ATOM 3059 C C . PHE B 1 103 ? -6.562 8.859 -3.221 1 79 103 PHE B C 1
ATOM 3061 O O . PHE B 1 103 ? -7.727 8.641 -3.561 1 79 103 PHE B O 1
ATOM 3068 N N . GLY B 1 104 ? -6.094 9.992 -3.111 1 77.44 104 GLY B N 1
ATOM 3069 C CA . GLY B 1 104 ? -6.891 11.125 -3.568 1 77.44 104 GLY B CA 1
ATOM 3070 C C . GLY B 1 104 ? -7.539 11.898 -2.434 1 77.44 104 GLY B C 1
ATOM 3071 O O . GLY B 1 104 ? -7.332 13.102 -2.303 1 77.44 104 GLY B O 1
ATOM 3072 N N . VAL B 1 105 ? -8.133 11.148 -1.489 1 86.38 105 VAL B N 1
ATOM 3073 C CA . VAL B 1 105 ? -8.93 11.828 -0.465 1 86.38 105 VAL B CA 1
ATOM 3074 C C . VAL B 1 105 ? -8 12.562 0.498 1 86.38 105 VAL B C 1
ATOM 3076 O O . VAL B 1 105 ? -8.125 13.781 0.682 1 86.38 105 VAL B O 1
ATOM 3079 N N . LEU B 1 106 ? -7.09 11.883 1.057 1 90.56 106 LEU B N 1
ATOM 3080 C CA . LEU B 1 106 ? -6.203 12.484 2.045 1 90.56 106 LEU B CA 1
ATOM 3081 C C . LEU B 1 106 ? -5.359 13.594 1.417 1 90.56 106 LEU B C 1
ATOM 3083 O O . LEU B 1 106 ? -5.254 14.688 1.974 1 90.56 106 LEU B O 1
ATOM 3087 N N . PRO B 1 107 ? -4.852 13.367 0.223 1 89.88 107 PRO B N 1
ATOM 3088 C CA . PRO B 1 107 ? -4.043 14.422 -0.393 1 89.88 107 PRO B CA 1
ATOM 3089 C C . PRO B 1 107 ? -4.824 15.719 -0.604 1 89.88 107 PRO B C 1
ATOM 3091 O O . PRO B 1 107 ? -4.297 16.812 -0.356 1 89.88 107 PRO B O 1
ATOM 3094 N N . ASP B 1 108 ? -6.02 15.57 -0.97 1 91.06 108 ASP B N 1
ATOM 3095 C CA . ASP B 1 108 ? -6.852 16.75 -1.192 1 91.06 108 ASP B CA 1
ATOM 3096 C C . ASP B 1 108 ? -7.105 17.5 0.113 1 91.06 108 ASP B C 1
ATOM 3098 O O . ASP B 1 108 ? -7.031 18.734 0.152 1 91.06 108 ASP B O 1
ATOM 3102 N N . ILE B 1 109 ? -7.355 16.797 1.13 1 94.69 109 ILE B N 1
ATOM 3103 C CA . ILE B 1 109 ? -7.602 17.391 2.441 1 94.69 109 ILE B CA 1
ATOM 3104 C C . ILE B 1 109 ? -6.344 18.094 2.938 1 94.69 109 ILE B C 1
ATOM 3106 O O . ILE B 1 109 ? -6.402 19.234 3.389 1 94.69 109 ILE B O 1
ATOM 3110 N N . VAL B 1 110 ? -5.254 17.453 2.828 1 94.81 110 VAL B N 1
ATOM 3111 C CA . VAL B 1 110 ? -3.98 17.953 3.328 1 94.81 110 VAL B CA 1
ATOM 3112 C C . VAL B 1 110 ? -3.578 19.203 2.555 1 94.81 110 VAL B C 1
ATOM 3114 O O . VAL B 1 110 ? -3.127 20.188 3.146 1 94.81 110 VAL B O 1
ATOM 3117 N N . LEU B 1 111 ? -3.76 19.188 1.275 1 91.69 111 LEU B N 1
ATOM 3118 C CA . LEU B 1 111 ? -3.438 20.328 0.445 1 91.69 111 LEU B CA 1
ATOM 3119 C C . LEU B 1 111 ? -4.254 21.547 0.865 1 91.69 111 LEU B C 1
ATOM 3121 O O . LEU B 1 111 ? -3.707 22.641 1.03 1 91.69 111 LEU B O 1
ATOM 3125 N N . ARG B 1 112 ? -5.488 21.375 1.079 1 93.75 112 ARG B N 1
ATOM 3126 C CA . ARG B 1 112 ? -6.371 22.453 1.5 1 93.75 112 ARG B CA 1
ATOM 3127 C C . ARG B 1 112 ? -5.973 22.984 2.875 1 93.75 112 ARG B C 1
ATOM 3129 O O . ARG B 1 112 ? -5.949 24.203 3.098 1 93.75 112 ARG B O 1
ATOM 3136 N N . PHE B 1 113 ? -5.688 22.094 3.75 1 96.06 113 PHE B N 1
ATOM 3137 C CA . PHE B 1 113 ? -5.34 22.469 5.117 1 96.06 113 PHE B CA 1
ATOM 3138 C C . PHE B 1 113 ? -4.047 23.281 5.145 1 96.06 113 PHE B C 1
ATOM 3140 O O . PHE B 1 113 ? -3.971 24.312 5.801 1 96.06 113 PHE B O 1
ATOM 3147 N N . ARG B 1 114 ? -3.131 22.844 4.387 1 93.5 114 ARG B N 1
ATOM 3148 C CA . ARG B 1 114 ? -1.829 23.5 4.379 1 93.5 114 ARG B CA 1
ATOM 3149 C C . ARG B 1 114 ? -1.913 24.875 3.721 1 93.5 114 ARG B C 1
ATOM 3151 O O . ARG B 1 114 ? -1.159 25.781 4.074 1 93.5 114 ARG B O 1
ATOM 3158 N N . THR B 1 115 ? -2.721 24.984 2.76 1 92.12 115 THR B N 1
ATOM 3159 C CA . THR B 1 115 ? -2.922 26.266 2.086 1 92.12 115 THR B CA 1
ATOM 3160 C C . THR B 1 115 ? -3.574 27.266 3.027 1 92.12 115 THR B C 1
ATOM 3162 O O . THR B 1 115 ? -3.156 28.438 3.09 1 92.12 115 THR B O 1
ATOM 3165 N N . ARG B 1 116 ? -4.492 26.812 3.842 1 93.94 116 ARG B N 1
ATOM 3166 C CA . ARG B 1 116 ? -5.262 27.703 4.711 1 93.94 116 ARG B CA 1
ATOM 3167 C C . ARG B 1 116 ? -4.535 27.938 6.035 1 93.94 116 ARG B C 1
ATOM 3169 O O . ARG B 1 116 ? -4.621 29.016 6.613 1 93.94 116 ARG B O 1
ATOM 3176 N N . PHE B 1 117 ? -3.898 26.891 6.535 1 93.81 117 PHE B N 1
ATOM 3177 C CA . PHE B 1 117 ? -3.205 26.969 7.816 1 93.81 117 PHE B CA 1
ATOM 3178 C C . PHE B 1 117 ? -1.743 26.562 7.668 1 93.81 117 PHE B C 1
ATOM 3180 O O . PHE B 1 117 ? -1.303 25.578 8.242 1 93.81 117 PHE B O 1
ATOM 3187 N N . PRO B 1 118 ? -0.961 27.359 7.004 1 91.94 118 PRO B N 1
ATOM 3188 C CA . PRO B 1 118 ? 0.417 27 6.66 1 91.94 118 PRO B CA 1
ATOM 3189 C C . PRO B 1 118 ? 1.331 26.922 7.879 1 91.94 118 PRO B C 1
ATOM 3191 O O . PRO B 1 118 ? 2.416 26.344 7.809 1 91.94 118 PRO B O 1
ATOM 3194 N N . LYS B 1 119 ? 0.908 27.453 8.992 1 90.81 119 LYS B N 1
ATOM 3195 C CA . LYS B 1 119 ? 1.781 27.5 10.164 1 90.81 119 LYS B CA 1
ATOM 3196 C C . LYS B 1 119 ? 1.545 26.312 11.078 1 90.81 119 LYS B C 1
ATOM 3198 O O . LYS B 1 119 ? 2.258 26.125 12.07 1 90.81 119 LYS B O 1
ATOM 3203 N N . VAL B 1 120 ? 0.569 25.484 10.75 1 91.62 120 VAL B N 1
ATOM 3204 C CA . VAL B 1 120 ? 0.336 24.266 11.516 1 91.62 120 VAL B CA 1
ATOM 3205 C C . VAL B 1 120 ? 1.19 23.125 10.953 1 91.62 120 VAL B C 1
ATOM 3207 O O . VAL B 1 120 ? 1.132 22.828 9.758 1 91.62 120 VAL B O 1
ATOM 3210 N N . LYS B 1 121 ? 1.989 22.547 11.766 1 90.69 121 LYS B N 1
ATOM 3211 C CA . LYS B 1 121 ? 2.766 21.375 11.367 1 90.69 121 LYS B CA 1
ATOM 3212 C C . LYS B 1 121 ? 1.896 20.125 11.344 1 90.69 121 LYS B C 1
ATOM 3214 O O . LYS B 1 121 ? 1.336 19.734 12.375 1 90.69 121 LYS B O 1
ATOM 3219 N N . LEU B 1 122 ? 1.824 19.484 10.195 1 94.12 122 LEU B N 1
ATOM 3220 C CA . LEU B 1 122 ? 1.048 18.266 10.055 1 94.12 122 LEU B CA 1
ATOM 3221 C C . LEU B 1 122 ? 1.938 17.031 10.219 1 94.12 122 LEU B C 1
ATOM 3223 O O . LEU B 1 122 ? 2.988 16.938 9.586 1 94.12 122 LEU B O 1
ATOM 3227 N N . GLU B 1 123 ? 1.523 16.172 11.102 1 91.56 123 GLU B N 1
ATOM 3228 C CA . GLU B 1 123 ? 2.156 14.867 11.266 1 91.56 123 GLU B CA 1
ATOM 3229 C C . GLU B 1 123 ? 1.193 13.742 10.906 1 91.56 123 GLU B C 1
ATOM 3231 O O . GLU B 1 123 ? 0.238 13.484 11.641 1 91.56 123 GLU B O 1
ATOM 3236 N N . LEU B 1 124 ? 1.521 13.078 9.852 1 94.5 124 LEU B N 1
ATOM 3237 C CA . LEU B 1 124 ? 0.653 12.016 9.352 1 94.5 124 LEU B CA 1
ATOM 3238 C C . LEU B 1 124 ? 1.204 10.641 9.719 1 94.5 124 LEU B C 1
ATOM 3240 O O . LEU B 1 124 ? 2.416 10.422 9.672 1 94.5 124 LEU B O 1
ATOM 3244 N N . ASP B 1 125 ? 0.265 9.766 10.125 1 91.06 125 ASP B N 1
ATOM 3245 C CA . ASP B 1 125 ? 0.662 8.43 10.562 1 91.06 125 ASP B CA 1
ATOM 3246 C C . ASP B 1 125 ? -0.242 7.359 9.945 1 91.06 125 ASP B C 1
ATOM 3248 O O . ASP B 1 125 ? -1.444 7.328 10.219 1 91.06 125 ASP B O 1
ATOM 3252 N N . ASP B 1 126 ? 0.376 6.465 9.117 1 89.38 126 ASP B N 1
ATOM 3253 C CA . ASP B 1 126 ? -0.392 5.395 8.484 1 89.38 126 ASP B CA 1
ATOM 3254 C C . ASP B 1 126 ? 0.012 4.031 9.039 1 89.38 126 ASP B C 1
ATOM 3256 O O . ASP B 1 126 ? -0.224 3.002 8.398 1 89.38 126 ASP B O 1
ATOM 3260 N N . SER B 1 127 ? 0.554 3.994 10.172 1 82.38 127 SER B N 1
ATOM 3261 C CA . SER B 1 127 ? 1.066 2.744 10.727 1 82.38 127 SER B CA 1
ATOM 3262 C C . SER B 1 127 ? -0.052 1.725 10.914 1 82.38 127 SER B C 1
ATOM 3264 O O . SER B 1 127 ? -1.076 2.027 11.531 1 82.38 127 SER B O 1
ATOM 3266 N N . GLU B 1 128 ? 0.203 0.542 10.406 1 74.56 128 GLU B N 1
ATOM 3267 C CA . GLU B 1 128 ? -0.781 -0.531 10.523 1 74.56 128 GLU B CA 1
ATOM 3268 C C . GLU B 1 128 ? -0.849 -1.058 11.961 1 74.56 128 GLU B C 1
ATOM 3270 O O . GLU B 1 128 ? -1.856 -1.642 12.359 1 74.56 128 GLU B O 1
ATOM 3275 N N . THR B 1 129 ? 0.204 -0.913 12.664 1 69.06 129 THR B N 1
ATOM 3276 C CA . THR B 1 129 ? 0.264 -1.458 14.016 1 69.06 129 THR B CA 1
ATOM 3277 C C . THR B 1 129 ? -0.344 -0.483 15.023 1 69.06 129 THR B C 1
ATOM 3279 O O . THR B 1 129 ? -0.514 -0.818 16.188 1 69.06 129 THR B O 1
ATOM 3282 N N . LEU B 1 130 ? -0.691 0.586 14.508 1 78.88 130 LEU B N 1
ATOM 3283 C CA . LEU B 1 130 ? -1.237 1.599 15.406 1 78.88 130 LEU B CA 1
ATOM 3284 C C . LEU B 1 130 ? -2.686 1.282 15.766 1 78.88 130 LEU B C 1
ATOM 3286 O O . LEU B 1 130 ? -3.508 1.026 14.883 1 78.88 130 LEU B O 1
ATOM 3290 N N . ASP B 1 131 ? -2.918 1.217 17.078 1 89.06 131 ASP B N 1
ATOM 3291 C CA . ASP B 1 131 ? -4.301 1.225 17.547 1 89.06 131 ASP B CA 1
ATOM 3292 C C . ASP B 1 131 ? -4.883 2.637 17.516 1 89.06 131 ASP B C 1
ATOM 3294 O O . ASP B 1 131 ? -4.688 3.412 18.453 1 89.06 131 ASP B O 1
ATOM 3298 N N . VAL B 1 132 ? -5.637 2.895 16.547 1 92.12 132 VAL B N 1
ATOM 3299 C CA . VAL B 1 132 ? -6.105 4.25 16.281 1 92.12 132 VAL B CA 1
ATOM 3300 C C . VAL B 1 132 ? -6.98 4.734 17.438 1 92.12 132 VAL B C 1
ATOM 3302 O O . VAL B 1 132 ? -6.855 5.875 17.891 1 92.12 132 VAL B O 1
ATOM 3305 N N . GLY B 1 133 ? -7.828 3.895 17.953 1 93.5 133 GLY B N 1
ATOM 3306 C CA . GLY B 1 133 ? -8.688 4.266 19.062 1 93.5 133 GLY B CA 1
ATOM 3307 C C . GLY B 1 133 ? -7.906 4.676 20.297 1 93.5 133 GLY B C 1
ATOM 3308 O O . GLY B 1 133 ? -8.141 5.75 20.859 1 93.5 133 GLY B O 1
ATOM 3309 N N . ALA B 1 134 ? -6.973 3.871 20.672 1 90 134 ALA B N 1
ATOM 3310 C CA . ALA B 1 134 ? -6.148 4.137 21.844 1 90 134 ALA B CA 1
ATOM 3311 C C . ALA B 1 134 ? -5.297 5.391 21.656 1 90 134 ALA B C 1
ATOM 3313 O O . ALA B 1 134 ? -5.125 6.184 22.578 1 90 134 ALA B O 1
ATOM 3314 N N . ALA B 1 135 ? -4.82 5.527 20.422 1 90.5 135 ALA B N 1
ATOM 3315 C CA . ALA B 1 135 ? -3.957 6.664 20.109 1 90.5 135 ALA B CA 1
ATOM 3316 C C . ALA B 1 135 ? -4.73 7.977 20.188 1 90.5 135 ALA B C 1
ATOM 3318 O O . ALA B 1 135 ? -4.191 9 20.609 1 90.5 135 ALA B O 1
ATOM 3319 N N . LEU B 1 136 ? -5.953 7.941 19.812 1 92.94 136 LEU B N 1
ATOM 3320 C CA . LEU B 1 136 ? -6.805 9.125 19.891 1 92.94 136 LEU B CA 1
ATOM 3321 C C . LEU B 1 136 ? -7.145 9.453 21.344 1 92.94 136 LEU B C 1
ATOM 3323 O O . LEU B 1 136 ? -7.051 10.609 21.75 1 92.94 136 LEU B O 1
ATOM 3327 N N . VAL B 1 137 ? -7.391 8.453 22.125 1 88.56 137 VAL B N 1
ATOM 3328 C CA . VAL B 1 137 ? -7.781 8.648 23.516 1 88.56 137 VAL B CA 1
ATOM 3329 C C . VAL B 1 137 ? -6.586 9.141 24.328 1 88.56 137 VAL B C 1
ATOM 3331 O O . VAL B 1 137 ? -6.727 10.008 25.188 1 88.56 137 VAL B O 1
ATOM 3334 N N . SER B 1 138 ? -5.414 8.57 24 1 85.62 138 SER B N 1
ATOM 3335 C CA . SER B 1 138 ? -4.207 8.922 24.75 1 85.62 138 SER B CA 1
ATOM 3336 C C . SER B 1 138 ? -3.664 10.281 24.297 1 85.62 138 SER B C 1
ATOM 3338 O O . SER B 1 138 ? -2.807 10.859 24.969 1 85.62 138 SER B O 1
ATOM 3340 N N . GLY B 1 139 ? -4.117 10.75 23.125 1 88.12 139 GLY B N 1
ATOM 3341 C CA . GLY B 1 139 ? -3.648 12.023 22.609 1 88.12 139 GLY B CA 1
ATOM 3342 C C . GLY B 1 139 ? -2.457 11.898 21.688 1 88.12 139 GLY B C 1
ATOM 3343 O O . GLY B 1 139 ? -1.887 12.906 21.266 1 88.12 139 GLY B O 1
ATOM 3344 N N . GLU B 1 140 ? -2.088 10.719 21.391 1 88.12 140 GLU B N 1
ATOM 3345 C CA . GLU B 1 140 ? -1.03 10.492 20.406 1 88.12 140 GLU B CA 1
ATOM 3346 C C . GLU B 1 140 ? -1.463 10.938 19.016 1 88.12 140 GLU B C 1
ATOM 3348 O O . GLU B 1 140 ? -0.629 11.328 18.203 1 88.12 140 GLU B O 1
ATOM 3353 N N . LEU B 1 141 ? -2.738 10.812 18.797 1 93.5 141 LEU B N 1
ATOM 3354 C CA . LEU B 1 141 ? -3.387 11.352 17.609 1 93.5 141 LEU B CA 1
ATOM 3355 C C . LEU B 1 141 ? -4.441 12.391 17.984 1 93.5 141 LEU B C 1
ATOM 3357 O O . LEU B 1 141 ? -5.078 12.281 19.031 1 93.5 141 LEU B O 1
ATOM 3361 N N . ASP B 1 142 ? -4.535 13.383 17.109 1 93.88 142 ASP B N 1
ATOM 3362 C CA . ASP B 1 142 ? -5.547 14.406 17.344 1 93.88 142 ASP B CA 1
ATOM 3363 C C . ASP B 1 142 ? -6.82 14.109 16.547 1 93.88 142 ASP B C 1
ATOM 3365 O O . ASP B 1 142 ? -7.918 14.5 16.953 1 93.88 142 ASP B O 1
ATOM 3369 N N . ILE B 1 143 ? -6.684 13.5 15.438 1 96.75 143 ILE B N 1
ATOM 3370 C CA . ILE B 1 143 ? -7.785 13.18 14.531 1 96.75 143 ILE B CA 1
ATOM 3371 C C . ILE B 1 143 ? -7.371 12.055 13.594 1 96.75 143 ILE B C 1
ATOM 3373 O O . ILE B 1 143 ? -6.176 11.836 13.367 1 96.75 143 ILE B O 1
ATOM 3377 N N . ALA B 1 144 ? -8.359 11.258 13.148 1 97.06 144 ALA B N 1
ATOM 3378 C CA . ALA B 1 144 ? -8.023 10.141 12.258 1 97.06 144 ALA B CA 1
ATOM 3379 C C . ALA B 1 144 ? -9.055 10 11.141 1 97.06 144 ALA B C 1
ATOM 3381 O O . ALA B 1 144 ? -10.242 10.273 11.352 1 97.06 144 ALA B O 1
ATOM 3382 N N . ILE B 1 145 ? -8.57 9.695 9.961 1 95.81 145 ILE B N 1
ATOM 3383 C CA . ILE B 1 145 ? -9.406 9.281 8.836 1 95.81 145 ILE B CA 1
ATOM 3384 C C . ILE B 1 145 ? -9.25 7.781 8.602 1 95.81 145 ILE B C 1
ATOM 3386 O O . ILE B 1 145 ? -8.203 7.324 8.133 1 95.81 145 ILE B O 1
ATOM 3390 N N . ILE B 1 146 ? -10.328 7.07 8.898 1 93.44 146 ILE B N 1
ATOM 3391 C CA . ILE B 1 146 ? -10.203 5.617 8.859 1 93.44 146 ILE B CA 1
ATOM 3392 C C . ILE B 1 146 ? -11.445 5.016 8.203 1 93.44 146 ILE B C 1
ATOM 3394 O O . ILE B 1 146 ? -12.438 5.711 7.98 1 93.44 146 ILE B O 1
ATOM 3398 N N . ARG B 1 147 ? -11.289 3.801 7.84 1 90.62 147 ARG B N 1
ATOM 3399 C CA . ARG B 1 147 ? -12.398 3.104 7.188 1 90.62 147 ARG B CA 1
ATOM 3400 C C . ARG B 1 147 ? -13.422 2.631 8.211 1 90.62 147 ARG B C 1
ATOM 3402 O O . ARG B 1 147 ? -13.062 2.143 9.281 1 90.62 147 ARG B O 1
ATOM 3409 N N . ALA B 1 148 ? -14.664 2.717 7.801 1 91.25 148 ALA B N 1
ATOM 3410 C CA . ALA B 1 148 ? -15.758 2.137 8.578 1 91.25 148 ALA B CA 1
ATOM 3411 C C . ALA B 1 148 ? -15.859 0.633 8.344 1 91.25 148 ALA B C 1
ATOM 3413 O O . ALA B 1 148 ? -15.406 0.127 7.312 1 91.25 148 ALA B O 1
ATOM 3414 N N . PRO B 1 149 ? -16.359 -0.071 9.297 1 90.19 149 PRO B N 1
ATOM 3415 C CA . PRO B 1 149 ? -16.891 0.363 10.594 1 90.19 149 PRO B CA 1
ATOM 3416 C C . PRO B 1 149 ? -15.797 0.616 11.625 1 90.19 149 PRO B C 1
ATOM 3418 O O . PRO B 1 149 ? -14.781 -0.088 11.648 1 90.19 149 PRO B O 1
ATOM 3421 N N . PHE B 1 150 ? -16.016 1.651 12.328 1 92.06 150 PHE B N 1
ATOM 3422 C CA . PHE B 1 150 ? -15.117 1.985 13.43 1 92.06 150 PHE B CA 1
ATOM 3423 C C . PHE B 1 150 ? -15.898 2.605 14.586 1 92.06 150 PHE B C 1
ATOM 3425 O O . PHE B 1 150 ? -16.703 3.516 14.383 1 92.06 150 PHE B O 1
ATOM 3432 N N . ARG B 1 151 ? -15.648 1.953 15.773 1 91.38 151 ARG B N 1
ATOM 3433 C CA . ARG B 1 151 ? -16.25 2.492 17 1 91.38 151 ARG B CA 1
ATOM 3434 C C . ARG B 1 151 ? -15.273 2.389 18.172 1 91.38 151 ARG B C 1
ATOM 3436 O O . ARG B 1 151 ? -14.516 1.425 18.266 1 91.38 151 ARG B O 1
ATOM 3443 N N . HIS B 1 152 ? -15.328 3.396 18.922 1 92.75 152 HIS B N 1
ATOM 3444 C CA . HIS B 1 152 ? -14.484 3.43 20.125 1 92.75 152 HIS B CA 1
ATOM 3445 C C . HIS B 1 152 ? -15.07 4.359 21.172 1 92.75 152 HIS B C 1
ATOM 3447 O O . HIS B 1 152 ? -15.492 5.477 20.859 1 92.75 152 HIS B O 1
ATOM 3453 N N . GLU B 1 153 ? -15 3.844 22.391 1 92.06 153 GLU B N 1
ATOM 3454 C CA . GLU B 1 153 ? -15.516 4.672 23.469 1 92.06 153 GLU B CA 1
ATOM 3455 C C . GLU B 1 153 ? -14.695 5.949 23.625 1 92.06 153 GLU B C 1
ATOM 3457 O O . GLU B 1 153 ? -13.469 5.914 23.547 1 92.06 153 GLU B O 1
ATOM 3462 N N . GLY B 1 154 ? -15.398 7.023 23.875 1 91.06 154 GLY B N 1
ATOM 3463 C CA . GLY B 1 154 ? -14.727 8.289 24.125 1 91.06 154 GLY B CA 1
ATOM 3464 C C . GLY B 1 154 ? -14.406 9.055 22.844 1 91.06 154 GLY B C 1
ATOM 3465 O O . GLY B 1 154 ? -13.867 10.156 22.906 1 91.06 154 GLY B O 1
ATOM 3466 N N . LEU B 1 155 ? -14.812 8.469 21.766 1 95.81 155 LEU B N 1
ATOM 3467 C CA . LEU B 1 155 ? -14.523 9.117 20.484 1 95.81 155 LEU B CA 1
ATOM 3468 C C . LEU B 1 155 ? -15.812 9.477 19.766 1 95.81 155 LEU B C 1
ATOM 3470 O O . LEU B 1 155 ? -16.812 8.773 19.875 1 95.81 155 LEU B O 1
ATOM 3474 N N . THR B 1 156 ? -15.805 10.602 19.109 1 96.88 156 THR B N 1
ATOM 3475 C CA . THR B 1 156 ? -16.828 10.922 18.109 1 96.88 156 THR B CA 1
ATOM 3476 C C . THR B 1 156 ? -16.406 10.422 16.734 1 96.88 156 THR B C 1
ATOM 3478 O O . THR B 1 156 ? -15.258 10.625 16.312 1 96.88 156 THR B O 1
ATOM 3481 N N . VAL B 1 157 ? -17.266 9.766 16.094 1 96.81 157 VAL B N 1
ATOM 3482 C CA . VAL B 1 157 ? -17.031 9.219 14.766 1 96.81 157 VAL B CA 1
ATOM 3483 C C . VAL B 1 157 ? -18.094 9.742 13.797 1 96.81 157 VAL B C 1
ATOM 3485 O O . VAL B 1 157 ? -19.297 9.586 14.031 1 96.81 157 VAL B O 1
ATOM 3488 N N . GLU B 1 158 ? -17.609 10.391 12.68 1 96.12 158 GLU B N 1
ATOM 3489 C CA . GLU B 1 158 ? -18.484 10.977 11.672 1 96.12 158 GLU B CA 1
ATOM 3490 C C . GLU B 1 158 ? -18.188 10.422 10.289 1 96.12 158 GLU B C 1
ATOM 3492 O O . GLU B 1 158 ? -17.016 10.227 9.938 1 96.12 158 GLU B O 1
ATOM 3497 N N . ARG B 1 159 ? -19.25 10.242 9.57 1 95.44 159 ARG B N 1
ATOM 3498 C CA . ARG B 1 159 ? -19.047 9.828 8.188 1 95.44 159 ARG B CA 1
ATOM 3499 C C . ARG B 1 159 ? -18.438 10.961 7.363 1 95.44 159 ARG B C 1
ATOM 3501 O O . ARG B 1 159 ? -18.938 12.086 7.383 1 95.44 159 ARG B O 1
ATOM 3508 N N . LEU B 1 160 ? -17.391 10.633 6.695 1 94.62 160 LEU B N 1
ATOM 3509 C CA . LEU B 1 160 ? -16.703 11.602 5.844 1 94.62 160 LEU B CA 1
ATOM 3510 C C . LEU B 1 160 ? -17.062 11.375 4.375 1 94.62 160 LEU B C 1
ATOM 3512 O O . LEU B 1 160 ? -17.344 12.328 3.65 1 94.62 160 LEU B O 1
ATOM 3516 N N . LEU B 1 161 ? -17 10.188 3.977 1 92.62 161 LEU B N 1
ATOM 3517 C CA . LEU B 1 161 ? -17.219 9.82 2.582 1 92.62 161 LEU B CA 1
ATOM 3518 C C . LEU B 1 161 ? -17.984 8.508 2.479 1 92.62 161 LEU B C 1
ATOM 3520 O O . LEU B 1 161 ? -17.75 7.586 3.264 1 92.62 161 LEU B O 1
ATOM 3524 N N . GLN B 1 162 ? -18.922 8.484 1.6 1 93.12 162 GLN B N 1
ATOM 3525 C CA . GLN B 1 162 ? -19.609 7.266 1.183 1 93.12 162 GLN B CA 1
ATOM 3526 C C . GLN B 1 162 ? -19.484 7.051 -0.323 1 93.12 162 GLN B C 1
ATOM 3528 O O . GLN B 1 162 ? -19.828 7.938 -1.109 1 93.12 162 GLN B O 1
ATOM 3533 N N . GLU B 1 163 ? -18.938 5.93 -0.629 1 91.12 163 GLU B N 1
ATOM 3534 C CA . GLU B 1 163 ? -18.734 5.691 -2.055 1 91.12 163 GLU B CA 1
ATOM 3535 C C . GLU B 1 163 ? -19.188 4.289 -2.449 1 91.12 163 GLU B C 1
ATOM 3537 O O . GLU B 1 163 ? -19.281 3.4 -1.6 1 91.12 163 GLU B O 1
ATOM 3542 N N . ARG B 1 164 ? -19.469 4.168 -3.748 1 93.88 164 ARG B N 1
ATOM 3543 C CA . ARG B 1 164 ? -19.891 2.875 -4.285 1 93.88 164 ARG B CA 1
ATOM 3544 C C . ARG B 1 164 ? -18.672 1.978 -4.527 1 93.88 164 ARG B C 1
ATOM 3546 O O . ARG B 1 164 ? -17.531 2.451 -4.539 1 93.88 164 ARG B O 1
ATOM 3553 N N . PHE B 1 165 ? -19.047 0.719 -4.625 1 95.12 165 PHE B N 1
ATOM 3554 C CA . PHE B 1 165 ? -18.031 -0.236 -5.031 1 95.12 165 PHE B CA 1
ATOM 3555 C C . PHE B 1 165 ? -17.984 -0.375 -6.551 1 95.12 165 PHE B C 1
ATOM 3557 O O . PHE B 1 165 ? -19 -0.202 -7.223 1 95.12 165 PHE B O 1
ATOM 3564 N N . VAL B 1 166 ? -16.844 -0.687 -7.012 1 95.75 166 VAL B N 1
ATOM 3565 C CA . VAL B 1 166 ? -16.625 -0.931 -8.438 1 95.75 166 VAL B CA 1
ATOM 3566 C C . VAL B 1 166 ? -15.883 -2.256 -8.625 1 95.75 166 VAL B C 1
ATOM 3568 O O . VAL B 1 166 ? -15.305 -2.793 -7.676 1 95.75 166 VAL B O 1
ATOM 3571 N N . LEU B 1 167 ? -15.969 -2.711 -9.836 1 97.38 167 LEU B N 1
ATOM 3572 C CA . LEU B 1 167 ? -15.289 -3.953 -10.195 1 97.38 167 LEU B CA 1
ATOM 3573 C C . LEU B 1 167 ? -13.945 -3.67 -10.852 1 97.38 167 LEU B C 1
ATOM 3575 O O . LEU B 1 167 ? -13.867 -2.896 -11.812 1 97.38 167 LEU B O 1
ATOM 3579 N N . ALA B 1 168 ? -12.906 -4.234 -10.289 1 96 168 ALA B N 1
ATOM 3580 C CA . ALA B 1 168 ? -11.602 -4.211 -10.945 1 96 168 ALA B CA 1
ATOM 3581 C C . ALA B 1 168 ? -11.312 -5.539 -11.648 1 96 168 ALA B C 1
ATOM 3583 O O . ALA B 1 168 ? -11.367 -6.602 -11.023 1 96 168 ALA B O 1
ATOM 3584 N N . LEU B 1 169 ? -11.078 -5.477 -12.883 1 96.69 169 LEU B N 1
ATOM 3585 C CA . LEU B 1 169 ? -10.805 -6.68 -13.656 1 96.69 169 LEU B CA 1
ATOM 3586 C C . LEU B 1 169 ? -9.688 -6.434 -14.672 1 96.69 169 LEU B C 1
ATOM 3588 O O . LEU B 1 169 ? -9.422 -5.285 -15.031 1 96.69 169 LEU B O 1
ATOM 3592 N N . PRO B 1 170 ? -8.992 -7.516 -15.117 1 94.38 170 PRO B N 1
ATOM 3593 C CA . PRO B 1 170 ? -7.977 -7.328 -16.156 1 94.38 170 PRO B CA 1
ATOM 3594 C C . PRO B 1 170 ? -8.539 -6.695 -17.422 1 94.38 170 PRO B C 1
ATOM 3596 O O . PRO B 1 170 ? -9.672 -7 -17.812 1 94.38 170 PRO B O 1
ATOM 3599 N N . ALA B 1 171 ? -7.738 -5.883 -18.031 1 92.5 171 ALA B N 1
ATOM 3600 C CA . ALA B 1 171 ? -8.172 -5.168 -19.234 1 92.5 171 ALA B CA 1
ATOM 3601 C C . ALA B 1 171 ? -8.562 -6.145 -20.344 1 92.5 171 ALA B C 1
ATOM 3603 O O . ALA B 1 171 ? -9.414 -5.832 -21.172 1 92.5 171 ALA B O 1
ATOM 3604 N N . ARG B 1 172 ? -8.023 -7.316 -20.297 1 91.06 172 ARG B N 1
ATOM 3605 C CA . ARG B 1 172 ? -8.281 -8.297 -21.344 1 91.06 172 ARG B CA 1
ATOM 3606 C C . ARG B 1 172 ? -9.422 -9.227 -20.953 1 91.06 172 ARG B C 1
ATOM 3608 O O . ARG B 1 172 ? -9.82 -10.094 -21.75 1 91.06 172 ARG B O 1
ATOM 3615 N N . HIS B 1 173 ? -9.945 -9.062 -19.797 1 94.81 173 HIS B N 1
ATOM 3616 C CA . HIS B 1 173 ? -11.07 -9.883 -19.359 1 94.81 173 HIS B CA 1
ATOM 3617 C C . HIS B 1 173 ? -12.281 -9.68 -20.281 1 94.81 173 HIS B C 1
ATOM 3619 O O . HIS B 1 173 ? -12.555 -8.562 -20.703 1 94.81 173 HIS B O 1
ATOM 3625 N N . PRO B 1 174 ? -13.023 -10.648 -20.578 1 94.56 174 PRO B N 1
ATOM 3626 C CA . PRO B 1 174 ? -14.188 -10.523 -21.453 1 94.56 174 PRO B CA 1
ATOM 3627 C C . PRO B 1 174 ? -15.18 -9.461 -20.984 1 94.56 174 PRO B C 1
ATOM 3629 O O . PRO B 1 174 ? -15.797 -8.773 -21.797 1 94.56 174 PRO B O 1
ATOM 3632 N N . ARG B 1 175 ? -15.297 -9.312 -19.75 1 95.38 175 ARG B N 1
ATOM 3633 C CA . ARG B 1 175 ? -16.281 -8.391 -19.203 1 95.38 175 ARG B CA 1
ATOM 3634 C C . ARG B 1 175 ? -15.742 -6.961 -19.188 1 95.38 175 ARG B C 1
ATOM 3636 O O . ARG B 1 175 ? -16.453 -6.027 -18.844 1 95.38 175 ARG B O 1
ATOM 3643 N N . ALA B 1 176 ? -14.531 -6.789 -19.562 1 94.75 176 ALA B N 1
ATOM 3644 C CA . ALA B 1 176 ? -13.914 -5.465 -19.578 1 94.75 176 ALA B CA 1
ATOM 3645 C C . ALA B 1 176 ? -14.594 -4.551 -20.594 1 94.75 176 ALA B C 1
ATOM 3647 O O . ALA B 1 176 ? -14.5 -3.326 -20.5 1 94.75 176 ALA B O 1
ATOM 3648 N N . ARG B 1 177 ? -15.258 -5.125 -21.469 1 94.06 177 ARG B N 1
ATOM 3649 C CA . ARG B 1 177 ? -15.914 -4.355 -22.531 1 94.06 177 ARG B CA 1
ATOM 3650 C C . ARG B 1 177 ? -17.297 -3.879 -22.078 1 94.06 177 ARG B C 1
ATOM 3652 O O . ARG B 1 177 ? -17.891 -3.014 -22.719 1 94.06 177 ARG B O 1
ATOM 3659 N N . GLN B 1 178 ? -17.781 -4.445 -21.062 1 95.62 178 GLN B N 1
ATOM 3660 C CA . GLN B 1 178 ? -19.094 -4.047 -20.547 1 95.62 178 GLN B CA 1
ATOM 3661 C C . GLN B 1 178 ? -19.016 -2.705 -19.828 1 95.62 178 GLN B C 1
ATOM 3663 O O . GLN B 1 178 ? -18.031 -2.428 -19.125 1 95.62 178 GLN B O 1
ATOM 3668 N N . GLN B 1 179 ? -19.984 -1.911 -20 1 94.75 179 GLN B N 1
ATOM 3669 C CA . GLN B 1 179 ? -20.031 -0.62 -19.328 1 94.75 179 GLN B CA 1
ATOM 3670 C C . GLN B 1 179 ? -20.391 -0.784 -17.859 1 94.75 179 GLN B C 1
ATOM 3672 O O . GLN B 1 179 ? -19.875 -0.077 -17 1 94.75 179 GLN B O 1
ATOM 3677 N N . VAL B 1 180 ? -21.328 -1.672 -17.656 1 97.19 180 VAL B N 1
ATOM 3678 C CA . VAL B 1 180 ? -21.781 -2.027 -16.312 1 97.19 180 VAL B CA 1
ATOM 3679 C C . VAL B 1 180 ? -21.844 -3.547 -16.172 1 97.19 180 VAL B C 1
ATOM 3681 O O . VAL B 1 180 ? -22.281 -4.246 -17.078 1 97.19 180 VAL B O 1
ATOM 3684 N N . VAL B 1 181 ? -21.344 -4.062 -15.039 1 97.75 181 VAL B N 1
ATOM 3685 C CA . VAL B 1 181 ? -21.328 -5.508 -14.828 1 97.75 181 VAL B CA 1
ATOM 3686 C C . VAL B 1 181 ? -22.266 -5.883 -13.695 1 97.75 181 VAL B C 1
ATOM 3688 O O . VAL B 1 181 ? -22.234 -5.27 -12.625 1 97.75 181 VAL B O 1
ATOM 3691 N N . ALA B 1 182 ? -23.109 -6.832 -13.945 1 97.94 182 ALA B N 1
ATOM 3692 C CA . ALA B 1 182 ? -23.984 -7.32 -12.891 1 97.94 182 ALA B CA 1
ATOM 3693 C C . ALA B 1 182 ? -23.234 -8.156 -11.875 1 97.94 182 ALA B C 1
ATOM 3695 O O . ALA B 1 182 ? -22.516 -9.102 -12.242 1 97.94 182 ALA B O 1
ATOM 3696 N N . LEU B 1 183 ? -23.422 -7.832 -10.625 1 97.94 183 LEU B N 1
ATOM 3697 C CA . LEU B 1 183 ? -22.719 -8.547 -9.57 1 97.94 183 LEU B CA 1
ATOM 3698 C C . LEU B 1 183 ? -23.047 -10.039 -9.625 1 97.94 183 LEU B C 1
ATOM 3700 O O . LEU B 1 183 ? -22.141 -10.875 -9.477 1 97.94 183 LEU B O 1
ATOM 3704 N N . SER B 1 184 ? -24.234 -10.375 -9.898 1 97.44 184 SER B N 1
ATOM 3705 C CA . SER B 1 184 ? -24.688 -11.766 -9.914 1 97.44 184 SER B CA 1
ATOM 3706 C C . SER B 1 184 ? -23.984 -12.562 -11.008 1 97.44 184 SER B C 1
ATOM 3708 O O . SER B 1 184 ? -23.875 -13.789 -10.922 1 97.44 184 SER B O 1
ATOM 3710 N N . SER B 1 185 ? -23.484 -11.875 -12 1 97.06 185 SER B N 1
ATOM 3711 C CA . SER B 1 185 ? -22.844 -12.539 -13.125 1 97.06 185 SER B CA 1
ATOM 3712 C C . SER B 1 185 ? -21.438 -13.008 -12.758 1 97.06 185 SER B C 1
ATOM 3714 O O . SER B 1 185 ? -20.797 -13.727 -13.531 1 97.06 185 SER B O 1
ATOM 3716 N N . LEU B 1 186 ? -20.984 -12.68 -11.531 1 97.69 186 LEU B N 1
ATOM 3717 C CA . LEU B 1 186 ? -19.609 -12.953 -11.141 1 97.69 186 LEU B CA 1
ATOM 3718 C C . LEU B 1 186 ? -19.516 -14.219 -10.297 1 97.69 186 LEU B C 1
ATOM 3720 O O . LEU B 1 186 ? -18.469 -14.508 -9.711 1 97.69 186 LEU B O 1
ATOM 3724 N N . ALA B 1 187 ? -20.531 -15 -10.258 1 97.12 187 ALA B N 1
ATOM 3725 C CA . ALA B 1 187 ? -20.672 -16.125 -9.344 1 97.12 187 ALA B CA 1
ATOM 3726 C C . ALA B 1 187 ? -19.578 -17.172 -9.586 1 97.12 187 ALA B C 1
ATOM 3728 O O . ALA B 1 187 ? -19.156 -17.859 -8.648 1 97.12 187 ALA B O 1
ATOM 3729 N N . ASN B 1 188 ? -19.078 -17.25 -10.766 1 96.44 188 ASN B N 1
ATOM 3730 C CA . ASN B 1 188 ? -18.125 -18.297 -11.094 1 96.44 188 ASN B CA 1
ATOM 3731 C C . ASN B 1 188 ? -16.719 -17.734 -11.312 1 96.44 188 ASN B C 1
ATOM 3733 O O . ASN B 1 188 ? -15.82 -18.453 -11.766 1 96.44 188 ASN B O 1
ATOM 3737 N N . GLU B 1 189 ? -16.578 -16.453 -11.016 1 97 189 GLU B N 1
ATOM 3738 C CA . GLU B 1 189 ? -15.289 -15.797 -11.211 1 97 189 GLU B CA 1
ATOM 3739 C C . GLU B 1 189 ? -14.398 -15.953 -9.977 1 97 189 GLU B C 1
ATOM 3741 O O . GLU B 1 189 ? -14.891 -15.977 -8.852 1 97 189 GLU B O 1
ATOM 3746 N N . PRO B 1 190 ? -13.102 -16.094 -10.188 1 96.81 190 PRO B N 1
ATOM 3747 C CA . PRO B 1 190 ? -12.18 -16.031 -9.047 1 96.81 190 PRO B CA 1
ATOM 3748 C C . PRO B 1 190 ? -12.016 -14.609 -8.508 1 96.81 190 PRO B C 1
ATOM 3750 O O . PRO B 1 190 ? -12.023 -13.641 -9.273 1 96.81 190 PRO B O 1
ATOM 3753 N N . PHE B 1 191 ? -11.852 -14.547 -7.156 1 97.75 191 PHE B N 1
ATOM 3754 C CA . PHE B 1 191 ? -11.727 -13.242 -6.523 1 97.75 191 PHE B CA 1
ATOM 3755 C C . PHE B 1 191 ? -10.383 -13.117 -5.805 1 97.75 191 PHE B C 1
ATOM 3757 O O . PHE B 1 191 ? -9.867 -14.102 -5.27 1 97.75 191 PHE B O 1
ATOM 3764 N N . VAL B 1 192 ? -9.844 -11.938 -5.879 1 96.38 192 VAL B N 1
ATOM 3765 C CA . VAL B 1 192 ? -8.742 -11.5 -5.031 1 96.38 192 VAL B CA 1
ATOM 3766 C C . VAL B 1 192 ? -9.258 -10.508 -3.986 1 96.38 192 VAL B C 1
ATOM 3768 O O . VAL B 1 192 ? -9.711 -9.414 -4.324 1 96.38 192 VAL B O 1
ATOM 3771 N N . LEU B 1 193 ? -9.188 -10.883 -2.691 1 96.5 193 LEU B N 1
ATOM 3772 C CA . LEU B 1 193 ? -9.711 -10.016 -1.635 1 96.5 193 LEU B CA 1
ATOM 3773 C C . LEU B 1 193 ? -8.68 -9.836 -0.527 1 96.5 193 LEU B C 1
ATOM 3775 O O . LEU B 1 193 ? -7.68 -10.562 -0.476 1 96.5 193 LEU B O 1
ATOM 3779 N N . PHE B 1 194 ? -8.898 -8.82 0.237 1 93.12 194 PHE B N 1
ATOM 3780 C CA . PHE B 1 194 ? -8.164 -8.727 1.495 1 93.12 194 PHE B CA 1
ATOM 3781 C C . PHE B 1 194 ? -8.523 -9.883 2.42 1 93.12 194 PHE B C 1
ATOM 3783 O O . PHE B 1 194 ? -9.688 -10.273 2.51 1 93.12 194 PHE B O 1
ATOM 3790 N N . PRO B 1 195 ? -7.469 -10.359 3.125 1 89.94 195 PRO B N 1
ATOM 3791 C CA . PRO B 1 195 ? -7.836 -11.328 4.164 1 89.94 195 PRO B CA 1
ATOM 3792 C C . PRO B 1 195 ? -8.711 -10.719 5.254 1 89.94 195 PRO B C 1
ATOM 3794 O O . PRO B 1 195 ? -8.523 -9.555 5.625 1 89.94 195 PRO B O 1
ATOM 3797 N N . ARG B 1 196 ? -9.57 -11.492 5.777 1 89.06 196 ARG B N 1
ATOM 3798 C CA . ARG B 1 196 ? -10.523 -10.984 6.754 1 89.06 196 ARG B CA 1
ATOM 3799 C C . ARG B 1 196 ? -9.812 -10.445 7.992 1 89.06 196 ARG B C 1
ATOM 3801 O O . ARG B 1 196 ? -10.242 -9.453 8.586 1 89.06 196 ARG B O 1
ATOM 3808 N N . HIS B 1 197 ? -8.734 -11.039 8.367 1 83.75 197 HIS B N 1
ATOM 3809 C CA . HIS B 1 197 ? -8.031 -10.625 9.578 1 83.75 197 HIS B CA 1
ATOM 3810 C C . HIS B 1 197 ? -7.395 -9.25 9.406 1 83.75 197 HIS B C 1
ATOM 3812 O O . HIS B 1 197 ? -7.199 -8.523 10.383 1 83.75 197 HIS B O 1
ATOM 3818 N N . SER B 1 198 ? -7.145 -8.891 8.211 1 83.44 198 SER B N 1
ATOM 3819 C CA . SER B 1 198 ? -6.488 -7.617 7.941 1 83.44 198 SER B CA 1
ATOM 3820 C C . SER B 1 198 ? -7.512 -6.516 7.68 1 83.44 198 SER B C 1
ATOM 3822 O O . SER B 1 198 ? -7.254 -5.344 7.965 1 83.44 198 SER B O 1
ATOM 3824 N N . ALA B 1 199 ? -8.562 -6.879 7.055 1 88.19 199 ALA B N 1
ATOM 3825 C CA . ALA B 1 199 ? -9.609 -5.91 6.723 1 88.19 199 ALA B CA 1
ATOM 3826 C C . ALA B 1 199 ? -10.992 -6.52 6.887 1 88.19 199 ALA B C 1
ATOM 3828 O O . ALA B 1 199 ? -11.742 -6.656 5.914 1 88.19 199 ALA B O 1
ATOM 3829 N N . PRO B 1 200 ? -11.359 -6.758 8.133 1 88.38 200 PRO B N 1
ATOM 3830 C CA . PRO B 1 200 ? -12.617 -7.465 8.367 1 88.38 200 PRO B CA 1
ATOM 3831 C C . PRO B 1 200 ? -13.828 -6.707 7.832 1 88.38 200 PRO B C 1
ATOM 3833 O O . PRO B 1 200 ? -14.734 -7.312 7.25 1 88.38 200 PRO B O 1
ATOM 3836 N N . GLY B 1 201 ? -13.875 -5.402 8.039 1 89.94 201 GLY B N 1
ATOM 3837 C CA . GLY B 1 201 ? -15 -4.613 7.566 1 89.94 201 GLY B CA 1
ATOM 3838 C C . GLY B 1 201 ? -15.195 -4.691 6.062 1 89.94 201 GLY B C 1
ATOM 3839 O O . GLY B 1 201 ? -16.297 -4.977 5.59 1 89.94 201 GLY B O 1
ATOM 3840 N N . LEU B 1 202 ? -14.164 -4.5 5.367 1 91.31 202 LEU B N 1
ATOM 3841 C CA . LEU B 1 202 ? -14.227 -4.539 3.912 1 91.31 202 LEU B CA 1
ATOM 3842 C C . LEU B 1 202 ? -14.531 -5.949 3.42 1 91.31 202 LEU B C 1
ATOM 3844 O O . LEU B 1 202 ? -15.367 -6.133 2.529 1 91.31 202 LEU B O 1
ATOM 3848 N N . HIS B 1 203 ? -13.844 -6.902 3.998 1 93.56 203 HIS B N 1
ATOM 3849 C CA . HIS B 1 203 ? -14.031 -8.297 3.623 1 93.56 203 HIS B CA 1
ATOM 3850 C C . HIS B 1 203 ? -15.484 -8.727 3.801 1 93.56 203 HIS B C 1
ATOM 3852 O O . HIS B 1 203 ? -16.078 -9.305 2.889 1 93.56 203 HIS B O 1
ATOM 3858 N N . ASP B 1 204 ? -16.031 -8.422 4.93 1 94.19 204 ASP B N 1
ATOM 3859 C CA . ASP B 1 204 ? -17.406 -8.82 5.242 1 94.19 204 ASP B CA 1
ATOM 3860 C C . ASP B 1 204 ? -18.406 -8.086 4.352 1 94.19 204 ASP B C 1
ATOM 3862 O O . ASP B 1 204 ? -19.406 -8.664 3.93 1 94.19 204 ASP B O 1
ATOM 3866 N N . LEU B 1 205 ? -18.156 -6.867 4.078 1 94.5 205 LEU B N 1
ATOM 3867 C CA . LEU B 1 205 ? -19.047 -6.09 3.219 1 94.5 205 LEU B CA 1
ATOM 3868 C C . LEU B 1 205 ? -19.094 -6.676 1.812 1 94.5 205 LEU B C 1
ATOM 3870 O O . LEU B 1 205 ? -20.172 -6.863 1.25 1 94.5 205 LEU B O 1
ATOM 3874 N N . VAL B 1 206 ? -17.984 -7 1.284 1 96.31 206 VAL B N 1
ATOM 3875 C CA . VAL B 1 206 ? -17.906 -7.555 -0.064 1 96.31 206 VAL B CA 1
ATOM 3876 C C . VAL B 1 206 ? -18.562 -8.93 -0.098 1 96.31 206 VAL B C 1
ATOM 3878 O O . VAL B 1 206 ? -19.359 -9.219 -0.989 1 96.31 206 VAL B O 1
ATOM 3881 N N . THR B 1 207 ? -18.266 -9.695 0.896 1 96.12 207 THR B N 1
ATOM 3882 C CA . THR B 1 207 ? -18.828 -11.039 0.966 1 96.12 207 THR B CA 1
ATOM 3883 C C . THR B 1 207 ? -20.344 -10.984 1.129 1 96.12 207 THR B C 1
ATOM 3885 O O . THR B 1 207 ? -21.062 -11.75 0.489 1 96.12 207 THR B O 1
ATOM 3888 N N . SER B 1 208 ? -20.781 -10.078 1.938 1 96.38 208 SER B N 1
ATOM 3889 C CA . SER B 1 208 ? -22.219 -9.922 2.141 1 96.38 208 SER B CA 1
ATOM 3890 C C . SER B 1 208 ? -22.906 -9.492 0.854 1 96.38 208 SER B C 1
ATOM 3892 O O . SER B 1 208 ? -24.016 -9.953 0.557 1 96.38 208 SER B O 1
ATOM 3894 N N . MET B 1 209 ? -22.281 -8.648 0.149 1 96.81 209 MET B N 1
ATOM 3895 C CA . MET B 1 209 ? -22.828 -8.211 -1.126 1 96.81 209 MET B CA 1
ATOM 3896 C C . MET B 1 209 ? -22.938 -9.375 -2.104 1 96.81 209 MET B C 1
ATOM 3898 O O . MET B 1 209 ? -23.953 -9.531 -2.789 1 96.81 209 MET B O 1
ATOM 3902 N N . CYS B 1 210 ? -21.938 -10.172 -2.145 1 97.62 210 CYS B N 1
ATOM 3903 C CA . CYS B 1 210 ? -21.953 -11.336 -3.025 1 97.62 210 CYS B CA 1
ATOM 3904 C C . CYS B 1 210 ? -23.031 -12.32 -2.617 1 97.62 210 CYS B C 1
ATOM 3906 O O . CYS B 1 210 ? -23.75 -12.844 -3.469 1 97.62 210 CYS B O 1
ATOM 3908 N N . LEU B 1 211 ? -23.172 -12.555 -1.363 1 96.94 211 LEU B N 1
ATOM 3909 C CA . LEU B 1 211 ? -24.203 -13.445 -0.857 1 96.94 211 LEU B CA 1
ATOM 3910 C C . LEU B 1 211 ? -25.594 -12.922 -1.213 1 96.94 211 LEU B C 1
ATOM 3912 O O . LEU B 1 211 ? -26.469 -13.688 -1.619 1 96.94 211 LEU B O 1
ATOM 3916 N N . GLY B 1 212 ? -25.781 -11.672 -1.047 1 96.44 212 GLY B N 1
ATOM 3917 C CA . GLY B 1 212 ? -27.031 -11.039 -1.431 1 96.44 212 GLY B CA 1
ATOM 3918 C C . GLY B 1 212 ? -27.344 -11.188 -2.906 1 96.44 212 GLY B C 1
ATOM 3919 O O . GLY B 1 212 ? -28.516 -11.195 -3.297 1 96.44 212 GLY B O 1
ATOM 3920 N N . ALA B 1 213 ? -26.312 -11.336 -3.695 1 96.69 213 ALA B N 1
ATOM 3921 C CA . ALA B 1 213 ? -26.469 -11.5 -5.137 1 96.69 213 ALA B CA 1
ATOM 3922 C C . ALA B 1 213 ? -26.641 -12.969 -5.508 1 96.69 213 ALA B C 1
ATOM 3924 O O . ALA B 1 213 ? -26.75 -13.312 -6.688 1 96.69 213 ALA B O 1
ATOM 3925 N N . GLY B 1 214 ? -26.547 -13.859 -4.523 1 96.94 214 GLY B N 1
ATOM 3926 C CA . GLY B 1 214 ? -26.906 -15.25 -4.742 1 96.94 214 GLY B CA 1
ATOM 3927 C C . GLY B 1 214 ? -25.703 -16.172 -4.789 1 96.94 214 GLY B C 1
ATOM 3928 O O . GLY B 1 214 ? -25.812 -17.328 -5.223 1 96.94 214 GLY B O 1
ATOM 3929 N N . PHE B 1 215 ? -24.516 -15.656 -4.391 1 97 215 PHE B N 1
ATOM 3930 C CA . PHE B 1 215 ? -23.359 -16.547 -4.438 1 97 215 PHE B CA 1
ATOM 3931 C C . PHE B 1 215 ? -22.344 -16.188 -3.365 1 97 215 PHE B C 1
ATOM 3933 O O . PHE B 1 215 ? -22.375 -15.07 -2.828 1 97 215 PHE B O 1
ATOM 3940 N N . SER B 1 216 ? -21.5 -17.188 -3.043 1 97.06 216 SER B N 1
ATOM 3941 C CA . SER B 1 216 ? -20.297 -16.938 -2.24 1 97.06 216 SER B CA 1
ATOM 3942 C C . SER B 1 216 ? -19.078 -16.734 -3.123 1 97.06 216 SER B C 1
ATOM 3944 O O . SER B 1 216 ? -18.812 -17.547 -4.02 1 97.06 216 SER B O 1
ATOM 3946 N N . PRO B 1 217 ? -18.375 -15.633 -2.871 1 96.88 217 PRO B N 1
ATOM 3947 C CA . PRO B 1 217 ? -17.219 -15.406 -3.744 1 96.88 217 PRO B CA 1
ATOM 3948 C C . PRO B 1 217 ? -16.172 -16.516 -3.633 1 96.88 217 PRO B C 1
ATOM 3950 O O . PRO B 1 217 ? -15.875 -16.969 -2.529 1 96.88 217 PRO B O 1
ATOM 3953 N N . ASN B 1 218 ? -15.719 -16.938 -4.746 1 96.31 218 ASN B N 1
ATOM 3954 C CA . ASN B 1 218 ? -14.609 -17.875 -4.809 1 96.31 218 ASN B CA 1
ATOM 3955 C C . ASN B 1 218 ? -13.266 -17.172 -4.605 1 96.31 218 ASN B C 1
ATOM 3957 O O . ASN B 1 218 ? -12.633 -16.75 -5.574 1 96.31 218 ASN B O 1
ATOM 3961 N N . ILE B 1 219 ? -12.844 -17.109 -3.365 1 94.69 219 ILE B N 1
ATOM 3962 C CA . ILE B 1 219 ? -11.617 -16.391 -3.041 1 94.69 219 ILE B CA 1
ATOM 3963 C C . ILE B 1 219 ? -10.406 -17.281 -3.273 1 94.69 219 ILE B C 1
ATOM 3965 O O . ILE B 1 219 ? -10.102 -18.141 -2.447 1 94.69 219 ILE B O 1
ATOM 3969 N N . LEU B 1 220 ? -9.695 -16.984 -4.344 1 92.69 220 LEU B N 1
ATOM 3970 C CA . LEU B 1 220 ? -8.555 -17.828 -4.695 1 92.69 220 LEU B CA 1
ATOM 3971 C C . LEU B 1 220 ? -7.254 -17.203 -4.207 1 92.69 220 LEU B C 1
ATOM 3973 O O . LEU B 1 220 ? -6.25 -17.891 -4.031 1 92.69 220 LEU B O 1
ATOM 3977 N N . GLN B 1 221 ? -7.312 -15.867 -4.078 1 92.56 221 GLN B N 1
ATOM 3978 C CA . GLN B 1 221 ? -6.141 -15.133 -3.607 1 92.56 221 GLN B CA 1
ATOM 3979 C C . GLN B 1 221 ? -6.531 -14.07 -2.584 1 92.56 221 GLN B C 1
ATOM 3981 O O . GLN B 1 221 ? -7.613 -13.484 -2.674 1 92.56 221 GLN B O 1
ATOM 3986 N N . GLU B 1 222 ? -5.586 -13.891 -1.624 1 93.12 222 GLU B N 1
ATOM 3987 C CA . GLU B 1 222 ? -5.699 -12.781 -0.678 1 93.12 222 GLU B CA 1
ATOM 3988 C C . GLU B 1 222 ? -4.43 -11.93 -0.665 1 93.12 222 GLU B C 1
ATOM 3990 O O . GLU B 1 222 ? -3.334 -12.445 -0.895 1 93.12 222 GLU B O 1
ATOM 3995 N N . ALA B 1 223 ? -4.641 -10.672 -0.521 1 91.81 223 ALA B N 1
ATOM 3996 C CA . ALA B 1 223 ? -3.508 -9.758 -0.418 1 91.81 223 ALA B CA 1
ATOM 3997 C C . ALA B 1 223 ? -3.77 -8.672 0.624 1 91.81 223 ALA B C 1
ATOM 3999 O O . ALA B 1 223 ? -4.918 -8.281 0.847 1 91.81 223 ALA B O 1
ATOM 4000 N N . SER B 1 224 ? -2.701 -8.109 1.14 1 87.94 224 SER B N 1
ATOM 4001 C CA . SER B 1 224 ? -2.824 -7.262 2.322 1 87.94 224 SER B CA 1
ATOM 4002 C C . SER B 1 224 ? -2.691 -5.785 1.961 1 87.94 224 SER B C 1
ATOM 4004 O O . SER B 1 224 ? -2.658 -4.926 2.844 1 87.94 224 SER B O 1
ATOM 4006 N N . SER B 1 225 ? -2.635 -5.492 0.705 1 86.62 225 SER B N 1
ATOM 4007 C CA . SER B 1 225 ? -2.545 -4.113 0.241 1 86.62 225 SER B CA 1
ATOM 4008 C C . SER B 1 225 ? -3.23 -3.938 -1.11 1 86.62 225 SER B C 1
ATOM 4010 O O . SER B 1 225 ? -3.344 -4.891 -1.883 1 86.62 225 SER B O 1
ATOM 4012 N N . TRP B 1 226 ? -3.645 -2.738 -1.287 1 85.94 226 TRP B N 1
ATOM 4013 C CA . TRP B 1 226 ? -4.348 -2.48 -2.539 1 85.94 226 TRP B CA 1
ATOM 4014 C C . TRP B 1 226 ? -3.408 -2.637 -3.732 1 85.94 226 TRP B C 1
ATOM 4016 O O . TRP B 1 226 ? -3.783 -3.221 -4.75 1 85.94 226 TRP B O 1
ATOM 4026 N N . PRO B 1 227 ? -2.16 -2.178 -3.641 1 83.94 227 PRO B N 1
ATOM 4027 C CA . PRO B 1 227 ? -1.249 -2.449 -4.754 1 83.94 227 PRO B CA 1
ATOM 4028 C C . PRO B 1 227 ? -1.121 -3.939 -5.062 1 83.94 227 PRO B C 1
ATOM 4030 O O . PRO B 1 227 ? -1.098 -4.332 -6.23 1 83.94 227 PRO B O 1
ATOM 4033 N N . SER B 1 228 ? -1.093 -4.715 -4.023 1 89.06 228 SER B N 1
ATOM 4034 C CA . SER B 1 228 ? -0.983 -6.156 -4.219 1 89.06 228 SER B CA 1
ATOM 4035 C C . SER B 1 228 ? -2.252 -6.727 -4.844 1 89.06 228 SER B C 1
ATOM 4037 O O . SER B 1 228 ? -2.184 -7.547 -5.762 1 89.06 228 SER B O 1
ATOM 4039 N N . VAL B 1 229 ? -3.371 -6.285 -4.359 1 91.75 229 VAL B N 1
ATOM 4040 C CA . VAL B 1 229 ? -4.645 -6.762 -4.891 1 91.75 229 VAL B CA 1
ATOM 4041 C C . VAL B 1 229 ? -4.746 -6.414 -6.375 1 91.75 229 VAL B C 1
ATOM 4043 O O . VAL B 1 229 ? -5.012 -7.285 -7.207 1 91.75 229 VAL B O 1
ATOM 4046 N N . VAL B 1 230 ? -4.461 -5.234 -6.672 1 89.88 230 VAL B N 1
ATOM 4047 C CA . VAL B 1 230 ? -4.59 -4.762 -8.047 1 89.88 230 VAL B CA 1
ATOM 4048 C C . VAL B 1 230 ? -3.547 -5.449 -8.93 1 89.88 230 VAL B C 1
ATOM 4050 O O . VAL B 1 230 ? -3.828 -5.797 -10.078 1 89.88 230 VAL B O 1
ATOM 4053 N N . GLY B 1 231 ? -2.361 -5.613 -8.391 1 89.12 231 GLY B N 1
ATOM 4054 C CA . GLY B 1 231 ? -1.339 -6.34 -9.125 1 89.12 231 GLY B CA 1
ATOM 4055 C C . GLY B 1 231 ? -1.742 -7.766 -9.453 1 89.12 231 GLY B C 1
ATOM 4056 O O . GLY B 1 231 ? -1.465 -8.258 -10.555 1 89.12 231 GLY B O 1
ATOM 4057 N N . MET B 1 232 ? -2.367 -8.391 -8.531 1 92.44 232 MET B N 1
ATOM 4058 C CA . MET B 1 232 ? -2.83 -9.758 -8.742 1 92.44 232 MET B CA 1
ATOM 4059 C C . MET B 1 232 ? -3.967 -9.797 -9.758 1 92.44 232 MET B C 1
ATOM 4061 O O . MET B 1 232 ? -4.043 -10.711 -10.578 1 92.44 232 MET B O 1
ATOM 4065 N N . VAL B 1 233 ? -4.805 -8.773 -9.695 1 94.38 233 VAL B N 1
ATOM 4066 C CA . VAL B 1 233 ? -5.859 -8.641 -10.695 1 94.38 233 VAL B CA 1
ATOM 4067 C C . VAL B 1 233 ? -5.242 -8.438 -12.078 1 94.38 233 VAL B C 1
ATOM 4069 O O . VAL B 1 233 ? -5.645 -9.086 -13.047 1 94.38 233 VAL B O 1
ATOM 4072 N N . GLU B 1 234 ? -4.301 -7.609 -12.133 1 91.25 234 GLU B N 1
ATOM 4073 C CA . GLU B 1 234 ? -3.598 -7.348 -13.383 1 91.25 234 GLU B CA 1
ATOM 4074 C C . GLU B 1 234 ? -3.012 -8.633 -13.969 1 91.25 234 GLU B C 1
ATOM 4076 O O . GLU B 1 234 ? -3.047 -8.836 -15.188 1 91.25 234 GLU B O 1
ATOM 4081 N N . ALA B 1 235 ? -2.576 -9.469 -13.094 1 90.19 235 ALA B N 1
ATOM 4082 C CA . ALA B 1 235 ? -1.923 -10.711 -13.492 1 90.19 235 ALA B CA 1
ATOM 4083 C C . ALA B 1 235 ? -2.951 -11.766 -13.898 1 90.19 235 ALA B C 1
ATOM 4085 O O . ALA B 1 235 ? -2.588 -12.875 -14.289 1 90.19 235 ALA B O 1
ATOM 4086 N N . GLY B 1 236 ? -4.203 -11.469 -13.695 1 91.88 236 GLY B N 1
ATOM 4087 C CA . GLY B 1 236 ? -5.258 -12.367 -14.133 1 91.88 236 GLY B CA 1
ATOM 4088 C C . GLY B 1 236 ? -5.613 -13.414 -13.102 1 91.88 236 GLY B C 1
ATOM 4089 O O . GLY B 1 236 ? -6.219 -14.438 -13.43 1 91.88 236 GLY B O 1
ATOM 4090 N N . LEU B 1 237 ? -5.27 -13.156 -11.859 1 93.69 237 LEU B N 1
ATOM 4091 C CA . LEU B 1 237 ? -5.504 -14.148 -10.82 1 93.69 237 LEU B CA 1
ATOM 4092 C C . LEU B 1 237 ? -6.938 -14.078 -10.305 1 93.69 237 LEU B C 1
ATOM 4094 O O . LEU B 1 237 ? -7.395 -14.977 -9.594 1 93.69 237 LEU B O 1
ATOM 4098 N N . GLY B 1 238 ? -7.613 -13.031 -10.664 1 95.88 238 GLY B N 1
ATOM 4099 C CA . GLY B 1 238 ? -9 -12.859 -10.258 1 95.88 238 GLY B CA 1
ATOM 4100 C C . GLY B 1 238 ? -9.5 -11.438 -10.445 1 95.88 238 GLY B C 1
ATOM 4101 O O . GLY B 1 238 ? -8.82 -10.609 -11.062 1 95.88 238 GLY B O 1
ATOM 4102 N N . LEU B 1 239 ? -10.719 -11.273 -10.008 1 97.44 239 LEU B N 1
ATOM 4103 C CA . LEU B 1 239 ? -11.367 -9.969 -9.938 1 97.44 239 LEU B CA 1
ATOM 4104 C C . LEU B 1 239 ? -11.445 -9.469 -8.492 1 97.44 239 LEU B C 1
ATOM 4106 O O . LEU B 1 239 ? -11.266 -10.25 -7.559 1 97.44 239 LEU B O 1
ATOM 4110 N N . THR B 1 240 ? -11.617 -8.18 -8.406 1 97.19 240 THR B N 1
ATOM 4111 C CA . THR B 1 240 ? -11.875 -7.691 -7.055 1 97.19 240 THR B CA 1
ATOM 4112 C C . THR B 1 240 ? -12.961 -6.617 -7.07 1 97.19 240 THR B C 1
ATOM 4114 O O . THR B 1 240 ? -13.258 -6.043 -8.117 1 97.19 240 THR B O 1
ATOM 4117 N N . ILE B 1 241 ? -13.633 -6.492 -5.969 1 96.69 241 ILE B N 1
ATOM 4118 C CA . ILE B 1 241 ? -14.586 -5.418 -5.695 1 96.69 241 ILE B CA 1
ATOM 4119 C C . ILE B 1 241 ? -13.953 -4.395 -4.754 1 96.69 241 ILE B C 1
ATOM 4121 O O . ILE B 1 241 ? -13.594 -4.727 -3.623 1 96.69 241 ILE B O 1
ATOM 4125 N N . ALA B 1 242 ? -13.828 -3.213 -5.289 1 93.88 242 ALA B N 1
ATOM 4126 C CA . ALA B 1 242 ? -13.078 -2.195 -4.555 1 93.88 242 ALA B CA 1
ATOM 4127 C C . ALA B 1 242 ? -13.875 -0.897 -4.453 1 93.88 242 ALA B C 1
ATOM 4129 O O . ALA B 1 242 ? -14.773 -0.651 -5.254 1 93.88 242 ALA B O 1
ATOM 4130 N N . PRO B 1 243 ? -13.508 -0.088 -3.396 1 91.88 243 PRO B N 1
ATOM 4131 C CA . PRO B 1 243 ? -14.102 1.252 -3.373 1 91.88 243 PRO B CA 1
ATOM 4132 C C . PRO B 1 243 ? -13.758 2.068 -4.617 1 91.88 243 PRO B C 1
ATOM 4134 O O . PRO B 1 243 ? -12.672 1.917 -5.18 1 91.88 243 PRO B O 1
ATOM 4137 N N . ALA B 1 244 ? -14.617 2.957 -4.992 1 90.12 244 ALA B N 1
ATOM 4138 C CA . ALA B 1 244 ? -14.461 3.746 -6.211 1 90.12 244 ALA B CA 1
ATOM 4139 C C . ALA B 1 244 ? -13.164 4.547 -6.184 1 90.12 244 ALA B C 1
ATOM 4141 O O . ALA B 1 244 ? -12.531 4.746 -7.223 1 90.12 244 ALA B O 1
ATOM 4142 N N . SER B 1 245 ? -12.742 4.93 -5.047 1 84.19 245 SER B N 1
ATOM 4143 C CA . SER B 1 245 ? -11.531 5.742 -4.914 1 84.19 245 SER B CA 1
ATOM 4144 C C . SER B 1 245 ? -10.289 4.949 -5.305 1 84.19 245 SER B C 1
ATOM 4146 O O . SER B 1 245 ? -9.242 5.531 -5.598 1 84.19 245 SER B O 1
ATOM 4148 N N . SER B 1 246 ? -10.414 3.645 -5.328 1 84.44 246 SER B N 1
ATOM 4149 C CA . SER B 1 246 ? -9.289 2.807 -5.711 1 84.44 246 SER B CA 1
ATOM 4150 C C . SER B 1 246 ? -8.93 2.998 -7.184 1 84.44 246 SER B C 1
ATOM 4152 O O . SER B 1 246 ? -7.84 2.621 -7.617 1 84.44 246 SER B O 1
ATOM 4154 N N . GLN B 1 247 ? -9.766 3.6 -7.914 1 83.12 247 GLN B N 1
ATOM 4155 C CA . GLN B 1 247 ? -9.547 3.852 -9.336 1 83.12 247 GLN B CA 1
ATOM 4156 C C . GLN B 1 247 ? -8.375 4.812 -9.547 1 83.12 247 GLN B C 1
ATOM 4158 O O . GLN B 1 247 ? -7.793 4.855 -10.625 1 83.12 247 GLN B O 1
ATOM 4163 N N . ALA B 1 248 ? -8.109 5.461 -8.523 1 76.88 248 ALA B N 1
ATOM 4164 C CA . ALA B 1 248 ? -7.012 6.422 -8.609 1 76.88 248 ALA B CA 1
ATOM 4165 C C . ALA B 1 248 ? -5.672 5.711 -8.75 1 76.88 248 ALA B C 1
ATOM 4167 O O . ALA B 1 248 ? -4.684 6.312 -9.18 1 76.88 248 ALA B O 1
ATOM 4168 N N . LEU B 1 249 ? -5.523 4.469 -8.367 1 72.56 249 LEU B N 1
ATOM 4169 C CA . LEU B 1 249 ? -4.293 3.693 -8.477 1 72.56 249 LEU B CA 1
ATOM 4170 C C . LEU B 1 249 ? -3.938 3.443 -9.938 1 72.56 249 LEU B C 1
ATOM 4172 O O . LEU B 1 249 ? -2.764 3.271 -10.281 1 72.56 249 LEU B O 1
ATOM 4176 N N . CYS B 1 250 ? -4.789 3.523 -10.852 1 66.5 250 CYS B N 1
ATOM 4177 C CA . CYS B 1 250 ? -4.73 3.473 -12.305 1 66.5 250 CYS B CA 1
ATOM 4178 C C . CYS B 1 250 ? -3.631 2.529 -12.773 1 66.5 250 CYS B C 1
ATOM 4180 O O . CYS B 1 250 ? -2.727 2.939 -13.508 1 66.5 250 CYS B O 1
ATOM 4182 N N . PRO B 1 251 ? -3.57 1.312 -12.352 1 70.06 251 PRO B N 1
ATOM 4183 C CA . PRO B 1 251 ? -2.535 0.447 -12.922 1 70.06 251 PRO B CA 1
ATOM 4184 C C . PRO B 1 251 ? -2.736 0.191 -14.414 1 70.06 251 PRO B C 1
ATOM 4186 O O . PRO B 1 251 ? -3.865 0.248 -14.906 1 70.06 251 PRO B O 1
ATOM 4189 N N . LYS B 1 252 ? -1.514 -0.145 -14.938 1 72.62 252 LYS B N 1
ATOM 4190 C CA . LYS B 1 252 ? -1.588 -0.551 -16.344 1 72.62 252 LYS B CA 1
ATOM 4191 C C . LYS B 1 252 ? -2.186 -1.948 -16.469 1 72.62 252 LYS B C 1
ATOM 4193 O O . LYS B 1 252 ? -2.027 -2.787 -15.586 1 72.62 252 LYS B O 1
ATOM 4198 N N . GLY B 1 253 ? -3.381 -2.111 -17.078 1 86 253 GLY B N 1
ATOM 4199 C CA . GLY B 1 253 ? -3.906 -3.422 -17.438 1 86 253 GLY B CA 1
ATOM 4200 C C . GLY B 1 253 ? -5.148 -3.797 -16.641 1 86 253 GLY B C 1
ATOM 4201 O O . GLY B 1 253 ? -5.613 -4.938 -16.719 1 86 253 GLY B O 1
ATOM 4202 N N . VAL B 1 254 ? -5.477 -2.916 -15.781 1 91.69 254 VAL B N 1
ATOM 4203 C CA . VAL B 1 254 ? -6.695 -3.143 -15.016 1 91.69 254 VAL B CA 1
ATOM 4204 C C . VAL B 1 254 ? -7.742 -2.094 -15.383 1 91.69 254 VAL B C 1
ATOM 4206 O O . VAL B 1 254 ? -7.418 -0.917 -15.555 1 91.69 254 VAL B O 1
ATOM 4209 N N . VAL B 1 255 ? -8.93 -2.508 -15.562 1 94 255 VAL B N 1
ATOM 4210 C CA . VAL B 1 255 ? -10.016 -1.571 -15.805 1 94 255 VAL B CA 1
ATOM 4211 C C . VAL B 1 255 ? -11.047 -1.669 -14.68 1 94 255 VAL B C 1
ATOM 4213 O O . VAL B 1 255 ? -11.219 -2.734 -14.078 1 94 255 VAL B O 1
ATOM 4216 N N . PHE B 1 256 ? -11.648 -0.587 -14.398 1 94 256 PHE B N 1
ATOM 4217 C CA . PHE B 1 256 ? -12.695 -0.508 -13.383 1 94 256 PHE B CA 1
ATOM 4218 C C . PHE B 1 256 ? -14.062 -0.31 -14.031 1 94 256 PHE B C 1
ATOM 4220 O O . PHE B 1 256 ? -14.211 0.494 -14.953 1 94 256 PHE B O 1
ATOM 4227 N N . ARG B 1 257 ? -15.039 -1.12 -13.57 1 96.38 257 ARG B N 1
ATOM 4228 C CA . ARG B 1 257 ? -16.391 -1.022 -14.094 1 96.38 257 ARG B CA 1
ATOM 4229 C C . ARG B 1 257 ? -17.406 -0.888 -12.969 1 96.38 257 ARG B C 1
ATOM 4231 O O . ARG B 1 257 ? -17.281 -1.546 -11.93 1 96.38 257 ARG B O 1
ATOM 4238 N N . PRO B 1 258 ? -18.375 -0.032 -13.234 1 96.38 258 PRO B N 1
ATOM 4239 C CA . PRO B 1 258 ? -19.484 0.023 -12.266 1 96.38 258 PRO B CA 1
ATOM 4240 C C . PRO B 1 258 ? -20.188 -1.316 -12.109 1 96.38 258 PRO B C 1
ATOM 4242 O O . PRO B 1 258 ? -20.25 -2.105 -13.055 1 96.38 258 PRO B O 1
ATOM 4245 N N . LEU B 1 259 ? -20.703 -1.512 -10.891 1 96.69 259 LEU B N 1
ATOM 4246 C CA . LEU B 1 259 ? -21.438 -2.73 -10.578 1 96.69 259 LEU B CA 1
ATOM 4247 C C . LEU B 1 259 ? -22.938 -2.445 -10.453 1 96.69 259 LEU B C 1
ATOM 4249 O O . LEU B 1 259 ? -23.328 -1.44 -9.859 1 96.69 259 LEU B O 1
ATOM 4253 N N . SER B 1 260 ? -23.703 -3.262 -11.078 1 96.31 260 SER B N 1
ATOM 4254 C CA . SER B 1 260 ? -25.141 -3.26 -10.781 1 96.31 260 SER B CA 1
ATOM 4255 C C . SER B 1 260 ? -25.5 -4.375 -9.805 1 96.31 260 SER B C 1
ATOM 4257 O O . SER B 1 260 ? -24.859 -5.426 -9.789 1 96.31 260 SER B O 1
ATOM 4259 N N . GLY B 1 261 ? -26.469 -4.066 -8.922 1 93.94 261 GLY B N 1
ATOM 4260 C CA . GLY B 1 261 ? -26.891 -5.051 -7.938 1 93.94 261 GLY B CA 1
ATOM 4261 C C . GLY B 1 261 ? -25.969 -5.125 -6.73 1 93.94 261 GLY B C 1
ATOM 4262 O O . GLY B 1 261 ? -25.891 -6.156 -6.066 1 93.94 261 GLY B O 1
ATOM 4263 N N . ALA B 1 262 ? -25.219 -4.16 -6.582 1 91.56 262 ALA B N 1
ATOM 4264 C CA . ALA B 1 262 ? -24.297 -4.059 -5.445 1 91.56 262 ALA B CA 1
ATOM 4265 C C . ALA B 1 262 ? -24.703 -2.906 -4.523 1 91.56 262 ALA B C 1
ATOM 4267 O O . ALA B 1 262 ? -24.156 -1.803 -4.637 1 91.56 262 ALA B O 1
ATOM 4268 N N . PRO B 1 263 ? -25.484 -3.094 -3.553 1 89.31 263 PRO B N 1
ATOM 4269 C CA . PRO B 1 263 ? -26.031 -2 -2.754 1 89.31 263 PRO B CA 1
ATOM 4270 C C . PRO B 1 263 ? -25.078 -1.501 -1.682 1 89.31 263 PRO B C 1
ATOM 4272 O O . PRO B 1 263 ? -25.266 -0.418 -1.124 1 89.31 263 PRO B O 1
ATOM 4275 N N . GLY B 1 264 ? -24.031 -2.207 -1.448 1 92 264 GLY B N 1
ATOM 4276 C CA . GLY B 1 264 ? -23.125 -1.821 -0.379 1 92 264 GLY B CA 1
ATOM 4277 C C . GLY B 1 264 ? -22.312 -0.589 -0.709 1 92 264 GLY B C 1
ATOM 4278 O O . GLY B 1 264 ? -22.125 -0.255 -1.882 1 92 264 GLY B O 1
ATOM 4279 N N . HIS B 1 265 ? -21.953 0.161 0.382 1 94.38 265 HIS B N 1
ATOM 4280 C CA . HIS B 1 265 ? -21.094 1.337 0.254 1 94.38 265 HIS B CA 1
ATOM 4281 C C . HIS B 1 265 ? -19.875 1.229 1.156 1 94.38 265 HIS B C 1
ATOM 4283 O O . HIS B 1 265 ? -19.953 0.694 2.264 1 94.38 265 HIS B O 1
ATOM 4289 N N . ALA B 1 266 ? -18.812 1.687 0.551 1 92.75 266 ALA B N 1
ATOM 4290 C CA . ALA B 1 266 ? -17.625 1.881 1.374 1 92.75 266 ALA B CA 1
ATOM 4291 C C . ALA B 1 266 ? -17.625 3.26 2.029 1 92.75 266 ALA B C 1
ATOM 4293 O O . ALA B 1 266 ? -18.016 4.25 1.401 1 92.75 266 ALA B O 1
ATOM 4294 N N . GLU B 1 267 ? -17.203 3.262 3.27 1 93.44 267 GLU B N 1
ATOM 4295 C CA . GLU B 1 267 ? -17.266 4.527 3.998 1 93.44 267 GLU B CA 1
ATOM 4296 C C . GLU B 1 267 ? -15.938 4.863 4.656 1 93.44 267 GLU B C 1
ATOM 4298 O O . GLU B 1 267 ? -15.258 3.98 5.184 1 93.44 267 GLU B O 1
ATOM 4303 N N . LEU B 1 268 ? -15.594 6.082 4.523 1 94.12 268 LEU B N 1
ATOM 4304 C CA . LEU B 1 268 ? -14.539 6.676 5.336 1 94.12 268 LEU B CA 1
ATOM 4305 C C . LEU B 1 268 ? -15.125 7.547 6.441 1 94.12 268 LEU B C 1
ATOM 4307 O O . LEU B 1 268 ? -16.094 8.266 6.219 1 94.12 268 LEU B O 1
ATOM 4311 N N . VAL B 1 269 ? -14.492 7.418 7.582 1 95.88 269 VAL B N 1
ATOM 4312 C CA . VAL B 1 269 ? -14.984 8.203 8.711 1 95.88 269 VAL B CA 1
ATOM 4313 C C . VAL B 1 269 ? -13.844 9.055 9.281 1 95.88 269 VAL B C 1
ATOM 4315 O O . VAL B 1 269 ? -12.672 8.75 9.07 1 95.88 269 VAL B O 1
ATOM 4318 N N . VAL B 1 270 ? -14.234 10.133 9.867 1 96.69 270 VAL B N 1
ATOM 4319 C CA . VAL B 1 270 ? -13.32 10.938 10.672 1 96.69 270 VAL B CA 1
ATOM 4320 C C . VAL B 1 270 ? -13.617 10.727 12.156 1 96.69 270 VAL B C 1
ATOM 4322 O O . VAL B 1 270 ? -14.781 10.656 12.562 1 96.69 270 VAL B O 1
ATOM 4325 N N . ALA B 1 271 ? -12.578 10.461 12.953 1 97.38 271 ALA B N 1
ATOM 4326 C CA . ALA B 1 271 ? -12.711 10.188 14.383 1 97.38 271 ALA B CA 1
ATOM 4327 C C . ALA B 1 271 ? -11.828 11.125 15.203 1 97.38 271 ALA B C 1
ATOM 4329 O O . ALA B 1 271 ? -10.695 11.422 14.812 1 97.38 271 ALA B O 1
ATOM 4330 N N . PHE B 1 272 ? -12.344 11.594 16.297 1 96.38 272 PHE B N 1
ATOM 4331 C CA . PHE B 1 272 ? -11.594 12.461 17.203 1 96.38 272 PHE B CA 1
ATOM 4332 C C . PHE B 1 272 ? -12.109 12.328 18.625 1 96.38 272 PHE B C 1
ATOM 4334 O O . PHE B 1 272 ? -13.234 11.883 18.844 1 96.38 272 PHE B O 1
ATOM 4341 N N . PRO B 1 273 ? -11.195 12.656 19.609 1 92.19 273 PRO B N 1
ATOM 4342 C CA . PRO B 1 273 ? -11.602 12.516 21.016 1 92.19 273 PRO B CA 1
ATOM 4343 C C . PRO B 1 273 ? -12.656 13.547 21.422 1 92.19 273 PRO B C 1
ATOM 4345 O O . PRO B 1 273 ? -12.609 14.695 20.984 1 92.19 273 PRO B O 1
ATOM 4348 N N . GLY B 1 274 ? -13.594 13.094 22.266 1 89.12 274 GLY B N 1
ATOM 4349 C CA . GLY B 1 274 ? -14.586 13.992 22.828 1 89.12 274 GLY B CA 1
ATOM 4350 C C . GLY B 1 274 ? -15.68 14.359 21.844 1 89.12 274 GLY B C 1
ATOM 4351 O O . GLY B 1 274 ? -15.867 13.68 20.828 1 89.12 274 GLY B O 1
ATOM 4352 N N . THR B 1 275 ? -16.406 15.422 22.172 1 88.38 275 THR B N 1
ATOM 4353 C CA . THR B 1 275 ? -17.531 15.852 21.328 1 88.38 275 THR B CA 1
ATOM 4354 C C . THR B 1 275 ? -17.094 16.953 20.375 1 88.38 275 THR B C 1
ATOM 4356 O O . THR B 1 275 ? -17.719 17.156 19.328 1 88.38 275 THR B O 1
ATOM 4359 N N . ARG B 1 276 ? -16.078 17.656 20.875 1 87.19 276 ARG B N 1
ATOM 4360 C CA . ARG B 1 276 ? -15.5 18.688 20.016 1 87.19 276 ARG B CA 1
ATOM 4361 C C . ARG B 1 276 ? -13.992 18.531 19.906 1 87.19 276 ARG B C 1
ATOM 4363 O O . ARG B 1 276 ? -13.297 18.453 20.922 1 87.19 276 ARG B O 1
ATOM 4370 N N . PRO B 1 277 ? -13.578 18.562 18.672 1 89.94 277 PRO B N 1
ATOM 4371 C CA . PRO B 1 277 ? -12.125 18.406 18.516 1 89.94 277 PRO B CA 1
ATOM 4372 C C . PRO B 1 277 ? -11.359 19.672 18.922 1 89.94 277 PRO B C 1
ATOM 4374 O O . PRO B 1 277 ? -11.953 20.75 19.031 1 89.94 277 PRO B O 1
ATOM 4377 N N . ALA B 1 278 ? -10.086 19.484 19.234 1 87.06 278 ALA B N 1
ATOM 4378 C CA . ALA B 1 278 ? -9.211 20.625 19.422 1 87.06 278 ALA B CA 1
ATOM 4379 C C . ALA B 1 278 ? -9.227 21.547 18.203 1 87.06 278 ALA B C 1
ATOM 4381 O O . ALA B 1 278 ? -9.586 21.109 17.109 1 87.06 278 ALA B O 1
ATOM 4382 N N . PRO B 1 279 ? -8.93 22.734 18.328 1 89.5 279 PRO B N 1
ATOM 4383 C CA . PRO B 1 279 ? -9.141 23.734 17.281 1 89.5 279 PRO B CA 1
ATOM 4384 C C . PRO B 1 279 ? -8.5 23.344 15.953 1 89.5 279 PRO B C 1
ATOM 4386 O O . PRO B 1 279 ? -9.164 23.375 14.906 1 89.5 279 PRO B O 1
ATOM 4389 N N . ALA B 1 280 ? -7.246 22.938 15.961 1 92.88 280 ALA B N 1
ATOM 4390 C CA . ALA B 1 280 ? -6.586 22.531 14.719 1 92.88 280 ALA B CA 1
ATOM 4391 C C . ALA B 1 280 ? -7.293 21.344 14.086 1 92.88 280 ALA B C 1
ATOM 4393 O O . ALA B 1 280 ? -7.461 21.281 12.867 1 92.88 280 ALA B O 1
ATOM 4394 N N . ALA B 1 281 ? -7.715 20.406 14.93 1 94.94 281 ALA B N 1
ATOM 4395 C CA . ALA B 1 281 ? -8.453 19.234 14.453 1 94.94 281 ALA B CA 1
ATOM 4396 C C . ALA B 1 281 ? -9.812 19.641 13.891 1 94.94 281 ALA B C 1
ATOM 4398 O O . ALA B 1 281 ? -10.297 19.031 12.93 1 94.94 281 ALA B O 1
ATOM 4399 N N . GLN B 1 282 ? -10.359 20.625 14.5 1 95.12 282 GLN B N 1
ATOM 4400 C CA . GLN B 1 282 ? -11.625 21.156 14 1 95.12 282 GLN B CA 1
ATOM 4401 C C . GLN B 1 282 ? -11.461 21.734 12.602 1 95.12 282 GLN B C 1
ATOM 4403 O O . GLN B 1 282 ? -12.297 21.516 11.719 1 95.12 282 GLN B O 1
ATOM 4408 N N . HIS B 1 283 ? -10.422 22.531 12.445 1 95.31 283 HIS B N 1
ATOM 4409 C CA . HIS B 1 283 ? -10.141 23.062 11.117 1 95.31 283 HIS B CA 1
ATOM 4410 C C . HIS B 1 283 ? -9.961 21.953 10.102 1 95.31 283 HIS B C 1
ATOM 4412 O O . HIS B 1 283 ? -10.5 22.016 8.992 1 95.31 283 HIS B O 1
ATOM 4418 N N . PHE B 1 284 ? -9.234 20.906 10.492 1 97.19 284 PHE B N 1
ATOM 4419 C CA . PHE B 1 284 ? -8.984 19.766 9.617 1 97.19 284 PHE B CA 1
ATOM 4420 C C . PHE B 1 284 ? -10.281 19.047 9.273 1 97.19 284 PHE B C 1
ATOM 4422 O O . PHE B 1 284 ? -10.516 18.719 8.109 1 97.19 284 PHE B O 1
ATOM 4429 N N . ARG B 1 285 ? -11.078 18.828 10.25 1 96.44 285 ARG B N 1
ATOM 4430 C CA . ARG B 1 285 ? -12.375 18.172 10.078 1 96.44 285 ARG B CA 1
ATOM 4431 C C . ARG B 1 285 ? -13.234 18.922 9.07 1 96.44 285 ARG B C 1
ATOM 4433 O O . ARG B 1 285 ? -13.805 18.328 8.156 1 96.44 285 ARG B O 1
ATOM 4440 N N . VAL B 1 286 ? -13.312 20.219 9.195 1 95.94 286 VAL B N 1
ATOM 4441 C CA . VAL B 1 286 ? -14.133 21.047 8.328 1 95.94 286 VAL B CA 1
ATOM 4442 C C . VAL B 1 286 ? -13.625 20.953 6.891 1 95.94 286 VAL B C 1
ATOM 4444 O O . VAL B 1 286 ? -14.406 20.75 5.961 1 95.94 286 VAL B O 1
ATOM 4447 N N . LEU B 1 287 ? -12.375 21 6.707 1 95.62 287 LEU B N 1
ATOM 4448 C CA . LEU B 1 287 ? -11.773 20.953 5.379 1 95.62 287 LEU B CA 1
ATOM 4449 C C . LEU B 1 287 ? -11.922 19.562 4.773 1 95.62 287 LEU B C 1
ATOM 4451 O O . LEU B 1 287 ? -12.062 19.422 3.557 1 95.62 287 LEU B O 1
ATOM 4455 N N . ALA B 1 288 ? -11.867 18.562 5.621 1 96.06 288 ALA B N 1
ATOM 4456 C CA . ALA B 1 288 ? -12.078 17.188 5.145 1 96.06 288 ALA B CA 1
ATOM 4457 C C . ALA B 1 288 ? -13.477 17.031 4.543 1 96.06 288 ALA B C 1
ATOM 4459 O O . ALA B 1 288 ? -13.625 16.484 3.451 1 96.06 288 ALA B O 1
ATOM 4460 N N . HIS B 1 289 ? -14.391 17.594 5.25 1 95 289 HIS B N 1
ATOM 4461 C CA . HIS B 1 289 ? -15.758 17.531 4.75 1 95 289 HIS B CA 1
ATOM 4462 C C . HIS B 1 289 ? -15.914 18.344 3.469 1 95 289 HIS B C 1
ATOM 4464 O O . HIS B 1 289 ? -16.609 17.922 2.543 1 95 289 HIS B O 1
ATOM 4470 N N . GLU B 1 290 ? -15.258 19.422 3.338 1 93.5 290 GLU B N 1
ATOM 4471 C CA . GLU B 1 290 ? -15.297 20.25 2.135 1 93.5 290 GLU B CA 1
ATOM 4472 C C . GLU B 1 290 ? -14.672 19.516 0.946 1 93.5 290 GLU B C 1
ATOM 4474 O O . GLU B 1 290 ? -15.195 19.594 -0.171 1 93.5 290 GLU B O 1
ATOM 4479 N N . ALA B 1 291 ? -13.594 18.859 1.219 1 91.31 291 ALA B N 1
ATOM 4480 C CA . ALA B 1 291 ? -12.852 18.172 0.161 1 91.31 291 ALA B CA 1
ATOM 4481 C C . ALA B 1 291 ? -13.68 17.047 -0.457 1 91.31 291 ALA B C 1
ATOM 4483 O O . ALA B 1 291 ? -13.68 16.875 -1.677 1 91.31 291 ALA B O 1
ATOM 4484 N N . VAL B 1 292 ? -14.352 16.312 0.355 1 89.06 292 VAL B N 1
ATOM 4485 C CA . VAL B 1 292 ? -15.078 15.141 -0.144 1 89.06 292 VAL B CA 1
ATOM 4486 C C . VAL B 1 292 ? -16.391 15.586 -0.797 1 89.06 292 VAL B C 1
ATOM 4488 O O . VAL B 1 292 ? -16.906 14.906 -1.676 1 89.06 292 VAL B O 1
ATOM 4491 N N . SER B 1 293 ? -16.953 16.609 -0.302 1 83.75 293 SER B N 1
ATOM 4492 C CA . SER B 1 293 ? -18.156 17.141 -0.92 1 83.75 293 SER B CA 1
ATOM 4493 C C . SER B 1 293 ? -17.891 17.594 -2.352 1 83.75 293 SER B C 1
ATOM 4495 O O . SER B 1 293 ? -18.766 17.484 -3.217 1 83.75 293 SER B O 1
ATOM 4497 N N . ARG B 1 294 ? -16.719 17.953 -2.621 1 69.5 294 ARG B N 1
ATOM 4498 C CA . ARG B 1 294 ? -16.344 18.391 -3.963 1 69.5 294 ARG B CA 1
ATOM 4499 C C . ARG B 1 294 ? -16.031 17.188 -4.859 1 69.5 294 ARG B C 1
ATOM 4501 O O . ARG B 1 294 ? -16.297 17.219 -6.062 1 69.5 294 ARG B O 1
ATOM 4508 N N . SER B 1 295 ? -15.367 16.172 -4.289 1 61.06 295 SER B N 1
ATOM 4509 C CA . SER B 1 295 ? -14.992 14.992 -5.059 1 61.06 295 SER B CA 1
ATOM 4510 C C . SER B 1 295 ? -16.219 14.141 -5.391 1 61.06 295 SER B C 1
ATOM 4512 O O . SER B 1 295 ? -16.25 13.477 -6.43 1 61.06 295 SER B O 1
ATOM 4514 N N . GLY B 1 296 ? -17.125 13.773 -4.43 1 54.91 296 GLY B N 1
ATOM 4515 C CA . GLY B 1 296 ? -18.359 13.078 -4.715 1 54.91 296 GLY B CA 1
ATOM 4516 C C . GLY B 1 296 ? -19.156 13.703 -5.844 1 54.91 296 GLY B C 1
ATOM 4517 O O . GLY B 1 296 ? -19.859 13.008 -6.574 1 54.91 296 GLY B O 1
ATOM 4518 N N . ARG B 1 297 ? -19.141 15.031 -5.965 1 45.91 297 ARG B N 1
ATOM 4519 C CA . ARG B 1 297 ? -19.797 15.664 -7.105 1 45.91 297 ARG B CA 1
ATOM 4520 C C . ARG B 1 297 ? -19.125 15.273 -8.414 1 45.91 297 ARG B C 1
ATOM 4522 O O . ARG B 1 297 ? -19.766 15.172 -9.453 1 45.91 297 ARG B O 1
ATOM 4529 N N . ARG B 1 298 ? -17.938 15.094 -8.445 1 40.06 298 ARG B N 1
ATOM 4530 C CA . ARG B 1 298 ? -17.297 14.742 -9.711 1 40.06 298 ARG B CA 1
ATOM 4531 C C . ARG B 1 298 ? -17.594 13.297 -10.086 1 40.06 298 ARG B C 1
ATOM 4533 O O . ARG B 1 298 ? -17.594 12.945 -11.266 1 40.06 298 ARG B O 1
ATOM 4540 N N . ALA B 1 299 ? -17.656 12.391 -9.203 1 42.94 299 ALA B N 1
ATOM 4541 C CA . ALA B 1 299 ? -17.984 11.008 -9.531 1 42.94 299 ALA B CA 1
ATOM 4542 C C . ALA B 1 299 ? -19.422 10.891 -10.023 1 42.94 299 ALA B C 1
ATOM 4544 O O . ALA B 1 299 ? -19.797 9.891 -10.648 1 42.94 299 ALA B O 1
ATOM 4545 N N . SER B 1 300 ? -20.344 11.523 -9.625 1 35.16 300 SER B N 1
ATOM 4546 C CA . SER B 1 300 ? -21.734 11.508 -10.109 1 35.16 300 SER B CA 1
ATOM 4547 C C . SER B 1 300 ? -21.844 12.195 -11.461 1 35.16 300 SER B C 1
ATOM 4549 O O . SER B 1 300 ? -22.875 12.062 -12.141 1 35.16 300 SER B O 1
ATOM 4551 N N . ASP B 1 301 ? -20.922 13 -11.797 1 30.25 301 ASP B N 1
ATOM 4552 C CA . ASP B 1 301 ? -21.125 13.5 -13.156 1 30.25 301 ASP B CA 1
ATOM 4553 C C . ASP B 1 301 ? -20.438 12.594 -14.18 1 30.25 301 ASP B C 1
ATOM 4555 O O . ASP B 1 301 ? -19.312 12.148 -13.961 1 30.25 301 ASP B O 1
#

InterPro domains:
  IPR000847 LysR, HTH, N-terminal domain [PF00126] (3-61)
  IPR000847 LysR, HTH, N-terminal domain [PR00039] (18-29)
  IPR000847 LysR, HTH, N-terminal domain [PR00039] (29-39)
  IPR000847 LysR, HTH, N-terminal domain [PR00039] (39-50)
  IPR000847 LysR, HTH, N-terminal domain [PS50931] (1-58)
  IPR005119 LysR, substrate-binding [PF03466] (87-291)
  IPR036388 Winged helix-like DNA-binding domain superfamily [G3DSA:1.10.10.10] (1-90)
  IPR036390 Winged helix DNA-binding domain superfamily [SSF46785] (1-85)

Sequence (602 aa):
MEFRQLQLFVAVAEELHFGRAAARIGMAQPPFSQQIRRLESELGVELLTRTSRRVALTAAGSRLLEDARALLARRADVIHSVQQAASGETGTLRVGFAASSAFGVLPDIVLRFRTRFPKVKLELDDSETLDVGAALVSGELDIAIIRAPFRHEGLTVERLLQERFVLALPARHPRARQQVVALSSLANEPFVLFPRHSAPGLHDLVTSMCLGAGFSPNILQEASSWPSVVGMVEAGLGLTIAPASSQALCPKGVVFRPLSGAPGHAELVVAFPGTRPAPAAQHFRVLAHEAVSRSGRRASDMEFRQLQLFVAVAEELHFGRAAARIGMAQPPFSQQIRRLESELGVELLTRTSRRVALTAAGSRLLEDARALLARRADVIHSVQQAASGETGTLRVGFAASSAFGVLPDIVLRFRTRFPKVKLELDDSETLDVGAALVSGELDIAIIRAPFRHEGLTVERLLQERFVLALPARHPRARQQVVALSSLANEPFVLFPRHSAPGLHDLVTSMCLGAGFSPNILQEASSWPSVVGMVEAGLGLTIAPASSQALCPKGVVFRPLSGAPGHAELVVAFPGTRPAPAAQHFRVLAHEAVSRSGRRASD